Protein AF-0000000082581206 (afdb_homodimer)

Radius of gyration: 35.91 Å; Cα contacts (8 Å, |Δi|>4): 571; chains: 2; bounding box: 88×101×54 Å

pLDDT: mean 89.69, std 8.61, range [52.31, 98.38]

Structure (mmCIF, N/CA/C/O backbone):
data_AF-0000000082581206-model_v1
#
loop_
_entity.id
_entity.type
_entity.pdbx_description
1 polymer 'MerR family transcriptional regulator'
#
loop_
_atom_site.group_PDB
_atom_site.id
_atom_site.type_symbol
_atom_site.label_atom_id
_atom_site.label_alt_id
_atom_site.label_comp_id
_atom_site.label_asym_id
_atom_site.label_entity_id
_atom_site.label_seq_id
_atom_site.pdbx_PDB_ins_code
_atom_site.Cartn_x
_atom_site.Cartn_y
_atom_site.Cartn_z
_atom_site.occupancy
_atom_site.B_iso_or_equiv
_atom_site.auth_seq_id
_atom_site.auth_comp_id
_atom_site.auth_asym_id
_atom_site.auth_atom_id
_atom_site.pdbx_PDB_model_num
ATOM 1 N N . MET A 1 1 ? -32.844 23.703 18.578 1 89.12 1 MET A N 1
ATOM 2 C CA . MET A 1 1 ? -32.594 23.984 17.172 1 89.12 1 MET A CA 1
ATOM 3 C C . MET A 1 1 ? -33.469 23.109 16.281 1 89.12 1 MET A C 1
ATOM 5 O O . MET A 1 1 ? -33.781 21.969 16.609 1 89.12 1 MET A O 1
ATOM 9 N N . ASN A 1 2 ? -33.969 23.609 15.234 1 90.19 2 ASN A N 1
ATOM 10 C CA . ASN A 1 2 ? -34.75 22.828 14.297 1 90.19 2 ASN A CA 1
ATOM 11 C C . ASN A 1 2 ? -33.875 22.094 13.297 1 90.19 2 ASN A C 1
ATOM 13 O O . ASN A 1 2 ? -32.656 22.297 13.273 1 90.19 2 ASN A O 1
ATOM 17 N N . ILE A 1 3 ? -34.5 21.203 12.547 1 92.5 3 ILE A N 1
ATOM 18 C CA . ILE A 1 3 ? -33.75 20.266 11.719 1 92.5 3 ILE A CA 1
ATOM 19 C C . ILE A 1 3 ? -33.031 21.047 10.625 1 92.5 3 ILE A C 1
ATOM 21 O O . ILE A 1 3 ? -31.953 20.625 10.18 1 92.5 3 ILE A O 1
ATOM 25 N N . LYS A 1 4 ? -33.531 22.109 10.148 1 93 4 LYS A N 1
ATOM 26 C CA . LYS A 1 4 ? -32.875 22.906 9.125 1 93 4 LYS A CA 1
ATOM 27 C C . LYS A 1 4 ? -31.547 23.469 9.633 1 93 4 LYS A C 1
ATOM 29 O O . LYS A 1 4 ? -30.531 23.391 8.945 1 93 4 LYS A O 1
ATOM 34 N N . VAL A 1 5 ? -31.625 24.031 10.82 1 93.81 5 VAL A N 1
ATOM 35 C CA . VAL A 1 5 ? -30.438 24.594 11.445 1 93.81 5 VAL A CA 1
ATOM 36 C C . VAL A 1 5 ? -29.406 23.5 11.711 1 93.81 5 VAL A C 1
ATOM 38 O O . VAL A 1 5 ? -28.219 23.688 11.477 1 93.81 5 VAL A O 1
ATOM 41 N N . VAL A 1 6 ? -29.906 22.391 12.188 1 93.94 6 VAL A N 1
ATOM 42 C CA . VAL A 1 6 ? -29.031 21.266 12.5 1 93.94 6 VAL A CA 1
ATOM 43 C C . VAL A 1 6 ? -28.328 20.781 11.234 1 93.94 6 VAL A C 1
ATOM 45 O O . VAL A 1 6 ? -27.141 20.484 11.25 1 93.94 6 VAL A O 1
ATOM 48 N N . SER A 1 7 ? -29.062 20.672 10.125 1 95.19 7 SER A N 1
ATOM 49 C CA . SER A 1 7 ? -28.5 20.266 8.836 1 95.19 7 SER A CA 1
ATOM 50 C C . SER A 1 7 ? -27.391 21.203 8.391 1 95.19 7 SER A C 1
ATOM 52 O O . SER A 1 7 ? -26.344 20.766 7.91 1 95.19 7 SER A O 1
ATOM 54 N N . GLU A 1 8 ? -27.531 22.453 8.625 1 93.88 8 GLU A N 1
ATOM 55 C CA . GLU A 1 8 ? -26.562 23.453 8.219 1 93.88 8 GLU A CA 1
ATOM 56 C C . GLU A 1 8 ? -25.297 23.375 9.07 1 93.88 8 GLU A C 1
ATOM 58 O O . GLU A 1 8 ? -24.172 23.484 8.547 1 93.88 8 GLU A O 1
ATOM 63 N N . ILE A 1 9 ? -25.516 23.188 10.328 1 90.81 9 ILE A N 1
ATOM 64 C CA . ILE A 1 9 ? -24.406 23.156 11.266 1 90.81 9 ILE A CA 1
ATOM 65 C C . ILE A 1 9 ? -23.594 21.891 11.07 1 90.81 9 ILE A C 1
ATOM 67 O O . ILE A 1 9 ? -22.359 21.922 11.094 1 90.81 9 ILE A O 1
ATOM 71 N N . THR A 1 10 ? -24.25 20.766 10.852 1 91.12 10 THR A N 1
ATOM 72 C CA . THR A 1 10 ? -23.578 19.469 10.805 1 91.12 10 THR A CA 1
ATOM 73 C C . THR A 1 10 ? -23.156 19.125 9.375 1 91.12 10 THR A C 1
ATOM 75 O O . THR A 1 10 ? -22.297 18.266 9.164 1 91.12 10 THR A O 1
ATOM 78 N N . GLY A 1 11 ? -23.828 19.719 8.391 1 91.38 11 GLY A N 1
ATOM 79 C CA . GLY A 1 11 ? -23.594 19.375 6.992 1 91.38 11 GLY A CA 1
ATOM 80 C C . GLY A 1 11 ? -24.312 18.125 6.555 1 91.38 11 GLY A C 1
ATOM 81 O O . GLY A 1 11 ? -24.156 17.672 5.422 1 91.38 11 GLY A O 1
ATOM 82 N N . LEU A 1 12 ? -25.141 17.547 7.375 1 95 12 LEU A N 1
ATOM 83 C CA . LEU A 1 12 ? -25.891 16.344 7.047 1 95 12 LEU A CA 1
ATOM 84 C C . LEU A 1 12 ? -27.219 16.703 6.383 1 95 12 LEU A C 1
ATOM 86 O O . LEU A 1 12 ? -27.797 17.766 6.668 1 95 12 LEU A O 1
ATOM 90 N N . THR A 1 13 ? -27.656 15.852 5.586 1 95.69 13 THR A N 1
ATOM 91 C CA . THR A 1 13 ? -28.969 16.062 5.008 1 95.69 13 THR A CA 1
ATOM 92 C C . THR A 1 13 ? -30.062 15.797 6.039 1 95.69 13 THR A C 1
ATOM 94 O O . THR A 1 13 ? -29.844 15.078 7.016 1 95.69 13 THR A O 1
ATOM 97 N N . LYS A 1 14 ? -31.188 16.422 5.789 1 95.06 14 LYS A N 1
ATOM 98 C CA . LYS A 1 14 ? -32.344 16.156 6.652 1 95.06 14 LYS A CA 1
ATOM 99 C C . LYS A 1 14 ? -32.656 14.656 6.695 1 95.06 14 LYS A C 1
ATOM 101 O O . LYS A 1 14 ? -33 14.117 7.754 1 95.06 14 LYS A O 1
ATOM 106 N N . LYS A 1 15 ? -32.5 14.039 5.566 1 96 15 LYS A N 1
ATOM 107 C CA . LYS A 1 15 ? -32.781 12.609 5.457 1 96 15 LYS A CA 1
ATOM 108 C C . LYS A 1 15 ? -31.844 11.805 6.363 1 96 15 LYS A C 1
ATOM 110 O O . LYS A 1 15 ? -32.281 10.883 7.055 1 96 15 LYS A O 1
ATOM 115 N N . ALA A 1 16 ? -30.594 12.094 6.371 1 95.75 16 ALA A N 1
ATOM 116 C CA . ALA A 1 16 ? -29.625 11.398 7.199 1 95.75 16 ALA A CA 1
ATOM 117 C C . ALA A 1 16 ? -29.922 11.586 8.688 1 95.75 16 ALA A C 1
ATOM 119 O O . ALA A 1 16 ? -29.859 10.633 9.461 1 95.75 16 ALA A O 1
ATOM 120 N N . ILE A 1 17 ? -30.281 12.82 9.062 1 95.94 17 ILE A N 1
ATOM 121 C CA . ILE A 1 17 ? -30.594 13.141 10.453 1 95.94 17 ILE A CA 1
ATOM 122 C C . ILE A 1 17 ? -31.781 12.312 10.922 1 95.94 17 ILE A C 1
ATOM 124 O O . ILE A 1 17 ? -31.75 11.719 12.008 1 95.94 17 ILE A O 1
ATOM 128 N N . LYS A 1 18 ? -32.781 12.266 10.117 1 94.25 18 LYS A N 1
ATOM 129 C CA . LYS A 1 18 ? -33.969 11.477 10.445 1 94.25 18 LYS A CA 1
ATOM 130 C C . LYS A 1 18 ? -33.625 9.992 10.531 1 94.25 18 LYS A C 1
ATOM 132 O O . LYS A 1 18 ? -34.156 9.281 11.391 1 94.25 18 LYS A O 1
ATOM 137 N N . TYR A 1 19 ? -32.844 9.594 9.664 1 95.5 19 TYR A N 1
ATOM 138 C CA . TYR A 1 19 ? -32.406 8.203 9.68 1 95.5 19 TYR A CA 1
ATOM 139 C C . TYR A 1 19 ? -31.734 7.863 10.992 1 95.5 19 TYR A C 1
ATOM 141 O O . TYR A 1 19 ? -32.031 6.828 11.602 1 95.5 19 TYR A O 1
ATOM 149 N N . TYR A 1 20 ? -30.812 8.727 11.383 1 95.19 20 TYR A N 1
ATOM 150 C CA . TYR A 1 20 ? -30.078 8.469 12.617 1 95.19 20 TYR A CA 1
ATOM 151 C C . TYR A 1 20 ? -31 8.508 13.828 1 95.19 20 TYR A C 1
ATOM 153 O O . TYR A 1 20 ? -30.797 7.777 14.797 1 95.19 20 TYR A O 1
ATOM 161 N N . GLU A 1 21 ? -32 9.391 13.734 1 93.75 21 GLU A N 1
ATOM 162 C CA . GLU A 1 21 ? -33.031 9.406 14.766 1 93.75 21 GLU A CA 1
ATOM 163 C C . GLU A 1 21 ? -33.812 8.086 14.805 1 93.75 21 GLU A C 1
ATOM 165 O O . GLU A 1 21 ? -34 7.52 15.875 1 93.75 21 GLU A O 1
ATOM 170 N N . ASN A 1 22 ? -34.125 7.625 13.625 1 93.75 22 ASN A N 1
ATOM 171 C CA . ASN A 1 22 ? -34.875 6.371 13.516 1 93.75 22 ASN A CA 1
ATOM 172 C C . ASN A 1 22 ? -34.062 5.188 14.016 1 93.75 22 ASN A C 1
ATOM 174 O O . ASN A 1 22 ? -34.594 4.227 14.555 1 93.75 22 ASN A O 1
ATOM 178 N N . GLU A 1 23 ? -32.781 5.27 13.883 1 93.31 23 GLU A N 1
ATOM 179 C CA . GLU A 1 23 ? -31.891 4.207 14.328 1 93.31 23 GLU A CA 1
ATOM 180 C C . GLU A 1 23 ? -31.625 4.297 15.828 1 93.31 23 GLU A C 1
ATOM 182 O O . GLU A 1 23 ? -30.922 3.455 16.391 1 93.31 23 GLU A O 1
ATOM 187 N N . GLY A 1 24 ? -32.094 5.395 16.438 1 91.06 24 GLY A N 1
ATOM 188 C CA . GLY A 1 24 ? -31.969 5.543 17.891 1 91.06 24 GLY A CA 1
ATOM 189 C C . GLY A 1 24 ? -30.656 6.164 18.328 1 91.06 24 GLY A C 1
ATOM 190 O O . GLY A 1 24 ? -30.297 6.078 19.5 1 91.06 24 GLY A O 1
ATOM 191 N N . LEU A 1 25 ? -29.938 6.723 17.406 1 93.75 25 LEU A N 1
ATOM 192 C CA . LEU A 1 25 ? -28.641 7.297 17.734 1 93.75 25 LEU A CA 1
ATOM 193 C C . LEU A 1 25 ? -28.797 8.672 18.375 1 93.75 25 LEU A C 1
ATOM 195 O O . LEU A 1 25 ? -27.953 9.102 19.156 1 93.75 25 LEU A O 1
ATOM 199 N N . ILE A 1 26 ? -29.875 9.398 17.984 1 92.94 26 ILE A N 1
ATOM 200 C CA . ILE A 1 26 ? -30.266 10.648 18.625 1 92.94 26 ILE A CA 1
ATOM 201 C C . ILE A 1 26 ? -31.75 10.609 18.984 1 92.94 26 ILE A C 1
ATOM 203 O O . ILE A 1 26 ? -32.5 9.836 18.391 1 92.94 26 ILE A O 1
ATOM 207 N N . SER A 1 27 ? -32.031 11.406 20 1 90.31 27 SER A N 1
ATOM 208 C CA . SER A 1 27 ? -33.438 11.43 20.453 1 90.31 27 SER A CA 1
ATOM 209 C C . SER A 1 27 ? -33.875 12.852 20.734 1 90.31 27 SER A C 1
ATOM 211 O O . SER A 1 27 ? -34.125 13.211 21.891 1 90.31 27 SER A O 1
ATOM 213 N N . PRO A 1 28 ? -34.031 13.555 19.625 1 89.62 28 PRO A N 1
ATOM 214 C CA . PRO A 1 28 ? -34.5 14.914 19.859 1 89.62 28 PRO A CA 1
ATOM 215 C C . PRO A 1 28 ? -35.906 14.945 20.469 1 89.62 28 PRO A C 1
ATOM 217 O O . PRO A 1 28 ? -36.688 14.016 20.266 1 89.62 28 PRO A O 1
ATOM 220 N N . LEU A 1 29 ? -36.156 15.977 21.312 1 86.12 29 LEU A N 1
ATOM 221 C CA . LEU A 1 29 ? -37.438 16.125 21.953 1 86.12 29 LEU A CA 1
ATOM 222 C C . LEU A 1 29 ? -38.406 16.859 21.016 1 86.12 29 LEU A C 1
ATOM 224 O O . LEU A 1 29 ? -38 17.625 20.156 1 86.12 29 LEU A O 1
ATOM 228 N N . LYS A 1 30 ? -39.625 16.438 21.047 1 84.06 30 LYS A N 1
ATOM 229 C CA . LYS A 1 30 ? -40.656 17.172 20.281 1 84.06 30 LYS A CA 1
ATOM 230 C C . LYS A 1 30 ? -41.188 18.344 21.078 1 84.06 30 LYS A C 1
ATOM 232 O O . LYS A 1 30 ? -41.469 18.219 22.281 1 84.06 30 LYS A O 1
ATOM 237 N N . ASN A 1 31 ? -41.062 19.5 20.344 1 78.5 31 ASN A N 1
ATOM 238 C CA . ASN A 1 31 ? -41.625 20.688 20.984 1 78.5 31 ASN A CA 1
ATOM 239 C C . ASN A 1 31 ? -43.125 20.531 21.25 1 78.5 31 ASN A C 1
ATOM 241 O O . ASN A 1 31 ? -43.875 20.141 20.344 1 78.5 31 ASN A O 1
ATOM 245 N N . ILE A 1 32 ? -43.5 20.766 22.438 1 77.5 32 ILE A N 1
ATOM 246 C CA . ILE A 1 32 ? -44.875 20.594 22.859 1 77.5 32 ILE A CA 1
ATOM 247 C C . ILE A 1 32 ? -45.781 21.562 22.078 1 77.5 32 ILE A C 1
ATOM 249 O O . ILE A 1 32 ? -46.906 21.203 21.703 1 77.5 32 ILE A O 1
ATOM 253 N N . GLU A 1 33 ? -45.344 22.703 21.75 1 78.38 33 GLU A N 1
ATOM 254 C CA . GLU A 1 33 ? -46.188 23.75 21.156 1 78.38 33 GLU A CA 1
ATOM 255 C C . GLU A 1 33 ? -46.375 23.5 19.656 1 78.38 33 GLU A C 1
ATOM 257 O O . GLU A 1 33 ? -47.5 23.625 19.156 1 78.38 33 GLU A O 1
ATOM 262 N N . ASN A 1 34 ? -45.438 23.141 18.922 1 75.81 34 ASN A N 1
ATOM 263 C CA . ASN A 1 34 ? -45.531 23.062 17.469 1 75.81 34 ASN A CA 1
ATOM 264 C C . ASN A 1 34 ? -45.25 21.656 16.953 1 75.81 34 ASN A C 1
ATOM 266 O O . ASN A 1 34 ? -45.375 21.391 15.758 1 75.81 34 ASN A O 1
ATOM 270 N N . ASN A 1 35 ? -44.938 20.766 17.859 1 79.38 35 ASN A N 1
ATOM 271 C CA . ASN A 1 35 ? -44.719 19.344 17.562 1 79.38 35 ASN A CA 1
ATOM 272 C C . ASN A 1 35 ? -43.5 19.109 16.703 1 79.38 35 ASN A C 1
ATOM 274 O O . ASN A 1 35 ? -43.344 18.047 16.094 1 79.38 35 ASN A O 1
ATOM 278 N N . TYR A 1 36 ? -42.719 20.281 16.656 1 83.44 36 TYR A N 1
ATOM 279 C CA . TYR A 1 36 ? -41.5 20.125 15.867 1 83.44 36 TYR A CA 1
ATOM 280 C C . TYR A 1 36 ? -40.375 19.547 16.734 1 83.44 36 TYR A C 1
ATOM 282 O O . TYR A 1 36 ? -40.344 19.781 17.938 1 83.44 36 TYR A O 1
ATOM 290 N N . ARG A 1 37 ? -39.5 18.734 16.094 1 85.56 37 ARG A N 1
ATOM 291 C CA . ARG A 1 37 ? -38.312 18.234 16.781 1 85.56 37 ARG A CA 1
ATOM 292 C C . ARG A 1 37 ? -37.406 19.391 17.203 1 85.56 37 ARG A C 1
ATOM 294 O O . ARG A 1 37 ? -37.25 20.359 16.469 1 85.56 37 ARG A O 1
ATOM 301 N N . GLU A 1 38 ? -37.031 19.328 18.438 1 91.06 38 GLU A N 1
ATOM 302 C CA . GLU A 1 38 ? -36.031 20.25 18.969 1 91.06 38 GLU A CA 1
ATOM 303 C C . GLU A 1 38 ? -34.75 19.516 19.312 1 91.06 38 GLU A C 1
ATOM 305 O O . GLU A 1 38 ? -34.719 18.625 20.156 1 91.06 38 GLU A O 1
ATOM 310 N N . TYR A 1 39 ? -33.625 19.922 18.641 1 94 39 TYR A N 1
ATOM 311 C CA . TYR A 1 39 ? -32.344 19.25 18.797 1 94 39 TYR A CA 1
ATOM 312 C C . TYR A 1 39 ? -31.453 20.016 19.781 1 94 39 TYR A C 1
ATOM 314 O O . TYR A 1 39 ? -31.344 21.234 19.719 1 94 39 TYR A O 1
ATOM 322 N N . THR A 1 40 ? -30.859 19.344 20.688 1 92 40 THR A N 1
ATOM 323 C CA . THR A 1 40 ? -29.984 19.938 21.703 1 92 40 THR A CA 1
ATOM 324 C C . THR A 1 40 ? -28.547 20 21.188 1 92 40 THR A C 1
ATOM 326 O O . THR A 1 40 ? -28.219 19.484 20.125 1 92 40 THR A O 1
ATOM 329 N N . LYS A 1 41 ? -27.656 20.703 21.953 1 90.38 41 LYS A N 1
ATOM 330 C CA . LYS A 1 41 ? -26.219 20.734 21.656 1 90.38 41 LYS A CA 1
ATOM 331 C C . LYS A 1 41 ? -25.609 19.344 21.703 1 90.38 41 LYS A C 1
ATOM 333 O O . LYS A 1 41 ? -24.688 19.031 20.938 1 90.38 41 LYS A O 1
ATOM 338 N N . GLU A 1 42 ? -26.172 18.609 22.547 1 89.56 42 GLU A N 1
ATOM 339 C CA . GLU A 1 42 ? -25.703 17.234 22.656 1 89.56 42 GLU A CA 1
ATOM 340 C C . GLU A 1 42 ? -26.016 16.438 21.391 1 89.56 42 GLU A C 1
ATOM 342 O O . GLU A 1 42 ? -25.219 15.609 20.953 1 89.56 42 GLU A O 1
ATOM 347 N N . ASP A 1 43 ? -27.188 16.688 20.859 1 92.06 43 ASP A N 1
ATOM 348 C CA . ASP A 1 43 ? -27.562 16.031 19.609 1 92.06 43 ASP A CA 1
ATOM 349 C C . ASP A 1 43 ? -26.578 16.406 18.5 1 92.06 43 ASP A C 1
ATOM 351 O O . ASP A 1 43 ? -26.219 15.547 17.688 1 92.06 43 ASP A O 1
ATOM 355 N N . ILE A 1 44 ? -26.203 17.625 18.469 1 91.44 44 ILE A N 1
ATOM 356 C CA . ILE A 1 44 ? -25.281 18.109 17.453 1 91.44 44 ILE A CA 1
ATOM 357 C C . ILE A 1 44 ? -23.938 17.406 17.594 1 91.44 44 ILE A C 1
ATOM 359 O O . ILE A 1 44 ? -23.344 16.984 16.594 1 91.44 44 ILE A O 1
ATOM 363 N N . VAL A 1 45 ? -23.516 17.281 18.828 1 89.62 45 VAL A N 1
ATOM 364 C CA . VAL A 1 45 ? -22.25 16.594 19.094 1 89.62 45 VAL A CA 1
ATOM 365 C C . VAL A 1 45 ? -22.328 15.156 18.609 1 89.62 45 VAL A C 1
ATOM 367 O O . VAL A 1 45 ? -21.406 14.672 17.938 1 89.62 45 VAL A O 1
ATOM 370 N N . LYS A 1 46 ? -23.391 14.523 18.891 1 91 46 LYS A N 1
ATOM 371 C CA . LYS A 1 46 ? -23.562 13.133 18.469 1 91 46 LYS A CA 1
ATOM 372 C C . LYS A 1 46 ? -23.609 13.008 16.953 1 91 46 LYS A C 1
ATOM 374 O O . LYS A 1 46 ? -23 12.109 16.375 1 91 46 LYS A O 1
ATOM 379 N N . LEU A 1 47 ? -24.359 13.883 16.359 1 93.94 47 LEU A N 1
ATOM 380 C CA . LEU A 1 47 ? -24.484 13.859 14.906 1 93.94 47 LEU A CA 1
ATOM 381 C C . LEU A 1 47 ? -23.141 14.078 14.242 1 93.94 47 LEU A C 1
ATOM 383 O O . LEU A 1 47 ? -22.828 13.422 13.242 1 93.94 47 LEU A O 1
ATOM 387 N N . ASN A 1 48 ? -22.391 14.969 14.773 1 91.69 48 ASN A N 1
ATOM 388 C CA . ASN A 1 48 ? -21.047 15.203 14.234 1 91.69 48 ASN A CA 1
ATOM 389 C C . ASN A 1 48 ? -20.172 13.961 14.383 1 91.69 48 ASN A C 1
ATOM 391 O O . ASN A 1 48 ? -19.406 13.625 13.469 1 91.69 48 ASN A O 1
ATOM 395 N N . LEU A 1 49 ? -20.312 13.398 15.469 1 92.06 49 LEU A N 1
ATOM 396 C CA . LEU A 1 49 ? -19.562 12.172 15.695 1 92.06 49 LEU A CA 1
ATOM 397 C C . LEU A 1 49 ? -19.969 11.086 14.703 1 92.06 49 LEU A C 1
ATOM 399 O O . LEU A 1 49 ? -19.109 10.43 14.109 1 92.06 49 LEU A O 1
ATOM 403 N N . ILE A 1 50 ? -21.234 10.898 14.547 1 94.56 50 ILE A N 1
ATOM 404 C CA . ILE A 1 50 ? -21.766 9.898 13.633 1 94.56 50 ILE A CA 1
ATOM 405 C C . ILE A 1 50 ? -21.234 10.164 12.219 1 94.56 50 ILE A C 1
ATOM 407 O O . ILE A 1 50 ? -20.734 9.25 11.555 1 94.56 50 ILE A O 1
ATOM 411 N N . ALA A 1 51 ? -21.391 11.383 11.797 1 94.12 51 ALA A N 1
ATOM 412 C CA . ALA A 1 51 ? -20.922 11.766 10.469 1 94.12 51 ALA A CA 1
ATOM 413 C C . ALA A 1 51 ? -19.438 11.453 10.297 1 94.12 51 ALA A C 1
ATOM 415 O O . ALA A 1 51 ? -19.016 10.93 9.266 1 94.12 51 ALA A O 1
ATOM 416 N N . ALA A 1 52 ? -18.672 11.766 11.289 1 93.19 52 ALA A N 1
ATOM 417 C CA . ALA A 1 52 ? -17.219 11.555 11.258 1 93.19 52 ALA A CA 1
ATOM 418 C C . ALA A 1 52 ? -16.891 10.07 11.172 1 93.19 52 ALA A C 1
ATOM 420 O O . ALA A 1 52 ? -16.047 9.656 10.375 1 93.19 52 ALA A O 1
ATOM 421 N N . LEU A 1 53 ? -17.516 9.273 11.992 1 94.31 53 LEU A N 1
ATOM 422 C CA . LEU A 1 53 ? -17.234 7.84 12.023 1 94.31 53 LEU A CA 1
ATOM 423 C C . LEU A 1 53 ? -17.672 7.176 10.719 1 94.31 53 LEU A C 1
ATOM 425 O O . LEU A 1 53 ? -17.031 6.238 10.25 1 94.31 53 LEU A O 1
ATOM 429 N N . ARG A 1 54 ? -18.719 7.711 10.148 1 94.75 54 ARG A N 1
ATOM 430 C CA . ARG A 1 54 ? -19.188 7.207 8.859 1 94.75 54 ARG A CA 1
ATOM 431 C C . ARG A 1 54 ? -18.172 7.504 7.762 1 94.75 54 ARG A C 1
ATOM 433 O O . ARG A 1 54 ? -18.031 6.738 6.805 1 94.75 54 ARG A O 1
ATOM 440 N N . MET A 1 55 ? -17.484 8.602 7.887 1 93.5 55 MET A N 1
ATOM 441 C CA . MET A 1 55 ? -16.438 8.938 6.93 1 93.5 55 MET A CA 1
ATOM 442 C C . MET A 1 55 ? -15.336 7.887 6.938 1 93.5 55 MET A C 1
ATOM 444 O O . MET A 1 55 ? -14.602 7.742 5.961 1 93.5 55 MET A O 1
ATOM 448 N N . LEU A 1 56 ? -15.234 7.18 8.047 1 94.62 56 LEU A N 1
ATOM 449 C CA . LEU A 1 56 ? -14.219 6.141 8.195 1 94.62 56 LEU A CA 1
ATOM 450 C C . LEU A 1 56 ? -14.805 4.762 7.902 1 94.62 56 LEU A C 1
ATOM 452 O O . LEU A 1 56 ? -14.195 3.742 8.234 1 94.62 56 LEU A O 1
ATOM 456 N N . ASP A 1 57 ? -16.016 4.773 7.41 1 91.5 57 ASP A N 1
ATOM 457 C CA . ASP A 1 57 ? -16.719 3.574 6.977 1 91.5 57 ASP A CA 1
ATOM 458 C C . ASP A 1 57 ? -17.047 2.67 8.164 1 91.5 57 ASP A C 1
ATOM 460 O O . ASP A 1 57 ? -17.047 1.444 8.039 1 91.5 57 ASP A O 1
ATOM 464 N N . ILE A 1 58 ? -17.203 3.246 9.25 1 94.62 58 ILE A N 1
ATOM 465 C CA . ILE A 1 58 ? -17.672 2.496 10.406 1 94.62 58 ILE A CA 1
ATOM 466 C C . ILE A 1 58 ? -19.188 2.318 10.32 1 94.62 58 ILE A C 1
ATOM 468 O O . ILE A 1 58 ? -19.922 3.295 10.172 1 94.62 58 ILE A O 1
ATOM 472 N N . PRO A 1 59 ? -19.609 1.148 10.398 1 95.19 59 PRO A N 1
ATOM 473 C CA . PRO A 1 59 ? -21.047 0.895 10.219 1 95.19 59 PRO A CA 1
ATOM 474 C C . PRO A 1 59 ? -21.891 1.426 11.375 1 95.19 59 PRO A C 1
ATOM 476 O O . PRO A 1 59 ? -21.391 1.56 12.492 1 95.19 59 PRO A O 1
ATOM 479 N N . ILE A 1 60 ? -23.078 1.642 11.078 1 95.06 60 ILE A N 1
ATOM 480 C CA . ILE A 1 60 ? -24.031 2.236 12.008 1 95.06 60 ILE A CA 1
ATOM 481 C C . ILE A 1 60 ? -24.141 1.371 13.266 1 95.06 60 ILE A C 1
ATOM 483 O O . ILE A 1 60 ? -24.234 1.89 14.375 1 95.06 60 ILE A O 1
ATOM 487 N N . ILE A 1 61 ? -24.047 0.084 13.086 1 94.88 61 ILE A N 1
ATOM 488 C CA . ILE A 1 61 ? -24.203 -0.826 14.219 1 94.88 61 ILE A CA 1
ATOM 489 C C . ILE A 1 61 ? -23.062 -0.605 15.211 1 94.88 61 ILE A C 1
ATOM 491 O O . ILE A 1 61 ? -23.281 -0.62 16.422 1 94.88 61 ILE A O 1
ATOM 495 N N . GLU A 1 62 ? -21.875 -0.379 14.75 1 95.12 62 GLU A N 1
ATOM 496 C CA . GLU A 1 62 ? -20.734 -0.127 15.617 1 95.12 62 GLU A CA 1
ATOM 497 C C . GLU A 1 62 ? -20.844 1.236 16.297 1 95.12 62 GLU A C 1
ATOM 499 O O . GLU A 1 62 ? -20.453 1.394 17.453 1 95.12 62 GLU A O 1
ATOM 504 N N . ILE A 1 63 ? -21.359 2.205 15.539 1 94.31 63 ILE A N 1
ATOM 505 C CA . ILE A 1 63 ? -21.547 3.543 16.094 1 94.31 63 ILE A CA 1
ATOM 506 C C . ILE A 1 63 ? -22.562 3.492 17.234 1 94.31 63 ILE A C 1
ATOM 508 O O . ILE A 1 63 ? -22.375 4.133 18.266 1 94.31 63 ILE A O 1
ATOM 512 N N . LYS A 1 64 ? -23.562 2.705 17.062 1 93.19 64 LYS A N 1
ATOM 513 C CA . LYS A 1 64 ? -24.562 2.514 18.109 1 93.19 64 LYS A CA 1
ATOM 514 C C . LYS A 1 64 ? -23.938 1.908 19.359 1 93.19 64 LYS A C 1
ATOM 516 O O . LYS A 1 64 ? -24.234 2.338 20.484 1 93.19 64 LYS A O 1
ATOM 521 N N . ASN A 1 65 ? -23.094 0.948 19.172 1 93.75 65 ASN A N 1
ATOM 522 C CA . ASN A 1 65 ? -22.406 0.327 20.297 1 93.75 65 ASN A CA 1
ATOM 523 C C . ASN A 1 65 ? -21.578 1.346 21.078 1 93.75 65 ASN A C 1
ATOM 525 O O . ASN A 1 65 ? -21.484 1.273 22.297 1 93.75 65 ASN A O 1
ATOM 529 N N . VAL A 1 66 ? -21 2.279 20.422 1 90 66 VAL A N 1
ATOM 530 C CA . VAL A 1 66 ? -20.172 3.307 21.047 1 90 66 VAL A CA 1
ATOM 531 C C . VAL A 1 66 ? -21.062 4.25 21.859 1 90 66 VAL A C 1
ATOM 533 O O . VAL A 1 66 ? -20.781 4.527 23.031 1 90 66 VAL A O 1
ATOM 536 N N . ILE A 1 67 ? -22.125 4.711 21.25 1 85.81 67 ILE A N 1
ATOM 537 C CA . ILE A 1 67 ? -23.031 5.68 21.859 1 85.81 67 ILE A CA 1
ATOM 538 C C . ILE A 1 67 ? -23.703 5.055 23.078 1 85.81 67 ILE A C 1
ATOM 540 O O . ILE A 1 67 ? -23.938 5.734 24.094 1 85.81 67 ILE A O 1
ATOM 544 N N . GLU A 1 68 ? -23.938 3.771 23 1 88.81 68 GLU A N 1
ATOM 545 C CA . GLU A 1 68 ? -24.609 3.068 24.078 1 88.81 68 GLU A CA 1
ATOM 546 C C . GLU A 1 68 ? -23.609 2.633 25.156 1 88.81 68 GLU A C 1
ATOM 548 O O . GLU A 1 68 ? -24 2.105 26.203 1 88.81 68 GLU A O 1
ATOM 553 N N . GLY A 1 69 ? -22.438 2.781 24.922 1 88.44 69 GLY A N 1
ATOM 554 C CA . GLY A 1 69 ? -21.422 2.467 25.906 1 88.44 69 GLY A CA 1
ATOM 555 C C . GLY A 1 69 ? -21.031 1 25.906 1 88.44 69 GLY A C 1
ATOM 556 O O . GLY A 1 69 ? -20.375 0.53 26.859 1 88.44 69 GLY A O 1
ATOM 557 N N . LYS A 1 70 ? -21.391 0.227 24.906 1 93.81 70 LYS A N 1
ATOM 558 C CA . LYS A 1 70 ? -21.047 -1.189 24.812 1 93.81 70 LYS A CA 1
ATOM 559 C C . LYS A 1 70 ? -19.609 -1.376 24.359 1 93.81 70 LYS A C 1
ATOM 561 O O . LYS A 1 70 ? -18.969 -2.377 24.703 1 93.81 70 LYS A O 1
ATOM 566 N N . LYS A 1 71 ? -19.062 -0.486 23.547 1 93.06 71 LYS A N 1
ATOM 567 C CA . LYS A 1 71 ? -17.688 -0.455 23.078 1 93.06 71 LYS A CA 1
ATOM 568 C C . LYS A 1 71 ? -17.094 0.947 23.203 1 93.06 71 LYS A C 1
ATOM 570 O O . LYS A 1 71 ? -17.828 1.941 23.109 1 93.06 71 LYS A O 1
ATOM 575 N N . SER A 1 72 ? -15.82 0.944 23.469 1 91.56 72 SER A N 1
ATOM 576 C CA . SER A 1 72 ? -15.156 2.24 23.422 1 91.56 72 SER A CA 1
ATOM 577 C C . SER A 1 72 ? -14.844 2.648 21.984 1 91.56 72 SER A C 1
ATOM 579 O O . SER A 1 72 ? -14.789 1.803 21.078 1 91.56 72 SER A O 1
ATOM 581 N N . ILE A 1 73 ? -14.688 3.893 21.766 1 90.19 73 ILE A N 1
ATOM 582 C CA . ILE A 1 73 ? -14.336 4.402 20.438 1 90.19 73 ILE A CA 1
ATOM 583 C C . ILE A 1 73 ? -13 3.803 20 1 90.19 73 ILE A C 1
ATOM 585 O O . ILE A 1 73 ? -12.828 3.455 18.828 1 90.19 73 ILE A O 1
ATOM 589 N N . LEU A 1 74 ? -12.062 3.666 20.922 1 91.69 74 LEU A N 1
ATOM 590 C CA . LEU A 1 74 ? -10.742 3.121 20.609 1 91.69 74 LEU A CA 1
ATOM 591 C C . LEU A 1 74 ? -10.852 1.668 20.156 1 91.69 74 LEU A C 1
ATOM 593 O O . LEU A 1 74 ? -10.156 1.249 19.234 1 91.69 74 LEU A O 1
ATOM 597 N N . GLU A 1 75 ? -11.727 0.975 20.844 1 93.94 75 GLU A N 1
ATOM 598 C CA . GLU A 1 75 ? -11.953 -0.413 20.453 1 93.94 75 GLU A CA 1
ATOM 599 C C . GLU A 1 75 ? -12.484 -0.504 19.016 1 93.94 75 GLU A C 1
ATOM 601 O O . GLU A 1 75 ? -12.016 -1.323 18.219 1 93.94 75 GLU A O 1
ATOM 606 N N . VAL A 1 76 ? -13.453 0.313 18.734 1 94 76 VAL A N 1
ATOM 607 C CA . VAL A 1 76 ? -14.07 0.32 17.422 1 94 76 VAL A CA 1
ATOM 608 C C . VAL A 1 76 ? -13.039 0.757 16.375 1 94 76 VAL A C 1
ATOM 610 O O . VAL A 1 76 ? -12.992 0.207 15.273 1 94 76 VAL A O 1
ATOM 613 N N . MET A 1 77 ? -12.203 1.688 16.703 1 93.88 77 MET A N 1
ATOM 614 C CA . MET A 1 77 ? -11.172 2.178 15.797 1 93.88 77 MET A CA 1
ATOM 615 C C . MET A 1 77 ? -10.156 1.086 15.492 1 93.88 77 MET A C 1
ATOM 617 O O . MET A 1 77 ? -9.773 0.895 14.336 1 93.88 77 MET A O 1
ATOM 621 N N . GLU A 1 78 ? -9.766 0.393 16.516 1 95.94 78 GLU A N 1
ATOM 622 C CA . GLU A 1 78 ? -8.812 -0.695 16.328 1 95.94 78 GLU A CA 1
ATOM 623 C C . GLU A 1 78 ? -9.391 -1.792 15.445 1 95.94 78 GLU A C 1
ATOM 625 O O . GLU A 1 78 ? -8.719 -2.295 14.539 1 95.94 78 GLU A O 1
ATOM 630 N N . GLU A 1 79 ? -10.609 -2.119 15.719 1 96.94 79 GLU A N 1
ATOM 631 C CA . GLU A 1 79 ? -11.281 -3.129 14.914 1 96.94 79 GLU A CA 1
ATOM 632 C C . GLU A 1 79 ? -11.422 -2.672 13.461 1 96.94 79 GLU A C 1
ATOM 634 O O . GLU A 1 79 ? -11.242 -3.467 12.539 1 96.94 79 GLU A O 1
ATOM 639 N N . THR A 1 80 ? -11.773 -1.418 13.32 1 97 80 THR A N 1
ATOM 640 C CA . THR A 1 80 ? -11.93 -0.856 11.984 1 97 80 THR A CA 1
ATOM 641 C C . THR A 1 80 ? -10.602 -0.848 11.242 1 97 80 THR A C 1
ATOM 643 O O . THR A 1 80 ? -10.539 -1.174 10.055 1 97 80 THR A O 1
ATOM 646 N N . LYS A 1 81 ? -9.562 -0.472 11.938 1 97.38 81 LYS A N 1
ATOM 647 C CA . LYS A 1 81 ? -8.234 -0.475 11.336 1 97.38 81 LYS A CA 1
ATOM 648 C C . LYS A 1 81 ? -7.867 -1.863 10.82 1 97.38 81 LYS A C 1
ATOM 650 O O . LYS A 1 81 ? -7.352 -2.002 9.711 1 97.38 81 LYS A O 1
ATOM 655 N N . ASN A 1 82 ? -8.141 -2.879 11.625 1 97.31 82 ASN A N 1
ATOM 656 C CA . ASN A 1 82 ? -7.867 -4.254 11.219 1 97.31 82 ASN A CA 1
ATOM 657 C C . ASN A 1 82 ? -8.688 -4.652 10 1 97.31 82 ASN A C 1
ATOM 659 O O . ASN A 1 82 ? -8.188 -5.32 9.094 1 97.31 82 ASN A O 1
ATOM 663 N N . LYS A 1 83 ? -9.922 -4.277 9.984 1 97 83 LYS A N 1
ATOM 664 C CA . LYS A 1 83 ? -10.789 -4.551 8.844 1 97 83 LYS A CA 1
ATOM 665 C C . LYS A 1 83 ? -10.273 -3.863 7.582 1 97 83 LYS A C 1
ATOM 667 O O . LYS A 1 83 ? -10.273 -4.457 6.504 1 97 83 LYS A O 1
ATOM 672 N N . ILE A 1 84 ? -9.852 -2.627 7.75 1 97.44 84 ILE A N 1
ATOM 673 C CA . ILE A 1 84 ? -9.312 -1.864 6.625 1 97.44 84 ILE A CA 1
ATOM 674 C C . ILE A 1 84 ? -8.078 -2.564 6.07 1 97.44 84 ILE A C 1
ATOM 676 O O . ILE A 1 84 ? -7.922 -2.697 4.855 1 97.44 84 ILE A O 1
ATOM 680 N N . ASN A 1 85 ? -7.203 -3.035 6.984 1 96.88 85 ASN A N 1
ATOM 681 C CA . ASN A 1 85 ? -6.008 -3.75 6.547 1 96.88 85 ASN A CA 1
ATOM 682 C C . ASN A 1 85 ? -6.363 -4.984 5.727 1 96.88 85 ASN A C 1
ATOM 684 O O . ASN A 1 85 ? -5.75 -5.246 4.691 1 96.88 85 ASN A O 1
ATOM 688 N N . ARG A 1 86 ? -7.332 -5.711 6.137 1 95.94 86 ARG A N 1
ATOM 689 C CA . ARG A 1 86 ? -7.781 -6.895 5.41 1 95.94 86 ARG A CA 1
ATOM 690 C C . ARG A 1 86 ? -8.367 -6.512 4.055 1 95.94 86 ARG A C 1
ATOM 692 O O . ARG A 1 86 ? -8.125 -7.191 3.055 1 95.94 86 ARG A O 1
ATOM 699 N N . ASN A 1 87 ? -9.133 -5.453 4.074 1 96.19 87 ASN A N 1
ATOM 700 C CA . ASN A 1 87 ? -9.734 -4.984 2.83 1 96.19 87 ASN A CA 1
ATOM 701 C C . ASN A 1 87 ? -8.68 -4.559 1.817 1 96.19 87 ASN A C 1
ATOM 703 O O . ASN A 1 87 ? -8.789 -4.875 0.631 1 96.19 87 ASN A O 1
ATOM 707 N N . ILE A 1 88 ? -7.723 -3.844 2.27 1 96.81 88 ILE A N 1
ATOM 708 C CA . ILE A 1 88 ? -6.641 -3.396 1.398 1 96.81 88 ILE A CA 1
ATOM 709 C C . ILE A 1 88 ? -5.914 -4.609 0.818 1 96.81 88 ILE A C 1
ATOM 711 O O . ILE A 1 88 ? -5.625 -4.652 -0.38 1 96.81 88 ILE A O 1
ATOM 715 N N . ASP A 1 89 ? -5.656 -5.582 1.649 1 96.25 89 ASP A N 1
ATOM 716 C CA . ASP A 1 89 ? -4.988 -6.801 1.202 1 96.25 89 ASP A CA 1
ATOM 717 C C . ASP A 1 89 ? -5.785 -7.492 0.098 1 96.25 89 ASP A C 1
ATOM 719 O O . ASP A 1 89 ? -5.219 -7.906 -0.916 1 96.25 89 ASP A O 1
ATOM 723 N N . ASN A 1 90 ? -7.016 -7.586 0.306 1 96 90 ASN A N 1
ATOM 724 C CA . ASN A 1 90 ? -7.883 -8.227 -0.68 1 96 90 ASN A CA 1
ATOM 725 C C . ASN A 1 90 ? -7.898 -7.453 -1.996 1 96 90 ASN A C 1
ATOM 727 O O . ASN A 1 90 ? -7.859 -8.055 -3.072 1 96 90 ASN A O 1
ATOM 731 N N . LEU A 1 91 ? -7.992 -6.18 -1.904 1 96.88 91 LEU A N 1
ATOM 732 C CA . LEU A 1 91 ? -8 -5.336 -3.096 1 96.88 91 LEU A CA 1
ATOM 733 C C . LEU A 1 91 ? -6.688 -5.453 -3.854 1 96.88 91 LEU A C 1
ATOM 735 O O . LEU A 1 91 ? -6.676 -5.496 -5.086 1 96.88 91 LEU A O 1
ATOM 739 N N . GLU A 1 92 ? -5.641 -5.543 -3.109 1 97.25 92 GLU A N 1
ATOM 740 C CA . GLU A 1 92 ? -4.332 -5.691 -3.74 1 97.25 92 GLU A CA 1
ATOM 741 C C . GLU A 1 92 ? -4.23 -7.016 -4.492 1 97.25 92 GLU A C 1
ATOM 743 O O . GLU A 1 92 ? -3.678 -7.07 -5.594 1 97.25 92 GLU A O 1
ATOM 748 N N . LYS A 1 93 ? -4.699 -8.047 -3.861 1 97.25 93 LYS A N 1
ATOM 749 C CA . LYS A 1 93 ? -4.723 -9.336 -4.543 1 97.25 93 LYS A CA 1
ATOM 750 C C . LYS A 1 93 ? -5.52 -9.258 -5.84 1 97.25 93 LYS A C 1
ATOM 752 O O . LYS A 1 93 ? -5.078 -9.75 -6.879 1 97.25 93 LYS A O 1
ATOM 757 N N . SER A 1 94 ? -6.68 -8.664 -5.805 1 97.44 94 SER A N 1
ATOM 758 C CA . SER A 1 94 ? -7.504 -8.492 -6.996 1 97.44 94 SER A CA 1
ATOM 759 C C . SER A 1 94 ? -6.777 -7.688 -8.062 1 97.44 94 SER A C 1
ATOM 761 O O . SER A 1 94 ? -6.82 -8.031 -9.25 1 97.44 94 SER A O 1
ATOM 763 N N . LYS A 1 95 ? -6.164 -6.648 -7.629 1 97.56 95 LYS A N 1
ATOM 764 C CA . LYS A 1 95 ? -5.406 -5.793 -8.539 1 97.56 95 LYS A CA 1
ATOM 765 C C . LYS A 1 95 ? -4.328 -6.59 -9.266 1 97.56 95 LYS A C 1
ATOM 767 O O . LYS A 1 95 ? -4.148 -6.434 -10.477 1 97.56 95 LYS A O 1
ATOM 772 N N . MET A 1 96 ? -3.641 -7.461 -8.547 1 97.56 96 MET A N 1
ATOM 773 C CA . MET A 1 96 ? -2.572 -8.266 -9.133 1 97.56 96 MET A CA 1
ATOM 774 C C . MET A 1 96 ? -3.131 -9.258 -10.148 1 97.56 96 MET A C 1
ATOM 776 O O . MET A 1 96 ? -2.545 -9.445 -11.219 1 97.56 96 MET A O 1
ATOM 780 N N . VAL A 1 97 ? -4.203 -9.852 -9.797 1 97.19 97 VAL A N 1
ATOM 781 C CA . VAL A 1 97 ? -4.844 -10.797 -10.711 1 97.19 97 VAL A CA 1
ATOM 782 C C . VAL A 1 97 ? -5.281 -10.07 -11.984 1 97.19 97 VAL A C 1
ATOM 784 O O . VAL A 1 97 ? -5.051 -10.547 -13.094 1 97.19 97 VAL A O 1
ATOM 787 N N . ILE A 1 98 ? -5.895 -8.914 -11.797 1 96.5 98 ILE A N 1
ATOM 788 C CA . ILE A 1 98 ? -6.34 -8.109 -12.93 1 96.5 98 ILE A CA 1
ATOM 789 C C . ILE A 1 98 ? -5.148 -7.777 -13.828 1 96.5 98 ILE A C 1
ATOM 791 O O . ILE A 1 98 ? -5.234 -7.906 -15.055 1 96.5 98 ILE A O 1
ATOM 795 N N . GLN A 1 99 ? -4.094 -7.41 -13.234 1 96.12 99 GLN A N 1
ATOM 796 C CA . GLN A 1 99 ? -2.898 -7.062 -14 1 96.12 99 GLN A CA 1
ATOM 797 C C . GLN A 1 99 ? -2.389 -8.266 -14.789 1 96.12 99 GLN A C 1
ATOM 799 O O . GLN A 1 99 ? -1.951 -8.117 -15.93 1 96.12 99 GLN A O 1
ATOM 804 N N . CYS A 1 100 ? -2.426 -9.438 -14.156 1 94.31 100 CYS A N 1
ATOM 805 C CA . CYS A 1 100 ? -2.02 -10.648 -14.852 1 94.31 100 CYS A CA 1
ATOM 806 C C . CYS A 1 100 ? -2.855 -10.867 -16.109 1 94.31 100 CYS A C 1
ATOM 808 O O . CYS A 1 100 ? -2.32 -11.219 -17.156 1 94.31 100 CYS A O 1
ATOM 810 N N . ILE A 1 101 ? -4.141 -10.656 -16.016 1 93.19 101 ILE A N 1
ATOM 811 C CA . ILE A 1 101 ? -5.047 -10.867 -17.141 1 93.19 101 ILE A CA 1
ATOM 812 C C . ILE A 1 101 ? -4.781 -9.828 -18.219 1 93.19 101 ILE A C 1
ATOM 814 O O . ILE A 1 101 ? -4.746 -10.156 -19.406 1 93.19 101 ILE A O 1
ATOM 818 N N . ILE A 1 102 ? -4.59 -8.594 -17.812 1 93.5 102 ILE A N 1
ATOM 819 C CA . ILE A 1 102 ? -4.309 -7.512 -18.75 1 93.5 102 ILE A CA 1
ATOM 820 C C . ILE A 1 102 ? -3.023 -7.816 -19.516 1 93.5 102 ILE A C 1
ATOM 822 O O . ILE A 1 102 ? -2.963 -7.637 -20.734 1 93.5 102 ILE A O 1
ATOM 826 N N . ASP A 1 103 ? -2.039 -8.305 -18.844 1 92.94 103 ASP A N 1
ATOM 827 C CA . ASP A 1 103 ? -0.737 -8.578 -19.453 1 92.94 103 ASP A CA 1
ATOM 828 C C . ASP A 1 103 ? -0.836 -9.688 -20.5 1 92.94 103 ASP A C 1
ATOM 830 O O . ASP A 1 103 ? -0.11 -9.672 -21.484 1 92.94 103 ASP A O 1
ATOM 834 N N . LYS A 1 104 ? -1.666 -10.664 -20.266 1 88.5 104 LYS A N 1
ATOM 835 C CA . LYS A 1 104 ? -1.836 -11.766 -21.203 1 88.5 104 LYS A CA 1
ATOM 836 C C . LYS A 1 104 ? -2.602 -11.312 -22.453 1 88.5 104 LYS A C 1
ATOM 838 O O . LYS A 1 104 ? -2.512 -11.945 -23.5 1 88.5 104 LYS A O 1
ATOM 843 N N . ASN A 1 105 ? -3.334 -10.242 -22.359 1 82.25 105 ASN A N 1
ATOM 844 C CA . ASN A 1 105 ? -4.051 -9.609 -23.469 1 82.25 105 ASN A CA 1
ATOM 845 C C . ASN A 1 105 ? -4.887 -10.625 -24.234 1 82.25 105 ASN A C 1
ATOM 847 O O . ASN A 1 105 ? -4.895 -10.609 -25.469 1 82.25 105 ASN A O 1
ATOM 851 N N . SER A 1 106 ? -5.379 -11.578 -23.516 1 74.5 106 SER A N 1
ATOM 852 C CA . SER A 1 106 ? -6.246 -12.523 -24.203 1 74.5 106 SER A CA 1
ATOM 853 C C . SER A 1 106 ? -7.699 -12.055 -24.188 1 74.5 106 SER A C 1
ATOM 855 O O . SER A 1 106 ? -8.141 -11.398 -23.25 1 74.5 106 SER A O 1
ATOM 857 N N . GLU A 1 107 ? -8.336 -12.234 -25.312 1 70.56 107 GLU A N 1
ATOM 858 C CA . GLU A 1 107 ? -9.734 -11.836 -25.391 1 70.56 107 GLU A CA 1
ATOM 859 C C . GLU A 1 107 ? -10.664 -13.047 -25.312 1 70.56 107 GLU A C 1
ATOM 861 O O . GLU A 1 107 ? -11.875 -12.922 -25.469 1 70.56 107 GLU A O 1
ATOM 866 N N . ASP A 1 108 ? -10.008 -14.18 -25.062 1 76.88 108 ASP A N 1
ATOM 867 C CA . ASP A 1 108 ? -10.852 -15.367 -24.984 1 76.88 108 ASP A CA 1
ATOM 868 C C . ASP A 1 108 ? -11.555 -15.453 -23.625 1 76.88 108 ASP A C 1
ATOM 870 O O . ASP A 1 108 ? -10.945 -15.844 -22.625 1 76.88 108 ASP A O 1
ATOM 874 N N . TYR A 1 109 ? -12.828 -15.195 -23.656 1 73.19 109 TYR A N 1
ATOM 875 C CA . TYR A 1 109 ? -13.625 -15.109 -22.438 1 73.19 109 TYR A CA 1
ATOM 876 C C . TYR A 1 109 ? -13.719 -16.469 -21.75 1 73.19 109 TYR A C 1
ATOM 878 O O . TYR A 1 109 ? -13.867 -16.531 -20.531 1 73.19 109 TYR A O 1
ATOM 886 N N . THR A 1 110 ? -13.586 -17.516 -22.609 1 76.62 110 THR A N 1
ATOM 887 C CA . THR A 1 110 ? -13.742 -18.859 -22.047 1 76.62 110 THR A CA 1
ATOM 888 C C . THR A 1 110 ? -12.602 -19.188 -21.094 1 76.62 110 THR A C 1
ATOM 890 O O . THR A 1 110 ? -12.797 -19.875 -20.078 1 76.62 110 THR A O 1
ATOM 893 N N . GLN A 1 111 ? -11.492 -18.562 -21.344 1 85 111 GLN A N 1
ATOM 894 C CA . GLN A 1 111 ? -10.297 -18.906 -20.578 1 85 111 GLN A CA 1
ATOM 895 C C . GLN A 1 111 ? -10.07 -17.906 -19.438 1 85 111 GLN A C 1
ATOM 897 O O . GLN A 1 111 ? -9.508 -18.266 -18.406 1 85 111 GLN A O 1
ATOM 902 N N . ILE A 1 112 ? -10.633 -16.781 -19.594 1 89.44 112 ILE A N 1
ATOM 903 C CA . ILE A 1 112 ? -10.367 -15.719 -18.641 1 89.44 112 ILE A CA 1
ATOM 904 C C . ILE A 1 112 ? -11 -16.047 -17.297 1 89.44 112 ILE A C 1
ATOM 906 O O . ILE A 1 112 ? -10.367 -15.898 -16.25 1 89.44 112 ILE A O 1
ATOM 910 N N . GLY A 1 113 ? -12.234 -16.5 -17.266 1 89.75 113 GLY A N 1
ATOM 911 C CA . GLY A 1 113 ? -12.906 -16.859 -16.016 1 89.75 113 GLY A CA 1
ATOM 912 C C . GLY A 1 113 ? -12.148 -17.891 -15.211 1 89.75 113 GLY A C 1
ATOM 913 O O . GLY A 1 113 ? -11.969 -17.734 -14 1 89.75 113 GLY A O 1
ATOM 914 N N . GLU A 1 114 ? -11.695 -18.875 -15.938 1 89.56 114 GLU A N 1
ATOM 915 C CA . GLU A 1 114 ? -10.961 -19.953 -15.266 1 89.56 114 GLU A CA 1
ATOM 916 C C . GLU A 1 114 ? -9.625 -19.438 -14.727 1 89.56 114 GLU A C 1
ATOM 918 O O . GLU A 1 114 ? -9.211 -19.828 -13.625 1 89.56 114 GLU A O 1
ATOM 923 N N . GLU A 1 115 ? -9.016 -18.641 -15.508 1 92.56 115 GLU A N 1
ATOM 924 C CA . GLU A 1 115 ? -7.723 -18.109 -15.102 1 92.56 115 GLU A CA 1
ATOM 925 C C . GLU A 1 115 ? -7.859 -17.219 -13.875 1 92.56 115 GLU A C 1
ATOM 927 O O . GLU A 1 115 ? -7.086 -17.344 -12.922 1 92.56 115 GLU A O 1
ATOM 932 N N . VAL A 1 116 ? -8.867 -16.359 -13.891 1 94.19 116 VAL A N 1
ATOM 933 C CA . VAL A 1 116 ? -9.109 -15.461 -12.766 1 94.19 116 VAL A CA 1
ATOM 934 C C . VAL A 1 116 ? -9.375 -16.266 -11.5 1 94.19 116 VAL A C 1
ATOM 936 O O . VAL A 1 116 ? -8.789 -16 -10.453 1 94.19 116 VAL A O 1
ATOM 939 N N . LYS A 1 117 ? -10.195 -17.234 -11.625 1 92.88 117 LYS A N 1
ATOM 940 C CA . LYS A 1 117 ? -10.539 -18.062 -10.484 1 92.88 117 LYS A CA 1
ATOM 941 C C . LYS A 1 117 ? -9.305 -18.766 -9.922 1 92.88 117 LYS A C 1
ATOM 943 O O . LYS A 1 117 ? -9.078 -18.75 -8.711 1 92.88 117 LYS A O 1
ATOM 948 N N . LYS A 1 118 ? -8.578 -19.297 -10.82 1 94.44 118 LYS A N 1
ATOM 949 C CA . LYS A 1 118 ? -7.375 -20.031 -10.414 1 94.44 118 LYS A CA 1
ATOM 950 C C . LYS A 1 118 ? -6.402 -19.109 -9.672 1 94.44 118 LYS A C 1
ATOM 952 O O . LYS A 1 118 ? -5.969 -19.438 -8.562 1 94.44 118 LYS A O 1
ATOM 957 N N . LEU A 1 119 ? -6.105 -17.984 -10.289 1 96.81 119 LEU A N 1
ATOM 958 C CA . LEU A 1 119 ? -5.133 -17.062 -9.703 1 96.81 119 LEU A CA 1
ATOM 959 C C . LEU A 1 119 ? -5.617 -16.562 -8.352 1 96.81 119 LEU A C 1
ATOM 961 O O . LEU A 1 119 ? -4.859 -16.547 -7.379 1 96.81 119 LEU A O 1
ATOM 965 N N . LYS A 1 120 ? -6.855 -16.188 -8.258 1 95.94 120 LYS A N 1
ATOM 966 C CA . LYS A 1 120 ? -7.402 -15.641 -7.023 1 95.94 120 LYS A CA 1
ATOM 967 C C . LYS A 1 120 ? -7.461 -16.703 -5.926 1 95.94 120 LYS A C 1
ATOM 969 O O . LYS A 1 120 ? -7.07 -16.438 -4.785 1 95.94 120 LYS A O 1
ATOM 974 N N . GLU A 1 121 ? -7.844 -17.891 -6.262 1 94.94 121 GLU A N 1
ATOM 975 C CA . GLU A 1 121 ? -8 -18.953 -5.277 1 94.94 121 GLU A CA 1
ATOM 976 C C . GLU A 1 121 ? -6.648 -19.438 -4.762 1 94.94 121 GLU A C 1
ATOM 978 O O . GLU A 1 121 ? -6.496 -19.734 -3.574 1 94.94 121 GLU A O 1
ATOM 983 N N . THR A 1 122 ? -5.68 -19.516 -5.652 1 97.19 122 THR A N 1
ATOM 984 C CA . THR A 1 122 ? -4.387 -20.047 -5.23 1 97.19 122 THR A CA 1
ATOM 985 C C . THR A 1 122 ? -3.697 -19.094 -4.266 1 97.19 122 THR A C 1
ATOM 987 O O . THR A 1 122 ? -2.895 -19.516 -3.432 1 97.19 122 THR A O 1
ATOM 990 N N . LEU A 1 123 ? -4.02 -17.797 -4.398 1 96.88 123 LEU A N 1
ATOM 991 C CA . LEU A 1 123 ? -3.451 -16.812 -3.479 1 96.88 123 LEU A CA 1
ATOM 992 C C . LEU A 1 123 ? -3.92 -17.062 -2.051 1 96.88 123 LEU A C 1
ATOM 994 O O . LEU A 1 123 ? -3.207 -16.766 -1.093 1 96.88 123 LEU A O 1
ATOM 998 N N . GLU A 1 124 ? -5.074 -17.703 -1.874 1 95.62 124 GLU A N 1
ATOM 999 C CA . GLU A 1 124 ? -5.695 -17.875 -0.563 1 95.62 124 GLU A CA 1
ATOM 1000 C C . GLU A 1 124 ? -5.297 -19.203 0.068 1 95.62 124 GLU A C 1
ATOM 1002 O O . GLU A 1 124 ? -5.652 -19.484 1.216 1 95.62 124 GLU A O 1
ATOM 1007 N N . LEU A 1 125 ? -4.523 -20.016 -0.62 1 96.94 125 LEU A N 1
ATOM 1008 C CA . LEU A 1 125 ? -4.129 -21.328 -0.122 1 96.94 125 LEU A CA 1
ATOM 1009 C C . LEU A 1 125 ? -3.172 -21.188 1.058 1 96.94 125 LEU A C 1
ATOM 1011 O O . LEU A 1 125 ? -2.373 -20.25 1.113 1 96.94 125 LEU A O 1
ATOM 1015 N N . SER A 1 126 ? -3.254 -22.156 1.96 1 96.75 126 SER A N 1
ATOM 1016 C CA . SER A 1 126 ? -2.293 -22.266 3.053 1 96.75 126 SER A CA 1
ATOM 1017 C C . SER A 1 126 ? -0.93 -22.719 2.545 1 96.75 126 SER A C 1
ATOM 1019 O O . SER A 1 126 ? -0.787 -23.094 1.376 1 96.75 126 SER A O 1
ATOM 1021 N N . ILE A 1 127 ? 0.032 -22.719 3.428 1 97.38 127 ILE A N 1
ATOM 1022 C CA . ILE A 1 127 ? 1.383 -23.156 3.08 1 97.38 127 ILE A CA 1
ATOM 1023 C C . ILE A 1 127 ? 1.356 -24.594 2.592 1 97.38 127 ILE A C 1
ATOM 1025 O O . ILE A 1 127 ? 1.935 -24.922 1.55 1 97.38 127 ILE A O 1
ATOM 1029 N N . GLU A 1 128 ? 0.621 -25.422 3.254 1 97.06 128 GLU A N 1
ATOM 1030 C CA . GLU A 1 128 ? 0.542 -26.828 2.893 1 97.06 128 GLU A CA 1
ATOM 1031 C C . GLU A 1 128 ? -0.216 -27.031 1.582 1 97.06 128 GLU A C 1
ATOM 1033 O O . GLU A 1 128 ? 0.161 -27.859 0.759 1 97.06 128 GLU A O 1
ATOM 1038 N N . GLU A 1 129 ? -1.193 -26.234 1.424 1 97.69 129 GLU A N 1
ATOM 1039 C CA . GLU A 1 129 ? -1.974 -26.328 0.194 1 97.69 129 GLU A CA 1
ATOM 1040 C C . GLU A 1 129 ? -1.17 -25.844 -1.01 1 97.69 129 GLU A C 1
ATOM 1042 O O . GLU A 1 129 ? -1.309 -26.391 -2.111 1 97.69 129 GLU A O 1
ATOM 1047 N N . LYS A 1 130 ? -0.411 -24.859 -0.849 1 98 130 LYS A N 1
ATOM 1048 C CA . LYS A 1 130 ? 0.451 -24.375 -1.927 1 98 130 LYS A CA 1
ATOM 1049 C C . LYS A 1 130 ? 1.495 -25.422 -2.301 1 98 130 LYS A C 1
ATOM 1051 O O . LYS A 1 130 ? 1.788 -25.625 -3.48 1 98 130 LYS A O 1
ATOM 1056 N N . LYS A 1 131 ? 2.051 -26.094 -1.27 1 97.69 131 LYS A N 1
ATOM 1057 C CA . LYS A 1 131 ? 2.965 -27.203 -1.524 1 97.69 131 LYS A CA 1
ATOM 1058 C C . LYS A 1 131 ? 2.301 -28.281 -2.379 1 97.69 131 LYS A C 1
ATOM 1060 O O . LYS A 1 131 ? 2.877 -28.734 -3.367 1 97.69 131 LYS A O 1
ATOM 1065 N N . GLU A 1 132 ? 1.143 -28.609 -2.025 1 97.25 132 GLU A N 1
ATOM 1066 C CA . GLU A 1 132 ? 0.401 -29.625 -2.766 1 97.25 132 GLU A CA 1
ATOM 1067 C C . GLU A 1 132 ? 0.084 -29.156 -4.184 1 97.25 132 GLU A C 1
ATOM 1069 O O . GLU A 1 132 ? 0.152 -29.938 -5.133 1 97.25 132 GLU A O 1
ATOM 1074 N N . TYR A 1 133 ? -0.292 -27.953 -4.238 1 97.62 133 TYR A N 1
ATOM 1075 C CA . TYR A 1 133 ? -0.61 -27.406 -5.547 1 97.62 133 TYR A CA 1
ATOM 1076 C C . TYR A 1 133 ? 0.578 -27.531 -6.496 1 97.62 133 TYR A C 1
ATOM 1078 O O . TYR A 1 133 ? 0.432 -28 -7.625 1 97.62 133 TYR A O 1
ATOM 1086 N N . ILE A 1 134 ? 1.764 -27.109 -6.082 1 97.44 134 ILE A N 1
ATOM 1087 C CA . ILE A 1 134 ? 2.965 -27.141 -6.906 1 97.44 134 ILE A CA 1
ATOM 1088 C C . ILE A 1 134 ? 3.285 -28.594 -7.273 1 97.44 134 ILE A C 1
ATOM 1090 O O . ILE A 1 134 ? 3.529 -28.906 -8.445 1 97.44 134 ILE A O 1
ATOM 1094 N N . SER A 1 135 ? 3.246 -29.453 -6.301 1 96.25 135 SER A N 1
ATOM 1095 C CA . SER A 1 135 ? 3.547 -30.859 -6.52 1 96.25 135 SER A CA 1
ATOM 1096 C C . SER A 1 135 ? 2.609 -31.469 -7.555 1 96.25 135 SER A C 1
ATOM 1098 O O . SER A 1 135 ? 3.053 -32.156 -8.469 1 96.25 135 SER A O 1
ATOM 1100 N N . THR A 1 136 ? 1.374 -31.172 -7.402 1 96.19 136 THR A N 1
ATOM 1101 C CA . THR A 1 136 ? 0.368 -31.719 -8.312 1 96.19 136 THR A CA 1
ATOM 1102 C C . THR A 1 136 ? 0.558 -31.156 -9.719 1 96.19 136 THR A C 1
ATOM 1104 O O . THR A 1 136 ? 0.401 -31.875 -10.703 1 96.19 136 THR A O 1
ATOM 1107 N N . ALA A 1 137 ? 0.837 -29.891 -9.789 1 95.12 137 ALA A N 1
ATOM 1108 C CA . ALA A 1 137 ? 1.063 -29.281 -11.094 1 95.12 137 ALA A CA 1
ATOM 1109 C C . ALA A 1 137 ? 2.246 -29.922 -11.812 1 95.12 137 ALA A C 1
ATOM 1111 O O . ALA A 1 137 ? 2.174 -30.203 -13.008 1 95.12 137 ALA A O 1
ATOM 1112 N N . ILE A 1 138 ? 3.311 -30.203 -11.094 1 92.94 138 ILE A N 1
ATOM 1113 C CA . ILE A 1 138 ? 4.488 -30.859 -11.656 1 92.94 138 ILE A CA 1
ATOM 1114 C C . ILE A 1 138 ? 4.125 -32.25 -12.141 1 92.94 138 ILE A C 1
ATOM 1116 O O . ILE A 1 138 ? 4.434 -32.625 -13.273 1 92.94 138 ILE A O 1
ATOM 1120 N N . MET A 1 139 ? 3.426 -32.906 -11.344 1 92.38 139 MET A N 1
ATOM 1121 C CA . MET A 1 139 ? 3.086 -34.281 -11.68 1 92.38 139 MET A CA 1
ATOM 1122 C C . MET A 1 139 ? 2.123 -34.344 -12.859 1 92.38 139 MET A C 1
ATOM 1124 O O . MET A 1 139 ? 2.18 -35.281 -13.672 1 92.38 139 MET A O 1
ATOM 1128 N N . ARG A 1 140 ? 1.295 -33.438 -12.883 1 92.12 140 ARG A N 1
ATOM 1129 C CA . ARG A 1 140 ? 0.363 -33.375 -14 1 92.12 140 ARG A CA 1
ATOM 1130 C C . ARG A 1 140 ? 1.103 -33.125 -15.312 1 92.12 140 ARG A C 1
ATOM 1132 O O . ARG A 1 140 ? 0.772 -33.75 -16.328 1 92.12 140 ARG A O 1
ATOM 1139 N N . LYS A 1 141 ? 2.066 -32.312 -15.32 1 89.75 141 LYS A N 1
ATOM 1140 C CA . LYS A 1 141 ? 2.826 -31.984 -16.516 1 89.75 141 LYS A CA 1
ATOM 1141 C C . LYS A 1 141 ? 3.824 -33.094 -16.859 1 89.75 141 LYS A C 1
ATOM 1143 O O . LYS A 1 141 ? 4.082 -33.375 -18.031 1 89.75 141 LYS A O 1
ATOM 1148 N N . PHE A 1 142 ? 4.375 -33.625 -15.805 1 89 142 PHE A N 1
ATOM 1149 C CA . PHE A 1 142 ? 5.375 -34.688 -15.961 1 89 142 PHE A CA 1
ATOM 1150 C C . PHE A 1 142 ? 4.961 -35.938 -15.211 1 89 142 PHE A C 1
ATOM 1152 O O . PHE A 1 142 ? 5.523 -36.25 -14.164 1 89 142 PHE A O 1
ATOM 1159 N N . PRO A 1 143 ? 4.141 -36.625 -16.078 1 85.75 143 PRO A N 1
ATOM 1160 C CA . PRO A 1 143 ? 3.768 -37.906 -15.422 1 85.75 143 PRO A CA 1
ATOM 1161 C C . PRO A 1 143 ? 4.867 -38.938 -15.5 1 85.75 143 PRO A C 1
ATOM 1163 O O . PRO A 1 143 ? 5.707 -38.906 -16.406 1 85.75 143 PRO A O 1
ATOM 1166 N N . GLY A 1 144 ? 5.176 -39.719 -14.43 1 83.12 144 GLY A N 1
ATOM 1167 C CA . GLY A 1 144 ? 6.164 -40.781 -14.469 1 83.12 144 GLY A CA 1
ATOM 1168 C C . GLY A 1 144 ? 7.371 -40.5 -13.594 1 83.12 144 GLY A C 1
ATOM 1169 O O . GLY A 1 144 ? 7.262 -39.844 -12.57 1 83.12 144 GLY A O 1
ATOM 1170 N N . GLY A 1 145 ? 8.492 -41.094 -14.102 1 83.19 145 GLY A N 1
ATOM 1171 C CA . GLY A 1 145 ? 9.695 -41.031 -13.289 1 83.19 145 GLY A CA 1
ATOM 1172 C C . GLY A 1 145 ? 10.32 -39.656 -13.219 1 83.19 145 GLY A C 1
ATOM 1173 O O . GLY A 1 145 ? 10.828 -39.25 -12.172 1 83.19 145 GLY A O 1
ATOM 1174 N N . PHE A 1 146 ? 10.297 -38.969 -14.289 1 85.94 146 PHE A N 1
ATOM 1175 C CA . PHE A 1 146 ? 10.883 -37.625 -14.32 1 85.94 146 PHE A CA 1
ATOM 1176 C C . PHE A 1 146 ? 10.164 -36.688 -13.344 1 85.94 146 PHE A C 1
ATOM 1178 O O . PHE A 1 146 ? 10.805 -35.969 -12.586 1 85.94 146 PHE A O 1
ATOM 1185 N N . GLY A 1 147 ? 8.859 -36.688 -13.359 1 87.56 147 GLY A N 1
ATOM 1186 C CA . GLY A 1 147 ? 8.094 -35.906 -12.406 1 87.56 147 GLY A CA 1
ATOM 1187 C C . GLY A 1 147 ? 8.359 -36.281 -10.961 1 87.56 147 GLY A C 1
ATOM 1188 O O . GLY A 1 147 ? 8.461 -35.438 -10.086 1 87.56 147 GLY A O 1
ATOM 1189 N N . LYS A 1 148 ? 8.531 -37.531 -10.766 1 87.62 148 LYS A N 1
ATOM 1190 C CA . LYS A 1 148 ? 8.805 -38.031 -9.422 1 87.62 148 LYS A CA 1
ATOM 1191 C C . LYS A 1 148 ? 10.148 -37.5 -8.906 1 87.62 148 LYS A C 1
ATOM 1193 O O . LYS A 1 148 ? 10.266 -37.125 -7.738 1 87.62 148 LYS A O 1
ATOM 1198 N N . ILE A 1 149 ? 11.102 -37.5 -9.758 1 86.88 149 ILE A N 1
ATOM 1199 C CA . ILE A 1 149 ? 12.422 -37.031 -9.367 1 86.88 149 ILE A CA 1
ATOM 1200 C C . ILE A 1 149 ? 12.375 -35.531 -9.086 1 86.88 149 ILE A C 1
ATOM 1202 O O . ILE A 1 149 ? 13.016 -35.031 -8.156 1 86.88 149 ILE A O 1
ATOM 1206 N N . LEU A 1 150 ? 11.625 -34.844 -9.883 1 88.88 150 LEU A N 1
ATOM 1207 C CA . LEU A 1 150 ? 11.484 -33.406 -9.648 1 88.88 150 LEU A CA 1
ATOM 1208 C C . LEU A 1 150 ? 10.852 -33.156 -8.289 1 88.88 150 LEU A C 1
ATOM 1210 O O . LEU A 1 150 ? 11.32 -32.281 -7.539 1 88.88 150 LEU A O 1
ATOM 1214 N N . ILE A 1 151 ? 9.844 -33.812 -7.969 1 90.69 151 ILE A N 1
ATOM 1215 C CA . ILE A 1 151 ? 9.172 -33.656 -6.684 1 90.69 151 ILE A CA 1
ATOM 1216 C C . ILE A 1 151 ? 10.133 -34.031 -5.551 1 90.69 151 ILE A C 1
ATOM 1218 O O . ILE A 1 151 ? 10.188 -33.312 -4.535 1 90.69 151 ILE A O 1
ATOM 1222 N N . TYR A 1 152 ? 10.852 -35.062 -5.832 1 88.5 152 TYR A N 1
ATOM 1223 C CA . TYR A 1 152 ? 11.844 -35.469 -4.848 1 88.5 152 TYR A CA 1
ATOM 1224 C C . TYR A 1 152 ? 12.859 -34.375 -4.594 1 88.5 152 TYR A C 1
ATOM 1226 O O . TYR A 1 152 ? 13.188 -34.062 -3.441 1 88.5 152 TYR A O 1
ATOM 1234 N N . MET A 1 153 ? 13.266 -33.781 -5.559 1 90.19 153 MET A N 1
ATOM 1235 C CA . MET A 1 153 ? 14.305 -32.75 -5.492 1 90.19 153 MET A CA 1
ATOM 1236 C C . MET A 1 153 ? 13.781 -31.5 -4.816 1 90.19 153 MET A C 1
ATOM 1238 O O . MET A 1 153 ? 14.484 -30.875 -4.02 1 90.19 153 MET A O 1
ATOM 1242 N N . TYR A 1 154 ? 12.508 -31.172 -5.098 1 94.5 154 TYR A N 1
ATOM 1243 C CA . TYR A 1 154 ? 12.023 -29.859 -4.691 1 94.5 154 TYR A CA 1
ATOM 1244 C C . TYR A 1 154 ? 11.164 -29.953 -3.438 1 94.5 154 TYR A C 1
ATOM 1246 O O . TYR A 1 154 ? 10.914 -28.953 -2.77 1 94.5 154 TYR A O 1
ATOM 1254 N N . GLU A 1 155 ? 10.734 -31.062 -3.062 1 92.62 155 GLU A N 1
ATOM 1255 C CA . GLU A 1 155 ? 9.742 -31.281 -2.016 1 92.62 155 GLU A CA 1
ATOM 1256 C C . GLU A 1 155 ? 10.156 -30.609 -0.712 1 92.62 155 GLU A C 1
ATOM 1258 O O . GLU A 1 155 ? 9.336 -29.938 -0.068 1 92.62 155 GLU A O 1
ATOM 1263 N N . PRO A 1 156 ? 11.398 -30.656 -0.305 1 93.56 156 PRO A N 1
ATOM 1264 C CA . PRO A 1 156 ? 11.781 -30.047 0.964 1 93.56 156 PRO A CA 1
ATOM 1265 C C . PRO A 1 156 ? 11.617 -28.516 0.95 1 93.56 156 PRO A C 1
ATOM 1267 O O . PRO A 1 156 ? 11.656 -27.891 2.006 1 93.56 156 PRO A O 1
ATOM 1270 N N . PHE A 1 157 ? 11.438 -28 -0.203 1 96.81 157 PHE A N 1
ATOM 1271 C CA . PHE A 1 157 ? 11.5 -26.547 -0.318 1 96.81 157 PHE A CA 1
ATOM 1272 C C . PHE A 1 157 ? 10.172 -25.984 -0.791 1 96.81 157 PHE A C 1
ATOM 1274 O O . PHE A 1 157 ? 10.062 -24.797 -1.077 1 96.81 157 PHE A O 1
ATOM 1281 N N . LEU A 1 158 ? 9.141 -26.781 -0.85 1 97.19 158 LEU A N 1
ATOM 1282 C CA . LEU A 1 158 ? 7.891 -26.359 -1.477 1 97.19 158 LEU A CA 1
ATOM 1283 C C . LEU A 1 158 ? 6.957 -25.719 -0.455 1 97.19 158 LEU A C 1
ATOM 1285 O O . LEU A 1 158 ? 5.871 -25.25 -0.807 1 97.19 158 LEU A O 1
ATOM 1289 N N . ARG A 1 159 ? 7.363 -25.703 0.831 1 96.12 159 ARG A N 1
ATOM 1290 C CA . ARG A 1 159 ? 6.617 -24.938 1.817 1 96.12 159 ARG A CA 1
ATOM 1291 C C . ARG A 1 159 ? 6.918 -23.438 1.688 1 96.12 159 ARG A C 1
ATOM 1293 O O . ARG A 1 159 ? 7.59 -22.859 2.545 1 96.12 159 ARG A O 1
ATOM 1300 N N . VAL A 1 160 ? 6.293 -22.828 0.698 1 97.69 160 VAL A N 1
ATOM 1301 C CA . VAL A 1 160 ? 6.594 -21.453 0.331 1 97.69 160 VAL A CA 1
ATOM 1302 C C . VAL A 1 160 ? 5.781 -20.5 1.206 1 97.69 160 VAL A C 1
ATOM 1304 O O . VAL A 1 160 ? 4.676 -20.828 1.638 1 97.69 160 VAL A O 1
ATOM 1307 N N . VAL A 1 161 ? 6.371 -19.375 1.468 1 96.38 161 VAL A N 1
ATOM 1308 C CA . VAL A 1 161 ? 5.73 -18.328 2.256 1 96.38 161 VAL A CA 1
ATOM 1309 C C . VAL A 1 161 ? 5.406 -17.125 1.361 1 96.38 161 VAL A C 1
ATOM 1311 O O . VAL A 1 161 ? 6.309 -16.516 0.781 1 96.38 161 VAL A O 1
ATOM 1314 N N . VAL A 1 162 ? 4.145 -16.797 1.253 1 96.88 162 VAL A N 1
ATOM 1315 C CA . VAL A 1 162 ? 3.662 -15.688 0.434 1 96.88 162 VAL A CA 1
ATOM 1316 C C . VAL A 1 162 ? 3.025 -14.625 1.325 1 96.88 162 VAL A C 1
ATOM 1318 O O . VAL A 1 162 ? 1.803 -14.578 1.476 1 96.88 162 VAL A O 1
ATOM 1321 N N . ASP A 1 163 ? 3.914 -13.734 1.91 1 94.06 163 ASP A N 1
ATOM 1322 C CA . ASP A 1 163 ? 3.434 -12.844 2.957 1 94.06 163 ASP A CA 1
ATOM 1323 C C . ASP A 1 163 ? 3.664 -11.383 2.58 1 94.06 163 ASP A C 1
ATOM 1325 O O . ASP A 1 163 ? 3.529 -10.484 3.42 1 94.06 163 ASP A O 1
ATOM 1329 N N . SER A 1 164 ? 4.098 -11.094 1.354 1 95.62 164 SER A N 1
ATOM 1330 C CA . SER A 1 164 ? 4.289 -9.734 0.854 1 95.62 164 SER A CA 1
ATOM 1331 C C . SER A 1 164 ? 3.73 -9.586 -0.557 1 95.62 164 SER A C 1
ATOM 1333 O O . SER A 1 164 ? 3.512 -10.578 -1.255 1 95.62 164 SER A O 1
ATOM 1335 N N . ASP A 1 165 ? 3.455 -8.359 -0.938 1 94.19 165 ASP A N 1
ATOM 1336 C CA . ASP A 1 165 ? 2.939 -8.109 -2.279 1 94.19 165 ASP A CA 1
ATOM 1337 C C . ASP A 1 165 ? 3.914 -8.609 -3.346 1 94.19 165 ASP A C 1
ATOM 1339 O O . ASP A 1 165 ? 3.498 -9.133 -4.379 1 94.19 165 ASP A O 1
ATOM 1343 N N . GLU A 1 166 ? 5.152 -8.406 -3.055 1 96.12 166 GLU A N 1
ATOM 1344 C CA . GLU A 1 166 ? 6.164 -8.898 -3.986 1 96.12 166 GLU A CA 1
ATOM 1345 C C . GLU A 1 166 ? 6.078 -10.414 -4.145 1 96.12 166 GLU A C 1
ATOM 1347 O O . GLU A 1 166 ? 6.098 -10.93 -5.266 1 96.12 166 GLU A O 1
ATOM 1352 N N . LYS A 1 167 ? 5.973 -11.102 -3.076 1 97.69 167 LYS A N 1
ATOM 1353 C CA . LYS A 1 167 ? 5.914 -12.562 -3.111 1 97.69 167 LYS A CA 1
ATOM 1354 C C . LYS A 1 167 ? 4.602 -13.047 -3.729 1 97.69 167 LYS A C 1
ATOM 1356 O O . LYS A 1 167 ? 4.566 -14.078 -4.398 1 97.69 167 LYS A O 1
ATOM 1361 N N . LYS A 1 168 ? 3.498 -12.336 -3.502 1 97.88 168 LYS A N 1
ATOM 1362 C CA . LYS A 1 168 ? 2.236 -12.664 -4.164 1 97.88 168 LYS A CA 1
ATOM 1363 C C . LYS A 1 168 ? 2.385 -12.617 -5.68 1 97.88 168 LYS A C 1
ATOM 1365 O O . LYS A 1 168 ? 1.896 -13.508 -6.383 1 97.88 168 LYS A O 1
ATOM 1370 N N . ARG A 1 169 ? 3.074 -11.633 -6.156 1 97.12 169 ARG A N 1
ATOM 1371 C CA . ARG A 1 169 ? 3.312 -11.508 -7.59 1 97.12 169 ARG A CA 1
ATOM 1372 C C . ARG A 1 169 ? 4.148 -12.672 -8.109 1 97.12 169 ARG A C 1
ATOM 1374 O O . ARG A 1 169 ? 3.838 -13.258 -9.148 1 97.12 169 ARG A O 1
ATOM 1381 N N . VAL A 1 170 ? 5.148 -12.961 -7.359 1 97.75 170 VAL A N 1
ATOM 1382 C CA . VAL A 1 170 ? 6.012 -14.07 -7.75 1 97.75 170 VAL A CA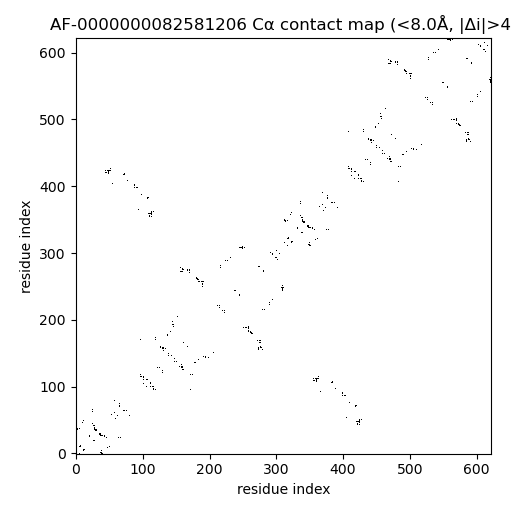 1
ATOM 1383 C C . VAL A 1 170 ? 5.203 -15.367 -7.777 1 97.75 170 VAL A C 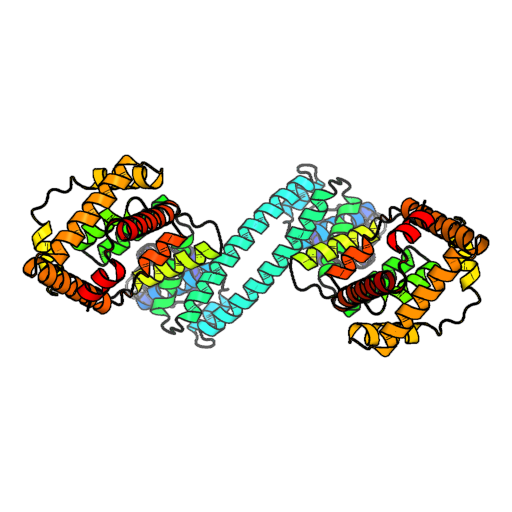1
ATOM 1385 O O . VAL A 1 170 ? 5.355 -16.188 -8.688 1 97.75 170 VAL A O 1
ATOM 1388 N N . TRP A 1 171 ? 4.402 -15.57 -6.785 1 98.38 171 TRP A N 1
ATOM 1389 C CA . TRP A 1 171 ? 3.553 -16.75 -6.73 1 98.38 171 TRP A CA 1
ATOM 1390 C C . TRP A 1 171 ? 2.65 -16.828 -7.957 1 98.38 171 TRP A C 1
ATOM 1392 O O . TRP A 1 171 ? 2.555 -17.875 -8.602 1 98.38 171 TRP A O 1
ATOM 1402 N N . LEU A 1 172 ? 2.006 -15.719 -8.273 1 98.06 172 LEU A N 1
ATOM 1403 C CA . LEU A 1 172 ? 1.126 -15.688 -9.438 1 98.06 172 LEU A CA 1
ATOM 1404 C C . LEU A 1 172 ? 1.902 -15.992 -10.711 1 98.06 172 LEU A C 1
ATOM 1406 O O . LEU A 1 172 ? 1.423 -16.734 -11.578 1 98.06 172 LEU A O 1
ATOM 1410 N N . ASP A 1 173 ? 3.08 -15.445 -10.812 1 96.44 173 ASP A N 1
ATOM 1411 C CA . ASP A 1 173 ? 3.936 -15.734 -11.953 1 96.44 173 ASP A CA 1
ATOM 1412 C C . ASP A 1 173 ? 4.262 -17.219 -12.039 1 96.44 173 ASP A C 1
ATOM 1414 O O . ASP A 1 173 ? 4.27 -17.797 -13.125 1 96.44 173 ASP A O 1
ATOM 1418 N N . MET A 1 174 ? 4.551 -17.781 -10.898 1 97 174 MET A N 1
ATOM 1419 C CA . MET A 1 174 ? 4.859 -19.219 -10.859 1 97 174 MET A CA 1
ATOM 1420 C C . MET A 1 174 ? 3.658 -20.047 -11.305 1 97 174 MET A C 1
ATOM 1422 O O . MET A 1 174 ? 3.799 -20.969 -12.094 1 97 174 MET A O 1
ATOM 1426 N N . VAL A 1 175 ? 2.467 -19.703 -10.797 1 97 175 VAL A N 1
ATOM 1427 C CA . VAL A 1 175 ? 1.242 -20.406 -11.156 1 97 175 VAL A CA 1
ATOM 1428 C C . VAL A 1 175 ? 1.021 -20.344 -12.664 1 97 175 VAL A C 1
ATOM 1430 O O . VAL A 1 175 ? 0.759 -21.359 -13.312 1 97 175 VAL A O 1
ATOM 1433 N N . GLU A 1 176 ? 1.135 -19.141 -13.203 1 93.88 176 GLU A N 1
ATOM 1434 C CA . GLU A 1 176 ? 0.958 -18.969 -14.641 1 93.88 176 GLU A CA 1
ATOM 1435 C C . GLU A 1 176 ? 2.004 -19.75 -15.43 1 93.88 176 GLU A C 1
ATOM 1437 O O . GLU A 1 176 ? 1.686 -20.359 -16.453 1 93.88 176 GLU A O 1
ATOM 1442 N N . TYR A 1 177 ? 3.191 -19.688 -14.961 1 93.69 177 TYR A N 1
ATOM 1443 C CA . TYR A 1 177 ? 4.285 -20.391 -15.617 1 93.69 177 TYR A CA 1
ATOM 1444 C C . TYR A 1 177 ? 3.998 -21.891 -15.695 1 93.69 177 TYR A C 1
ATOM 1446 O O . TYR A 1 177 ? 4.105 -22.484 -16.766 1 93.69 177 TYR A O 1
ATOM 1454 N N . LEU A 1 178 ? 3.643 -22.484 -14.586 1 93.19 178 LEU A N 1
ATOM 1455 C CA . LEU A 1 178 ? 3.348 -23.906 -14.516 1 93.19 178 LEU A CA 1
ATOM 1456 C C . LEU A 1 178 ? 2.164 -24.266 -15.414 1 93.19 178 LEU A C 1
ATOM 1458 O O . LEU A 1 178 ? 2.146 -25.328 -16.031 1 93.19 178 LEU A O 1
ATOM 1462 N N . ASP A 1 179 ? 1.254 -23.391 -15.469 1 90.06 179 ASP A N 1
ATOM 1463 C CA . ASP A 1 179 ? 0.055 -23.625 -16.266 1 90.06 179 ASP A CA 1
ATOM 1464 C C . ASP A 1 179 ? 0.355 -23.5 -17.766 1 90.06 179 ASP A C 1
ATOM 1466 O O . ASP A 1 179 ? -0.276 -24.172 -18.578 1 90.06 179 ASP A O 1
ATOM 1470 N N . GLU A 1 180 ? 1.255 -22.703 -18.156 1 89.19 180 GLU A N 1
ATOM 1471 C CA . GLU A 1 180 ? 1.521 -22.391 -19.562 1 89.19 180 GLU A CA 1
ATOM 1472 C C . GLU A 1 180 ? 2.506 -23.391 -20.172 1 89.19 180 GLU A C 1
ATOM 1474 O O . GLU A 1 180 ? 2.666 -23.438 -21.391 1 89.19 180 GLU A O 1
ATOM 1479 N N . LEU A 1 181 ? 3.193 -24.141 -19.312 1 91.44 181 LEU A N 1
ATOM 1480 C CA . LEU A 1 181 ? 4.086 -25.156 -19.844 1 91.44 181 LEU A CA 1
ATOM 1481 C C . LEU A 1 181 ? 3.342 -26.094 -20.797 1 91.44 181 LEU A C 1
ATOM 1483 O O . LEU A 1 181 ? 2.199 -26.469 -20.516 1 91.44 181 LEU A O 1
ATOM 1487 N N . GLY A 1 182 ? 4.012 -26.344 -21.859 1 90.31 182 GLY A N 1
ATOM 1488 C CA . GLY A 1 182 ? 3.43 -27.266 -22.828 1 90.31 182 GLY A CA 1
ATOM 1489 C C . GLY A 1 182 ? 3.42 -28.703 -22.359 1 90.31 182 GLY A C 1
ATOM 1490 O O . GLY A 1 182 ? 3.99 -29.016 -21.312 1 90.31 182 GLY A O 1
ATOM 1491 N N . ASP A 1 183 ? 2.723 -29.547 -23.094 1 88.88 183 ASP A N 1
ATOM 1492 C CA . ASP A 1 183 ? 2.701 -30.969 -22.797 1 88.88 183 ASP A CA 1
ATOM 1493 C C . ASP A 1 183 ? 3.965 -31.656 -23.297 1 88.88 183 ASP A C 1
ATOM 1495 O O . ASP A 1 183 ? 4.316 -31.516 -24.484 1 88.88 183 ASP A O 1
ATOM 1499 N N . PRO A 1 184 ? 4.598 -32.281 -22.391 1 88.69 184 PRO A N 1
ATOM 1500 C CA . PRO A 1 184 ? 5.832 -32.969 -22.812 1 88.69 184 PRO A CA 1
ATOM 1501 C C . PRO A 1 184 ? 5.582 -34.094 -23.797 1 88.69 184 PRO A C 1
ATOM 1503 O O . PRO A 1 184 ? 4.562 -34.781 -23.719 1 88.69 184 PRO A O 1
ATOM 1506 N N . ASP A 1 185 ? 6.516 -34.188 -24.781 1 88.69 185 ASP A N 1
ATOM 1507 C CA . ASP A 1 185 ? 6.531 -35.344 -25.656 1 88.69 185 ASP A CA 1
ATOM 1508 C C . ASP A 1 185 ? 7.09 -36.594 -24.938 1 88.69 185 ASP A C 1
ATOM 1510 O O . ASP A 1 185 ? 8.297 -36.688 -24.734 1 88.69 185 ASP A O 1
ATOM 1514 N N . GLU A 1 186 ? 6.246 -37.5 -24.656 1 84.38 186 GLU A N 1
ATOM 1515 C CA . GLU A 1 186 ? 6.637 -38.656 -23.891 1 84.38 186 GLU A CA 1
ATOM 1516 C C . GLU A 1 186 ? 7.605 -39.531 -24.688 1 84.38 186 GLU A C 1
ATOM 1518 O O . GLU A 1 186 ? 8.297 -40.375 -24.125 1 84.38 186 GLU A O 1
ATOM 1523 N N . ASN A 1 187 ? 7.645 -39.25 -25.953 1 86.94 187 ASN A N 1
ATOM 1524 C CA . ASN A 1 187 ? 8.508 -40.062 -26.797 1 86.94 187 ASN A CA 1
ATOM 1525 C C . ASN A 1 187 ? 9.867 -39.406 -27 1 86.94 187 ASN A C 1
ATOM 1527 O O . ASN A 1 187 ? 10.75 -39.969 -27.641 1 86.94 187 ASN A O 1
ATOM 1531 N N . HIS A 1 188 ? 10.016 -38.281 -26.438 1 89.69 188 HIS A N 1
ATOM 1532 C CA . HIS A 1 188 ? 11.336 -37.688 -26.516 1 89.69 188 HIS A CA 1
ATOM 1533 C C . HIS A 1 188 ? 12.398 -38.562 -25.875 1 89.69 188 HIS A C 1
ATOM 1535 O O . HIS A 1 188 ? 12.172 -39.156 -24.812 1 89.69 188 HIS A O 1
ATOM 1541 N N . PRO A 1 189 ? 13.555 -38.656 -26.469 1 86.25 189 PRO A N 1
ATOM 1542 C CA . PRO A 1 189 ? 14.578 -39.625 -26 1 86.25 189 PRO A CA 1
ATOM 1543 C C . PRO A 1 189 ? 14.984 -39.375 -24.547 1 86.25 189 PRO A C 1
ATOM 1545 O O . PRO A 1 189 ? 15.195 -40.344 -23.812 1 86.25 189 PRO A O 1
ATOM 1548 N N . PHE A 1 190 ? 15.047 -38.25 -24.188 1 87.81 190 PHE A N 1
ATOM 1549 C CA . PHE A 1 190 ? 15.461 -37.938 -22.828 1 87.81 190 PHE A CA 1
ATOM 1550 C C . PHE A 1 190 ? 14.5 -38.531 -21.812 1 87.81 190 PHE A C 1
ATOM 1552 O O . PHE A 1 190 ? 14.906 -39.25 -20.906 1 87.81 190 PHE A O 1
ATOM 1559 N N . ILE A 1 191 ? 13.258 -38.219 -21.969 1 86.94 191 ILE A N 1
ATOM 1560 C CA . ILE A 1 191 ? 12.234 -38.625 -21 1 86.94 191 ILE A CA 1
ATOM 1561 C C . ILE A 1 191 ? 12.07 -40.156 -21.047 1 86.94 191 ILE A C 1
ATOM 1563 O O . ILE A 1 191 ? 11.875 -40.781 -20 1 86.94 191 ILE A O 1
ATOM 1567 N N . LYS A 1 192 ? 12.148 -40.656 -22.203 1 84.5 192 LYS A N 1
ATOM 1568 C CA . LYS A 1 192 ? 12.008 -42.094 -22.359 1 84.5 192 LYS A CA 1
ATOM 1569 C C . LYS A 1 192 ? 13.117 -42.844 -21.641 1 84.5 192 LYS A C 1
ATOM 1571 O O . LYS A 1 192 ? 12.852 -43.781 -20.891 1 84.5 192 LYS A O 1
ATOM 1576 N N . ASN A 1 193 ? 14.32 -42.375 -21.875 1 82.5 193 ASN A N 1
ATOM 1577 C CA . ASN A 1 193 ? 15.461 -43 -21.234 1 82.5 193 ASN A CA 1
ATOM 1578 C C . ASN A 1 193 ? 15.445 -42.844 -19.734 1 82.5 193 ASN A C 1
ATOM 1580 O O . ASN A 1 193 ? 15.766 -43.75 -18.984 1 82.5 193 ASN A O 1
ATOM 1584 N N . PHE A 1 194 ? 15.078 -41.688 -19.359 1 82.88 194 PHE A N 1
ATOM 1585 C CA . PHE A 1 194 ? 15.031 -41.406 -17.938 1 82.88 194 PHE A CA 1
ATOM 1586 C C . PHE A 1 194 ? 13.992 -42.25 -17.234 1 82.88 194 PHE A C 1
ATOM 1588 O O . PHE A 1 194 ? 14.289 -42.875 -16.203 1 82.88 194 PHE A O 1
ATOM 1595 N N . ASN A 1 195 ? 12.781 -42.344 -17.734 1 82.12 195 ASN A N 1
ATOM 1596 C CA . ASN A 1 195 ? 11.703 -43.125 -17.141 1 82.12 195 ASN A CA 1
ATOM 1597 C C . ASN A 1 195 ? 12.023 -44.625 -17.094 1 82.12 195 ASN A C 1
ATOM 1599 O O . ASN A 1 195 ? 11.695 -45.312 -16.125 1 82.12 195 ASN A O 1
ATOM 1603 N N . LYS A 1 196 ? 12.719 -45 -18.094 1 79.81 196 LYS A N 1
ATOM 1604 C CA . LYS A 1 196 ? 13.148 -46.406 -18.125 1 79.81 196 LYS A CA 1
ATOM 1605 C C . LYS A 1 196 ? 14.156 -46.688 -17.016 1 79.81 196 LYS A C 1
ATOM 1607 O O . LYS A 1 196 ? 14.086 -47.75 -16.359 1 79.81 196 LYS A O 1
ATOM 1612 N N . ALA A 1 197 ? 15.047 -45.75 -16.859 1 77.62 197 ALA A N 1
ATOM 1613 C CA . ALA A 1 197 ? 16.078 -45.906 -15.844 1 77.62 197 ALA A CA 1
ATOM 1614 C C . ALA A 1 197 ? 15.477 -45.875 -14.438 1 77.62 197 ALA A C 1
ATOM 1616 O O . ALA A 1 197 ? 16 -46.531 -13.531 1 77.62 197 ALA A O 1
ATOM 1617 N N . GLN A 1 198 ? 14.367 -45.219 -14.234 1 75.75 198 GLN A N 1
ATOM 1618 C CA . GLN A 1 198 ? 13.766 -45.062 -12.914 1 75.75 198 GLN A CA 1
ATOM 1619 C C . GLN A 1 198 ? 12.82 -46.219 -12.594 1 75.75 198 GLN A C 1
ATOM 1621 O O . GLN A 1 198 ? 12.492 -46.438 -11.43 1 75.75 198 GLN A O 1
ATOM 1626 N N . GLU A 1 199 ? 12.133 -46.812 -13.555 1 69.25 199 GLU A N 1
ATOM 1627 C CA . GLU A 1 199 ? 11.188 -47.906 -13.359 1 69.25 199 GLU A CA 1
ATOM 1628 C C . GLU A 1 199 ? 11.742 -48.969 -12.398 1 69.25 199 GLU A C 1
ATOM 1630 O O . GLU A 1 199 ? 11 -49.562 -11.633 1 69.25 199 GLU A O 1
ATOM 1635 N N . ASN A 1 200 ? 13.047 -49.188 -12.312 1 62.94 200 ASN A N 1
ATOM 1636 C CA . ASN A 1 200 ? 13.594 -50.25 -11.508 1 62.94 200 ASN A CA 1
ATOM 1637 C C . ASN A 1 200 ? 14.195 -49.75 -10.203 1 62.94 200 ASN A C 1
ATOM 1639 O O . ASN A 1 200 ? 14.781 -50.5 -9.438 1 62.94 200 ASN A O 1
ATOM 1643 N N . LYS A 1 201 ? 14.109 -48.438 -9.891 1 66.19 201 LYS A N 1
ATOM 1644 C CA . LYS A 1 201 ? 14.727 -47.906 -8.664 1 66.19 201 LYS A CA 1
ATOM 1645 C C . LYS A 1 201 ? 13.695 -47.781 -7.551 1 66.19 201 LYS A C 1
ATOM 1647 O O . LYS A 1 201 ? 12.539 -47.406 -7.809 1 66.19 201 LYS A O 1
ATOM 1652 N N . GLU A 1 202 ? 14.016 -48.344 -6.359 1 58.12 202 GLU A N 1
ATOM 1653 C CA . GLU A 1 202 ? 13.195 -48.25 -5.156 1 58.12 202 GLU A CA 1
ATOM 1654 C C . GLU A 1 202 ? 13.016 -46.812 -4.688 1 58.12 202 GLU A C 1
ATOM 1656 O O . GLU A 1 202 ? 13.922 -46 -4.852 1 58.12 202 GLU A O 1
ATOM 1661 N N . ASP A 1 203 ? 11.781 -46.281 -4.227 1 58.78 203 ASP A N 1
ATOM 1662 C CA . ASP A 1 203 ? 11.258 -44.969 -3.775 1 58.78 203 ASP A CA 1
ATOM 1663 C C . ASP A 1 203 ? 12.008 -44.5 -2.537 1 58.78 203 ASP A C 1
ATOM 1665 O O . ASP A 1 203 ? 11.703 -43.406 -2.008 1 58.78 203 ASP A O 1
ATOM 1669 N N . ASN A 1 204 ? 12.969 -45.219 -1.89 1 55.16 204 ASN A N 1
ATOM 1670 C CA . ASN A 1 204 ? 13.477 -44.969 -0.54 1 55.16 204 ASN A CA 1
ATOM 1671 C C . ASN A 1 204 ? 14.359 -43.75 -0.477 1 55.16 204 ASN A C 1
ATOM 1673 O O . ASN A 1 204 ? 14.773 -43.312 0.605 1 55.16 204 ASN A O 1
ATOM 1677 N N . LYS A 1 205 ? 14.75 -43.062 -1.374 1 60.19 205 LYS A N 1
ATOM 1678 C CA . LYS A 1 205 ? 15.812 -42.062 -1.422 1 60.19 205 LYS A CA 1
ATOM 1679 C C . LYS A 1 205 ? 15.289 -40.688 -1.055 1 60.19 205 LYS A C 1
ATOM 1681 O O . LYS A 1 205 ? 16.078 -39.75 -0.826 1 60.19 205 LYS A O 1
ATOM 1686 N N . ASN A 1 206 ? 13.961 -40.469 -0.672 1 67.81 206 ASN A N 1
ATOM 1687 C CA . ASN A 1 206 ? 13.406 -39.156 -0.393 1 67.81 206 ASN A CA 1
ATOM 1688 C C . ASN A 1 206 ? 13.859 -38.625 0.968 1 67.81 206 ASN A C 1
ATOM 1690 O O . ASN A 1 206 ? 14.242 -37.469 1.098 1 67.81 206 ASN A O 1
ATOM 1694 N N . GLU A 1 207 ? 14.125 -39.438 1.827 1 78.5 207 GLU A N 1
ATOM 1695 C CA . GLU A 1 207 ? 14.406 -38.969 3.189 1 78.5 207 GLU A CA 1
ATOM 1696 C C . GLU A 1 207 ? 15.859 -38.531 3.338 1 78.5 207 GLU A C 1
ATOM 1698 O O . GLU A 1 207 ? 16.141 -37.562 4.035 1 78.5 207 GLU A O 1
ATOM 1703 N N . GLU A 1 208 ? 16.719 -39.188 2.611 1 85.56 208 GLU A N 1
ATOM 1704 C CA . GLU A 1 208 ? 18.125 -38.844 2.725 1 85.56 208 GLU A CA 1
ATOM 1705 C C . GLU A 1 208 ? 18.422 -37.469 2.145 1 85.56 208 GLU A C 1
ATOM 1707 O O . GLU A 1 208 ? 19.188 -36.688 2.729 1 85.56 208 GLU A O 1
ATOM 1712 N N . TRP A 1 209 ? 17.828 -37.219 1.06 1 89.88 209 TRP A N 1
ATOM 1713 C CA . TRP A 1 209 ? 18 -35.938 0.409 1 89.88 209 TRP A CA 1
ATOM 1714 C C . TRP A 1 209 ? 17.516 -34.781 1.304 1 89.88 209 TRP A C 1
ATOM 1716 O O . TRP A 1 209 ? 18.234 -33.812 1.512 1 89.88 209 TRP A O 1
ATOM 1726 N N . SER A 1 210 ? 16.406 -34.969 1.856 1 90.31 210 SER A N 1
ATOM 1727 C CA . SER A 1 210 ? 15.82 -33.969 2.717 1 90.31 210 SER A CA 1
ATOM 1728 C C . SER A 1 210 ? 16.719 -33.688 3.926 1 90.31 210 SER A C 1
ATOM 1730 O O . SER A 1 210 ? 16.922 -32.531 4.305 1 90.31 210 SER A O 1
ATOM 1732 N N . ILE A 1 211 ? 17.219 -34.75 4.441 1 91.88 211 ILE A N 1
ATOM 1733 C CA . ILE A 1 211 ? 18.078 -34.656 5.613 1 91.88 211 ILE A CA 1
ATOM 1734 C C . ILE A 1 211 ? 19.375 -33.938 5.242 1 91.88 211 ILE A C 1
ATOM 1736 O O . ILE A 1 211 ? 19.812 -33.031 5.953 1 91.88 211 ILE A O 1
ATOM 1740 N N . GLN A 1 212 ? 19.922 -34.281 4.117 1 92.62 212 GLN A N 1
ATOM 1741 C CA . GLN A 1 212 ? 21.156 -33.656 3.65 1 92.62 212 GLN A CA 1
ATOM 1742 C C . GLN A 1 212 ? 20.953 -32.156 3.426 1 92.62 212 GLN A C 1
ATOM 1744 O O . GLN A 1 212 ? 21.781 -31.328 3.844 1 92.62 212 GLN A O 1
ATOM 1749 N N . CYS A 1 213 ? 19.875 -31.859 2.824 1 94.5 213 CYS A N 1
ATOM 1750 C CA . CYS A 1 213 ? 19.594 -30.453 2.547 1 94.5 213 CYS A CA 1
ATOM 1751 C C . CYS A 1 213 ? 19.438 -29.672 3.842 1 94.5 213 CYS A C 1
ATOM 1753 O O . CYS A 1 213 ? 19.984 -28.578 3.979 1 94.5 213 CYS A O 1
ATOM 1755 N N . ARG A 1 214 ? 18.734 -30.188 4.773 1 93.94 214 ARG A N 1
ATOM 1756 C CA . ARG A 1 214 ? 18.5 -29.516 6.051 1 93.94 214 ARG A CA 1
ATOM 1757 C C . ARG A 1 214 ? 19.812 -29.266 6.781 1 93.94 214 ARG A C 1
ATOM 1759 O O . ARG A 1 214 ? 20.047 -28.188 7.328 1 93.94 214 ARG A O 1
ATOM 1766 N N . LYS A 1 215 ? 20.609 -30.297 6.707 1 95.69 215 LYS A N 1
ATOM 1767 C CA . LYS A 1 215 ? 21.906 -30.172 7.367 1 95.69 215 LYS A CA 1
ATOM 1768 C C . LYS A 1 215 ? 22.781 -29.125 6.68 1 95.69 215 LYS A C 1
ATOM 1770 O O . LYS A 1 215 ? 23.453 -28.328 7.344 1 95.69 215 LYS A O 1
ATOM 1775 N N . LEU A 1 216 ? 22.766 -29.125 5.41 1 96.5 216 LEU A N 1
ATOM 1776 C CA . LEU A 1 216 ? 23.578 -28.188 4.652 1 96.5 216 LEU A CA 1
ATOM 1777 C C . LEU A 1 216 ? 23.141 -26.75 4.926 1 96.5 216 LEU A C 1
ATOM 1779 O O . LEU A 1 216 ? 23.984 -25.875 5.168 1 96.5 216 LEU A O 1
ATOM 1783 N N . ILE A 1 217 ? 21.859 -26.531 4.969 1 96.19 217 ILE A N 1
ATOM 1784 C CA . ILE A 1 217 ? 21.312 -25.188 5.152 1 96.19 217 ILE A CA 1
ATOM 1785 C C . ILE A 1 217 ? 21.594 -24.719 6.574 1 96.19 217 ILE A C 1
ATOM 1787 O O . ILE A 1 217 ? 21.766 -23.516 6.812 1 96.19 217 ILE A O 1
ATOM 1791 N N . LYS A 1 218 ? 21.75 -25.625 7.477 1 95.81 218 LYS A N 1
ATOM 1792 C CA . LYS A 1 218 ? 22.031 -25.281 8.867 1 95.81 218 LYS A CA 1
ATOM 1793 C C . LYS A 1 218 ? 23.531 -25.047 9.078 1 95.81 218 LYS A C 1
ATOM 1795 O O . LYS A 1 218 ? 23.953 -24.734 10.195 1 95.81 218 LYS A O 1
ATOM 1800 N N . GLY A 1 219 ? 24.297 -25.312 8.039 1 94.38 219 GLY A N 1
ATOM 1801 C CA . GLY A 1 219 ? 25.719 -25 8.117 1 94.38 219 GLY A CA 1
ATOM 1802 C C . GLY A 1 219 ? 26.547 -26.156 8.594 1 94.38 219 GLY A C 1
ATOM 1803 O O . GLY A 1 219 ? 27.625 -25.969 9.188 1 94.38 219 GLY A O 1
ATOM 1804 N N . ASP A 1 220 ? 26.078 -27.328 8.359 1 96.19 220 ASP A N 1
ATOM 1805 C CA . ASP A 1 220 ? 26.844 -28.516 8.719 1 96.19 220 ASP A CA 1
ATOM 1806 C C . ASP A 1 220 ? 28.109 -28.641 7.879 1 96.19 220 ASP A C 1
ATOM 1808 O O . ASP A 1 220 ? 28.031 -28.922 6.68 1 96.19 220 ASP A O 1
ATOM 1812 N N . GLU A 1 221 ? 29.219 -28.656 8.484 1 95.06 221 GLU A N 1
ATOM 1813 C CA . GLU A 1 221 ? 30.5 -28.625 7.773 1 95.06 221 GLU A CA 1
ATOM 1814 C C . GLU A 1 221 ? 30.844 -29.984 7.188 1 95.06 221 GLU A C 1
ATOM 1816 O O . GLU A 1 221 ? 31.484 -30.078 6.141 1 95.06 221 GLU A O 1
ATOM 1821 N N . GLU A 1 222 ? 30.453 -30.984 7.84 1 95.81 222 GLU A N 1
ATOM 1822 C CA . GLU A 1 222 ? 30.734 -32.344 7.348 1 95.81 222 GLU A CA 1
ATOM 1823 C C . GLU A 1 222 ? 29.984 -32.594 6.051 1 95.81 222 GLU A C 1
ATOM 1825 O O . GLU A 1 222 ? 30.547 -33.156 5.098 1 95.81 222 GLU A O 1
ATOM 1830 N N . ILE A 1 223 ? 28.797 -32.219 6.105 1 95.88 223 ILE A N 1
ATOM 1831 C CA . ILE A 1 223 ? 27.969 -32.406 4.918 1 95.88 223 ILE A CA 1
ATOM 1832 C C . ILE A 1 223 ? 28.5 -31.547 3.777 1 95.88 223 ILE A C 1
ATOM 1834 O O . ILE A 1 223 ? 28.547 -31.984 2.625 1 95.88 223 ILE A O 1
ATOM 1838 N N . LYS A 1 224 ? 28.781 -30.391 4.066 1 96.38 224 LYS A N 1
ATOM 1839 C CA . LYS A 1 224 ? 29.359 -29.484 3.072 1 96.38 224 LYS A CA 1
ATOM 1840 C C . LYS A 1 224 ? 30.594 -30.094 2.424 1 96.38 224 LYS A C 1
ATOM 1842 O O . LYS A 1 224 ? 30.734 -30.078 1.198 1 96.38 224 LYS A O 1
ATOM 1847 N N . LYS A 1 225 ? 31.453 -30.625 3.234 1 94.88 225 LYS A N 1
ATOM 1848 C CA . LYS A 1 225 ? 32.688 -31.25 2.74 1 94.88 225 LYS A CA 1
ATOM 1849 C C . LYS A 1 225 ? 32.375 -32.438 1.859 1 94.88 225 LYS A C 1
ATOM 1851 O O . LYS A 1 225 ? 33 -32.656 0.826 1 94.88 225 LYS A O 1
ATOM 1856 N N . GLU A 1 226 ? 31.484 -33.125 2.348 1 94.88 226 GLU A N 1
ATOM 1857 C CA . GLU A 1 226 ? 31.078 -34.312 1.587 1 94.88 226 GLU A CA 1
ATOM 1858 C C . GLU A 1 226 ? 30.562 -33.938 0.202 1 94.88 226 GLU A C 1
ATOM 1860 O O . GLU A 1 226 ? 30.953 -34.531 -0.799 1 94.88 226 GLU A O 1
ATOM 1865 N N . ILE A 1 227 ? 29.719 -32.969 0.192 1 93.88 227 ILE A N 1
ATOM 1866 C CA . ILE A 1 227 ? 29.156 -32.531 -1.07 1 93.88 227 ILE A CA 1
ATOM 1867 C C . ILE A 1 227 ? 30.266 -31.969 -1.964 1 93.88 227 ILE A C 1
ATOM 1869 O O . ILE A 1 227 ? 30.312 -32.25 -3.16 1 93.88 227 ILE A O 1
ATOM 1873 N N . LYS A 1 228 ? 31.078 -31.203 -1.43 1 93.69 228 LYS A N 1
ATOM 1874 C CA . LYS A 1 228 ? 32.188 -30.641 -2.176 1 93.69 228 LYS A CA 1
ATOM 1875 C C . LYS A 1 228 ? 33.062 -31.719 -2.783 1 93.69 228 LYS A C 1
ATOM 1877 O O . LYS A 1 228 ? 33.438 -31.656 -3.955 1 93.69 228 LYS A O 1
ATOM 1882 N N . ASN A 1 229 ? 33.344 -32.719 -2 1 92.81 229 ASN A N 1
ATOM 1883 C CA . ASN A 1 229 ? 34.188 -33.844 -2.461 1 92.81 229 ASN A CA 1
ATOM 1884 C C . ASN A 1 229 ? 33.5 -34.594 -3.598 1 92.81 229 ASN A C 1
ATOM 1886 O O . ASN A 1 229 ? 34.156 -34.969 -4.586 1 92.81 229 ASN A O 1
ATOM 1890 N N . ASN A 1 230 ? 32.312 -34.812 -3.367 1 91.69 230 ASN A N 1
ATOM 1891 C CA . ASN A 1 230 ? 31.562 -35.531 -4.398 1 91.69 230 ASN A CA 1
ATOM 1892 C C . ASN A 1 230 ? 31.531 -34.75 -5.707 1 91.69 230 ASN A C 1
ATOM 1894 O O . ASN A 1 230 ? 31.703 -35.312 -6.785 1 91.69 230 ASN A O 1
ATOM 1898 N N . LEU A 1 231 ? 31.281 -33.469 -5.598 1 90 231 LEU A N 1
ATOM 1899 C CA . LEU A 1 231 ? 31.266 -32.625 -6.777 1 90 231 LEU A CA 1
ATOM 1900 C C . LEU A 1 231 ? 32.656 -32.594 -7.441 1 90 231 LEU A C 1
ATOM 1902 O O . LEU A 1 231 ? 32.75 -32.688 -8.664 1 90 231 LEU A O 1
ATOM 1906 N N . GLY A 1 232 ? 33.594 -32.531 -6.613 1 87.62 232 GLY A N 1
ATOM 1907 C CA . GLY A 1 232 ? 34.938 -32.562 -7.125 1 87.62 232 GLY A CA 1
ATOM 1908 C C . GLY A 1 232 ? 35.281 -33.812 -7.883 1 87.62 232 GLY A C 1
ATOM 1909 O O . GLY A 1 232 ? 35.875 -33.781 -8.953 1 87.62 232 GLY A O 1
ATOM 1910 N N . LEU A 1 233 ? 34.875 -34.875 -7.312 1 88.5 233 LEU A N 1
ATOM 1911 C CA . LEU A 1 233 ? 35.125 -36.156 -7.961 1 88.5 233 LEU A CA 1
ATOM 1912 C C . LEU A 1 233 ? 34.375 -36.25 -9.297 1 88.5 233 LEU A C 1
ATOM 1914 O O . LEU A 1 233 ? 34.938 -36.75 -10.281 1 88.5 233 LEU A O 1
ATOM 1918 N N . MET A 1 234 ? 33.219 -35.781 -9.258 1 87 234 MET A N 1
ATOM 1919 C CA . MET A 1 234 ? 32.438 -35.781 -10.484 1 87 234 MET A CA 1
ATOM 1920 C C . MET A 1 234 ? 33.125 -34.969 -11.578 1 87 234 MET A C 1
ATOM 1922 O O . MET A 1 234 ? 33.25 -35.438 -12.711 1 87 234 MET A O 1
ATOM 1926 N N . PHE A 1 235 ? 33.625 -33.844 -11.312 1 85.62 235 PHE A N 1
ATOM 1927 C CA . PHE A 1 235 ? 34.25 -32.969 -12.305 1 85.62 235 PHE A CA 1
ATOM 1928 C C . PHE A 1 235 ? 35.562 -33.562 -12.758 1 85.62 235 PHE A C 1
ATOM 1930 O O . PHE A 1 235 ? 35.938 -33.438 -13.93 1 85.62 235 PHE A O 1
ATOM 1937 N N . LYS A 1 236 ? 36.219 -34.219 -11.836 1 84.44 236 LYS A N 1
ATOM 1938 C CA . LYS A 1 236 ? 37.469 -34.875 -12.188 1 84.44 236 LYS A CA 1
ATOM 1939 C C . LYS A 1 236 ? 37.219 -36 -13.188 1 84.44 236 LYS A C 1
ATOM 1941 O O . LYS A 1 236 ? 37.969 -36.156 -14.164 1 84.44 236 LYS A O 1
ATOM 1946 N N . VAL A 1 237 ? 36.25 -36.719 -12.906 1 86.5 237 VAL A N 1
ATOM 1947 C CA . VAL A 1 237 ? 35.906 -37.844 -13.805 1 86.5 237 VAL A CA 1
ATOM 1948 C C . VAL A 1 237 ? 35.531 -37.281 -15.172 1 86.5 237 VAL A C 1
ATOM 1950 O O . VAL A 1 237 ? 35.938 -37.812 -16.203 1 86.5 237 VAL A O 1
ATOM 1953 N N . MET A 1 238 ? 34.812 -36.25 -15.211 1 84.06 238 MET A N 1
ATOM 1954 C CA . MET A 1 238 ? 34.375 -35.625 -16.469 1 84.06 238 MET A CA 1
ATOM 1955 C C . MET A 1 238 ? 35.562 -35.094 -17.25 1 84.06 238 MET A C 1
ATOM 1957 O O . MET A 1 238 ? 35.562 -35.094 -18.469 1 84.06 238 MET A O 1
ATOM 1961 N N . GLN A 1 239 ? 36.5 -34.688 -16.547 1 81.69 239 GLN A N 1
ATOM 1962 C CA . GLN A 1 239 ? 37.688 -34.156 -17.172 1 81.69 239 GLN A CA 1
ATOM 1963 C C . GLN A 1 239 ? 38.562 -35.281 -17.734 1 81.69 239 GLN A C 1
ATOM 1965 O O . GLN A 1 239 ? 39.156 -35.125 -18.812 1 81.69 239 GLN A O 1
ATOM 1970 N N . GLU A 1 240 ? 38.656 -36.344 -17.031 1 85.94 240 GLU A N 1
ATOM 1971 C CA . GLU A 1 240 ? 39.625 -37.375 -17.359 1 85.94 240 GLU A CA 1
ATOM 1972 C C . GLU A 1 240 ? 39.031 -38.438 -18.281 1 85.94 240 GLU A C 1
ATOM 1974 O O . GLU A 1 240 ? 39.75 -39.125 -19.016 1 85.94 240 GLU A O 1
ATOM 1979 N N . ASN A 1 241 ? 37.781 -38.625 -18.25 1 89 241 ASN A N 1
ATOM 1980 C CA . ASN A 1 241 ? 37.125 -39.656 -19.031 1 89 241 ASN A CA 1
ATOM 1981 C C . ASN A 1 241 ? 36.281 -39.062 -20.156 1 89 241 ASN A C 1
ATOM 1983 O O . ASN A 1 241 ? 35.188 -38.562 -19.922 1 89 241 ASN A O 1
ATOM 1987 N N . GLU A 1 242 ? 36.656 -39.312 -21.297 1 86.94 242 GLU A N 1
ATOM 1988 C CA . GLU A 1 242 ? 36.031 -38.688 -22.469 1 86.94 242 GLU A CA 1
ATOM 1989 C C . GLU A 1 242 ? 34.656 -39.281 -22.703 1 86.94 242 GLU A C 1
ATOM 1991 O O . GLU A 1 242 ? 33.719 -38.562 -23.094 1 86.94 242 GLU A O 1
ATOM 1996 N N . LEU A 1 243 ? 34.562 -40.5 -22.484 1 89.62 243 LEU A N 1
ATOM 1997 C CA . LEU A 1 243 ? 33.281 -41.188 -22.688 1 89.62 243 LEU A CA 1
ATOM 1998 C C . LEU A 1 243 ? 32.219 -40.625 -21.719 1 89.62 243 LEU A C 1
ATOM 2000 O O . LEU A 1 243 ? 31.094 -40.312 -22.125 1 89.62 243 LEU A O 1
ATOM 2004 N N . VAL A 1 244 ? 32.656 -40.5 -20.531 1 87.44 244 VAL A N 1
ATOM 2005 C CA . VAL A 1 244 ? 31.75 -39.969 -19.516 1 87.44 244 VAL A CA 1
ATOM 2006 C C . VAL A 1 244 ? 31.422 -38.5 -19.828 1 87.44 244 VAL A C 1
ATOM 2008 O O . VAL A 1 244 ? 30.266 -38.094 -19.734 1 87.44 244 VAL A O 1
ATOM 2011 N N . ARG A 1 245 ? 32.344 -37.812 -20.203 1 86.88 245 ARG A N 1
ATOM 2012 C CA . ARG A 1 245 ? 32.156 -36.406 -20.547 1 86.88 245 ARG A CA 1
ATOM 2013 C C . ARG A 1 245 ? 31.188 -36.25 -21.688 1 86.88 245 ARG A C 1
ATOM 2015 O O . ARG A 1 245 ? 30.281 -35.406 -21.625 1 86.88 245 ARG A O 1
ATOM 2022 N N . ASN A 1 246 ? 31.359 -37.031 -22.656 1 86.94 246 ASN A N 1
ATOM 2023 C CA . ASN A 1 246 ? 30.5 -36.938 -23.828 1 86.94 246 ASN A CA 1
ATOM 2024 C C . ASN A 1 246 ? 29.062 -37.375 -23.531 1 86.94 246 ASN A C 1
ATOM 2026 O O . ASN A 1 246 ? 28.109 -36.781 -24.031 1 86.94 246 ASN A O 1
ATOM 2030 N N . ASN A 1 247 ? 28.984 -38.375 -22.703 1 84.94 247 ASN A N 1
ATOM 2031 C CA . ASN A 1 247 ? 27.656 -38.812 -22.297 1 84.94 247 ASN A CA 1
ATOM 2032 C C . ASN A 1 247 ? 26.922 -37.75 -21.5 1 84.94 247 ASN A C 1
ATOM 2034 O O . ASN A 1 247 ? 25.719 -37.531 -21.703 1 84.94 247 ASN A O 1
ATOM 2038 N N . CYS A 1 248 ? 27.625 -37.156 -20.625 1 83.88 248 CYS A N 1
ATOM 2039 C CA . CYS A 1 248 ? 27.047 -36.094 -19.828 1 83.88 248 CYS A CA 1
ATOM 2040 C C . CYS A 1 248 ? 26.609 -34.938 -20.703 1 83.88 248 CYS A C 1
ATOM 2042 O O . CYS A 1 248 ? 25.531 -34.375 -20.516 1 83.88 248 CYS A O 1
ATOM 2044 N N . LYS A 1 249 ? 27.406 -34.594 -21.609 1 85.31 249 LYS A N 1
ATOM 2045 C CA . LYS A 1 249 ? 27.109 -33.5 -22.531 1 85.31 249 LYS A CA 1
ATOM 2046 C C . LYS A 1 249 ? 25.844 -33.812 -23.344 1 85.31 249 LYS A C 1
ATOM 2048 O O . LYS A 1 249 ? 24.969 -32.938 -23.5 1 85.31 249 LYS A O 1
ATOM 2053 N N . GLU A 1 250 ? 25.875 -35 -23.766 1 86.25 250 GLU A N 1
ATOM 2054 C CA . GLU A 1 250 ? 24.75 -35.406 -24.594 1 86.25 250 GLU A CA 1
ATOM 2055 C C . GLU A 1 250 ? 23.453 -35.438 -23.797 1 86.25 250 GLU A C 1
ATOM 2057 O O . GLU A 1 250 ? 22.406 -34.969 -24.266 1 86.25 250 GLU A O 1
ATOM 2062 N N . THR A 1 251 ? 23.516 -35.938 -22.625 1 84.5 251 THR A N 1
ATOM 2063 C CA . THR A 1 251 ? 22.344 -35.969 -21.75 1 84.5 251 THR A CA 1
ATOM 2064 C C . THR A 1 251 ? 21.859 -34.594 -21.406 1 84.5 251 THR A C 1
ATOM 2066 O O . THR A 1 251 ? 20.656 -34.312 -21.406 1 84.5 251 THR A O 1
ATOM 2069 N N . SER A 1 252 ? 22.734 -33.75 -21.094 1 84.38 252 SER A N 1
ATOM 2070 C CA . SER A 1 252 ? 22.391 -32.375 -20.766 1 84.38 252 SER A CA 1
ATOM 2071 C C . SER A 1 252 ? 21.75 -31.672 -21.953 1 84.38 252 SER A C 1
ATOM 2073 O O . SER A 1 252 ? 20.797 -30.906 -21.781 1 84.38 252 SER A O 1
ATOM 2075 N N . ARG A 1 253 ? 22.328 -31.891 -23.078 1 86.88 253 ARG A N 1
ATOM 2076 C CA . ARG A 1 253 ? 21.781 -31.312 -24.297 1 86.88 253 ARG A CA 1
ATOM 2077 C C . ARG A 1 253 ? 20.359 -31.797 -24.531 1 86.88 253 ARG A C 1
ATOM 2079 O O . ARG A 1 253 ? 19.469 -31 -24.828 1 86.88 253 ARG A O 1
ATOM 2086 N N . GLN A 1 254 ? 20.141 -33.062 -24.375 1 87.19 254 GLN A N 1
ATOM 2087 C CA . GLN A 1 254 ? 18.812 -33.625 -24.578 1 87.19 254 GLN A CA 1
ATOM 2088 C C . GLN A 1 254 ? 17.828 -33.094 -23.562 1 87.19 254 GLN A C 1
ATOM 2090 O O . GLN A 1 254 ? 16.672 -32.812 -23.891 1 87.19 254 GLN A O 1
ATOM 2095 N N . CYS A 1 255 ? 18.266 -32.969 -22.375 1 86.88 255 CYS A N 1
ATOM 2096 C CA . CYS A 1 255 ? 17.406 -32.406 -21.328 1 86.88 255 CYS A CA 1
ATOM 2097 C C . CYS A 1 255 ? 17 -30.984 -21.656 1 86.88 255 CYS A C 1
ATOM 2099 O O . CYS A 1 255 ? 15.82 -30.641 -21.578 1 86.88 255 CYS A O 1
ATOM 2101 N N . ARG A 1 256 ? 17.938 -30.234 -22.016 1 86.75 256 ARG A N 1
ATOM 2102 C CA . ARG A 1 256 ? 17.656 -28.844 -22.359 1 86.75 256 ARG A CA 1
ATOM 2103 C C . ARG A 1 256 ? 16.688 -28.75 -23.531 1 86.75 256 ARG A C 1
ATOM 2105 O O . ARG A 1 256 ? 15.781 -27.906 -23.516 1 86.75 256 ARG A O 1
ATOM 2112 N N . GLU A 1 257 ? 16.922 -29.5 -24.469 1 87.38 257 GLU A N 1
ATOM 2113 C CA . GLU A 1 257 ? 16.047 -29.531 -25.625 1 87.38 257 GLU A CA 1
ATOM 2114 C C . GLU A 1 257 ? 14.625 -29.938 -25.219 1 87.38 257 GLU A C 1
ATOM 2116 O O . GLU A 1 257 ? 13.648 -29.344 -25.688 1 87.38 257 GLU A O 1
ATOM 2121 N N . PHE A 1 258 ? 14.555 -30.891 -24.469 1 90.5 258 PHE A N 1
ATOM 2122 C CA . PHE A 1 258 ? 13.266 -31.375 -23.984 1 90.5 258 PHE A CA 1
ATOM 2123 C C . PHE A 1 258 ? 12.516 -30.297 -23.234 1 90.5 258 PHE A C 1
ATOM 2125 O O . PHE A 1 258 ? 11.352 -30.016 -23.531 1 90.5 258 PHE A O 1
ATOM 2132 N N . LEU A 1 259 ? 13.203 -29.688 -22.344 1 88.19 259 LEU A N 1
ATOM 2133 C CA . LEU A 1 259 ? 12.594 -28.641 -21.516 1 88.19 259 LEU A CA 1
ATOM 2134 C C . LEU A 1 259 ? 12.211 -27.438 -22.375 1 88.19 259 LEU A C 1
ATOM 2136 O O . LEU A 1 259 ? 11.133 -26.859 -22.188 1 88.19 259 LEU A O 1
ATOM 2140 N N . ASN A 1 260 ? 13.062 -27.094 -23.25 1 87.44 260 ASN A N 1
ATOM 2141 C CA . ASN A 1 260 ? 12.773 -25.969 -24.141 1 87.44 260 ASN A CA 1
ATOM 2142 C C . ASN A 1 260 ? 11.531 -26.25 -25 1 87.44 260 ASN A C 1
ATOM 2144 O O . ASN A 1 260 ? 10.781 -25.328 -25.312 1 87.44 260 ASN A O 1
ATOM 2148 N N . SER A 1 261 ? 11.359 -27.469 -25.328 1 89 261 SER A N 1
ATOM 2149 C CA . SER A 1 261 ? 10.25 -27.844 -26.203 1 89 261 SER A CA 1
ATOM 2150 C C . SER A 1 261 ? 8.906 -27.594 -25.516 1 89 261 SER A C 1
ATOM 2152 O O . SER A 1 261 ? 7.891 -27.422 -26.203 1 89 261 SER A O 1
ATOM 2154 N N . ILE A 1 262 ? 8.914 -27.516 -24.25 1 89.44 262 ILE A N 1
ATOM 2155 C CA . ILE A 1 262 ? 7.648 -27.312 -23.562 1 89.44 262 ILE A CA 1
ATOM 2156 C C . ILE A 1 262 ? 7.574 -25.891 -23.031 1 89.44 262 ILE A C 1
ATOM 2158 O O . ILE A 1 262 ? 6.656 -25.547 -22.281 1 89.44 262 ILE A O 1
ATOM 2162 N N . GLY A 1 263 ? 8.586 -25.109 -23.281 1 87.25 263 GLY A N 1
ATOM 2163 C CA . GLY A 1 263 ? 8.578 -23.703 -22.906 1 87.25 263 GLY A CA 1
ATOM 2164 C C . GLY A 1 263 ? 9.297 -23.438 -21.609 1 87.25 263 GLY A C 1
ATOM 2165 O O . GLY A 1 263 ? 9.188 -22.344 -21.047 1 87.25 263 GLY A O 1
ATOM 2166 N N . TYR A 1 264 ? 9.883 -24.531 -21.109 1 84.25 264 TYR A N 1
ATOM 2167 C CA . TYR A 1 264 ? 10.68 -24.344 -19.906 1 84.25 264 TYR A CA 1
ATOM 2168 C C . TYR A 1 264 ? 12 -23.641 -20.219 1 84.25 264 TYR A C 1
ATOM 2170 O O . TYR A 1 264 ? 12.781 -24.125 -21.047 1 84.25 264 TYR A O 1
ATOM 2178 N N . LYS A 1 265 ? 12.047 -22.469 -19.781 1 76.62 265 LYS A N 1
ATOM 2179 C CA . LYS A 1 265 ? 13.25 -21.688 -20.062 1 76.62 265 LYS A CA 1
ATOM 2180 C C . LYS A 1 265 ? 14.117 -21.531 -18.828 1 76.62 265 LYS A C 1
ATOM 2182 O O . LYS A 1 265 ? 13.664 -21.016 -17.797 1 76.62 265 LYS A O 1
ATOM 2187 N N . ASP A 1 266 ? 15.32 -21.938 -19.016 1 75.81 266 ASP A N 1
ATOM 2188 C CA . ASP A 1 266 ? 16.359 -21.562 -18.062 1 75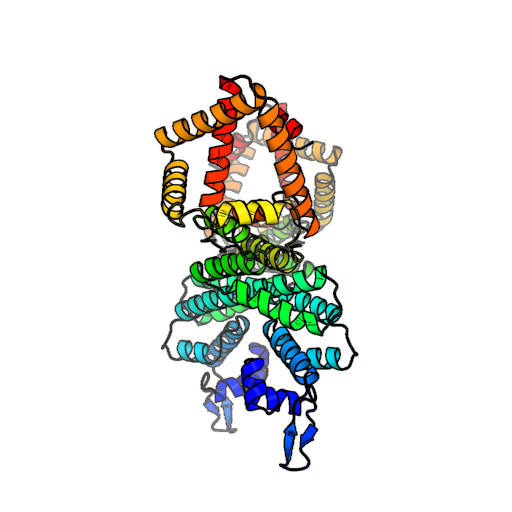.81 266 ASP A CA 1
ATOM 2189 C C . ASP A 1 266 ? 15.93 -21.844 -16.625 1 75.81 266 ASP A C 1
ATOM 2191 O O . ASP A 1 266 ? 15.328 -22.875 -16.344 1 75.81 266 ASP A O 1
ATOM 2195 N N . ASN A 1 267 ? 16.391 -21.234 -15.523 1 83.69 267 ASN A N 1
ATOM 2196 C CA . ASN A 1 267 ? 16.234 -21.391 -14.078 1 83.69 267 ASN A CA 1
ATOM 2197 C C . ASN A 1 267 ? 15.039 -20.609 -13.555 1 83.69 267 ASN A C 1
ATOM 2199 O O . ASN A 1 267 ? 15.039 -20.172 -12.398 1 83.69 267 ASN A O 1
ATOM 2203 N N . THR A 1 268 ? 13.945 -20.719 -14.492 1 91.19 268 THR A N 1
ATOM 2204 C CA . THR A 1 268 ? 12.812 -19.859 -14.141 1 91.19 268 THR A CA 1
ATOM 2205 C C . THR A 1 268 ? 12.125 -20.359 -12.867 1 91.19 268 THR A C 1
ATOM 2207 O O . THR A 1 268 ? 11.867 -19.578 -11.953 1 91.19 268 THR A O 1
ATOM 2210 N N . PHE A 1 269 ? 11.844 -21.719 -12.859 1 93.81 269 PHE A N 1
ATOM 2211 C CA . PHE A 1 269 ? 11.195 -22.281 -11.68 1 93.81 269 PHE A CA 1
ATOM 2212 C C . PHE A 1 269 ? 12.07 -22.094 -10.445 1 93.81 269 PHE A C 1
ATOM 2214 O O . PHE A 1 269 ? 11.578 -21.75 -9.367 1 93.81 269 PHE A O 1
ATOM 2221 N N . ASP A 1 270 ? 13.336 -22.234 -10.617 1 93.56 270 ASP A N 1
ATOM 2222 C CA . ASP A 1 270 ? 14.297 -22.031 -9.539 1 93.56 270 ASP A CA 1
ATOM 2223 C C . ASP A 1 270 ? 14.258 -20.594 -9.031 1 93.56 270 ASP A C 1
ATOM 2225 O O . ASP A 1 270 ? 14.328 -20.359 -7.824 1 93.56 270 ASP A O 1
ATOM 2229 N N . ASP A 1 271 ? 14.18 -19.734 -10 1 95.94 271 ASP A N 1
ATOM 2230 C CA . ASP A 1 271 ? 14.148 -18.312 -9.641 1 95.94 271 ASP A CA 1
ATOM 2231 C C . ASP A 1 271 ? 12.93 -17.984 -8.781 1 95.94 271 ASP A C 1
ATOM 2233 O O . ASP A 1 271 ? 13.023 -17.219 -7.82 1 95.94 271 ASP A O 1
ATOM 2237 N N . PHE A 1 272 ? 11.766 -18.625 -9.141 1 97.19 272 PHE A N 1
ATOM 2238 C CA . PHE A 1 272 ? 10.57 -18.438 -8.328 1 97.19 272 PHE A CA 1
ATOM 2239 C C . PHE A 1 272 ? 10.781 -18.969 -6.918 1 97.19 272 PHE A C 1
ATOM 2241 O O . PHE A 1 272 ? 10.453 -18.297 -5.934 1 97.19 272 PHE A O 1
ATOM 2248 N N . LEU A 1 273 ? 11.398 -20.141 -6.836 1 97.06 273 LEU A N 1
ATOM 2249 C CA . LEU A 1 273 ? 11.539 -20.828 -5.555 1 97.06 273 LEU A CA 1
ATOM 2250 C C . LEU A 1 273 ? 12.523 -20.094 -4.652 1 97.06 273 LEU A C 1
ATOM 2252 O O . LEU A 1 273 ? 12.344 -20.062 -3.432 1 97.06 273 LEU A O 1
ATOM 2256 N N . VAL A 1 274 ? 13.539 -19.5 -5.211 1 97.5 274 VAL A N 1
ATOM 2257 C CA . VAL A 1 274 ? 14.516 -18.734 -4.434 1 97.5 274 VAL A CA 1
ATOM 2258 C C . VAL A 1 274 ? 13.82 -17.578 -3.732 1 97.5 274 VAL A C 1
ATOM 2260 O O . VAL A 1 274 ? 14.156 -17.234 -2.598 1 97.5 274 VAL A O 1
ATOM 2263 N N . LEU A 1 275 ? 12.859 -17.047 -4.391 1 97.56 275 LEU A N 1
ATOM 2264 C CA . LEU A 1 275 ? 12.18 -15.867 -3.865 1 97.56 275 LEU A CA 1
ATOM 2265 C C . LEU A 1 275 ? 11.078 -16.266 -2.883 1 97.56 275 LEU A C 1
ATOM 2267 O O . LEU A 1 275 ? 10.766 -15.516 -1.958 1 97.56 275 LEU A O 1
ATOM 2271 N N . LEU A 1 276 ? 10.547 -17.5 -2.971 1 98.19 276 LEU A N 1
ATOM 2272 C CA . LEU A 1 276 ? 9.367 -17.875 -2.197 1 98.19 276 LEU A CA 1
ATOM 2273 C C . LEU A 1 276 ? 9.75 -18.781 -1.036 1 98.19 276 LEU A C 1
ATOM 2275 O O . LEU A 1 276 ? 8.977 -18.953 -0.092 1 98.19 276 LEU A O 1
ATOM 2279 N N . SER A 1 277 ? 10.93 -19.406 -1.138 1 97.88 277 SER A N 1
ATOM 2280 C CA . SER A 1 277 ? 11.375 -20.344 -0.127 1 97.88 277 SER A CA 1
ATOM 2281 C C . SER A 1 277 ? 12.727 -19.953 0.448 1 97.88 277 SER A C 1
ATOM 2283 O O . SER A 1 277 ? 13.75 -20.031 -0.237 1 97.88 277 SER A O 1
ATOM 2285 N N . GLU A 1 278 ? 12.68 -19.594 1.707 1 96.38 278 GLU A N 1
ATOM 2286 C CA . GLU A 1 278 ? 13.93 -19.219 2.369 1 96.38 278 GLU A CA 1
ATOM 2287 C C . GLU A 1 278 ? 14.914 -20.391 2.391 1 96.38 278 GLU A C 1
ATOM 2289 O O . GLU A 1 278 ? 16.125 -20.188 2.209 1 96.38 278 GLU A O 1
ATOM 2294 N N . ASP A 1 279 ? 14.406 -21.531 2.588 1 96.44 279 ASP A N 1
ATOM 2295 C CA . ASP A 1 279 ? 15.258 -22.719 2.629 1 96.44 279 ASP A CA 1
ATOM 2296 C C . ASP A 1 279 ? 15.922 -22.953 1.275 1 96.44 279 ASP A C 1
ATOM 2298 O O . ASP A 1 279 ? 17.094 -23.328 1.214 1 96.44 279 ASP A O 1
ATOM 2302 N N . TYR A 1 280 ? 15.227 -22.781 0.255 1 97.69 280 TYR A N 1
ATOM 2303 C CA . TYR A 1 280 ? 15.797 -22.969 -1.072 1 97.69 280 TYR A CA 1
ATOM 2304 C C . TYR A 1 280 ? 16.859 -21.922 -1.37 1 97.69 280 TYR A C 1
ATOM 2306 O O . TYR A 1 280 ? 17.875 -22.219 -1.989 1 97.69 280 TYR A O 1
ATOM 2314 N N . LYS A 1 281 ? 16.547 -20.719 -1.005 1 97.62 281 LYS A N 1
ATOM 2315 C CA . LYS A 1 281 ? 17.531 -19.656 -1.157 1 97.62 281 LYS A CA 1
ATOM 2316 C C . LYS A 1 281 ? 18.844 -20 -0.461 1 97.62 281 LYS A C 1
ATOM 2318 O O . LYS A 1 281 ? 19.906 -19.875 -1.052 1 97.62 281 LYS A O 1
ATOM 2323 N N . LYS A 1 282 ? 18.703 -20.469 0.735 1 97.25 282 LYS A N 1
ATOM 2324 C CA . LYS A 1 282 ? 19.875 -20.859 1.507 1 97.25 282 LYS A CA 1
ATOM 2325 C C . LYS A 1 282 ? 20.625 -22.016 0.828 1 97.25 282 LYS A C 1
ATOM 2327 O O . LYS A 1 282 ? 21.859 -22.047 0.831 1 97.25 282 LYS A O 1
ATOM 2332 N N . LEU A 1 283 ? 19.844 -22.953 0.342 1 96.75 283 LEU A N 1
ATOM 2333 C CA . LEU A 1 283 ? 20.453 -24.078 -0.347 1 96.75 283 LEU A CA 1
ATOM 2334 C C . LEU A 1 283 ? 21.297 -23.609 -1.535 1 96.75 283 LEU A C 1
ATOM 2336 O O . LEU A 1 283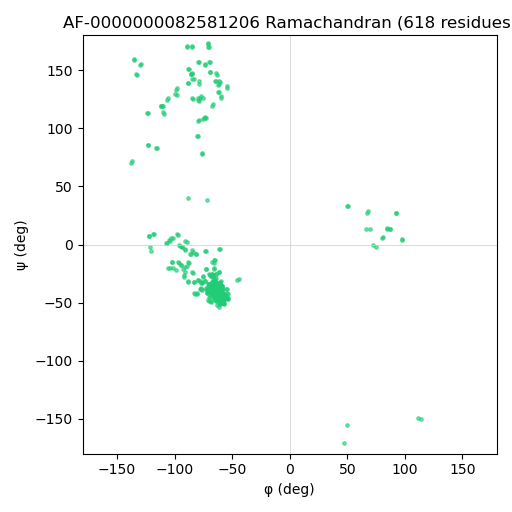 ? 22.438 -24.016 -1.694 1 96.75 283 LEU A O 1
ATOM 2340 N N . LYS A 1 284 ? 20.719 -22.75 -2.344 1 95.62 284 LYS A N 1
ATOM 2341 C CA . LYS A 1 284 ? 21.406 -22.234 -3.527 1 95.62 284 LYS A CA 1
ATOM 2342 C C . LYS A 1 284 ? 22.656 -21.469 -3.146 1 95.62 284 LYS A C 1
ATOM 2344 O O . LYS A 1 284 ? 23.688 -21.594 -3.811 1 95.62 284 LYS A O 1
ATOM 2349 N N . GLU A 1 285 ? 22.547 -20.766 -2.131 1 96.31 285 GLU A N 1
ATOM 2350 C CA . GLU A 1 285 ? 23.703 -20.016 -1.646 1 96.31 285 GLU A CA 1
ATOM 2351 C C . GLU A 1 285 ? 24.797 -20.969 -1.168 1 96.31 285 GLU A C 1
ATOM 2353 O O . GLU A 1 285 ? 25.984 -20.75 -1.44 1 96.31 285 GLU A O 1
ATOM 2358 N N . ALA A 1 286 ? 24.406 -21.953 -0.463 1 95.88 286 ALA A N 1
ATOM 2359 C CA . ALA A 1 286 ? 25.359 -22.938 0.026 1 95.88 286 ALA A CA 1
ATOM 2360 C C . ALA A 1 286 ? 26.094 -23.609 -1.132 1 95.88 286 ALA A C 1
ATOM 2362 O O . ALA A 1 286 ? 27.312 -23.781 -1.095 1 95.88 286 ALA A O 1
ATOM 2363 N N . TYR A 1 287 ? 25.375 -23.984 -2.115 1 93.94 287 TYR A N 1
ATOM 2364 C CA . TYR A 1 287 ? 25.984 -24.625 -3.27 1 93.94 287 TYR A CA 1
ATOM 2365 C C . TYR A 1 287 ? 26.906 -23.672 -4.008 1 93.94 287 TYR A C 1
ATOM 2367 O O . TYR A 1 287 ? 27.938 -24.094 -4.551 1 93.94 287 TYR A O 1
ATOM 2375 N N . LYS A 1 288 ? 26.547 -22.438 -4.055 1 93.88 288 LYS A N 1
ATOM 2376 C CA . LYS A 1 288 ? 27.422 -21.438 -4.664 1 93.88 288 LYS A CA 1
ATOM 2377 C C . LYS A 1 288 ? 28.766 -21.344 -3.936 1 93.88 288 LYS A C 1
ATOM 2379 O O . LYS A 1 288 ? 29.812 -21.328 -4.566 1 93.88 288 LYS A O 1
ATOM 2384 N N . ILE A 1 289 ? 28.641 -21.328 -2.684 1 94.25 289 ILE A N 1
ATOM 2385 C CA . ILE A 1 289 ? 29.844 -21.266 -1.862 1 94.25 289 ILE A CA 1
ATOM 2386 C C . ILE A 1 289 ? 30.703 -22.5 -2.09 1 94.25 289 ILE A C 1
ATOM 2388 O O . ILE A 1 289 ? 31.922 -22.406 -2.246 1 94.25 289 ILE A O 1
ATOM 2392 N N . ILE A 1 290 ? 30.062 -23.594 -2.098 1 93.75 290 ILE A N 1
ATOM 2393 C CA . ILE A 1 290 ? 30.766 -24.859 -2.287 1 93.75 290 ILE A CA 1
ATOM 2394 C C . ILE A 1 290 ? 31.484 -24.859 -3.637 1 93.75 290 ILE A C 1
ATOM 2396 O O . ILE A 1 290 ? 32.656 -25.266 -3.734 1 93.75 290 ILE A O 1
ATOM 2400 N N . ARG A 1 291 ? 30.859 -24.406 -4.641 1 90.75 291 ARG A N 1
ATOM 2401 C CA . ARG A 1 291 ? 31.453 -24.359 -5.977 1 90.75 291 ARG A CA 1
ATOM 2402 C C . ARG A 1 291 ? 32.656 -23.406 -6.008 1 90.75 291 ARG A C 1
ATOM 2404 O O . ARG A 1 291 ? 33.688 -23.719 -6.609 1 90.75 291 ARG A O 1
ATOM 2411 N N . GLU A 1 292 ? 32.469 -22.359 -5.371 1 91.25 292 GLU A N 1
ATOM 2412 C CA . GLU A 1 292 ? 33.562 -21.391 -5.32 1 91.25 292 GLU A CA 1
ATOM 2413 C C . GLU A 1 292 ? 34.781 -21.969 -4.59 1 91.25 292 GLU A C 1
ATOM 2415 O O . GLU A 1 292 ? 35.938 -21.797 -5.035 1 91.25 292 GLU A O 1
ATOM 2420 N N . GLU A 1 293 ? 34.469 -22.562 -3.561 1 92.06 293 GLU A N 1
ATOM 2421 C CA . GLU A 1 293 ? 35.531 -23.188 -2.807 1 92.06 293 GLU A CA 1
ATOM 2422 C C . GLU A 1 293 ? 36.25 -24.266 -3.627 1 92.06 293 GLU A C 1
ATOM 2424 O O . GLU A 1 293 ? 37.469 -24.391 -3.596 1 92.06 293 GLU A O 1
ATOM 2429 N N . LEU A 1 294 ? 35.469 -25.047 -4.23 1 90.75 294 LEU A N 1
ATOM 2430 C CA . LEU A 1 294 ? 36 -26.109 -5.066 1 90.75 294 LEU A CA 1
ATOM 2431 C C . LEU A 1 294 ? 36.875 -25.547 -6.184 1 90.75 294 LEU A C 1
ATOM 2433 O O . LEU A 1 294 ? 37.938 -26.109 -6.492 1 90.75 294 LEU A O 1
ATOM 2437 N N . GLU A 1 295 ? 36.406 -24.5 -6.781 1 88 295 GLU A N 1
ATOM 2438 C CA . GLU A 1 295 ? 37.188 -23.859 -7.844 1 88 295 GLU A CA 1
ATOM 2439 C C . GLU A 1 295 ? 38.5 -23.328 -7.316 1 88 295 GLU A C 1
ATOM 2441 O O . GLU A 1 295 ? 39.531 -23.469 -7.969 1 88 295 GLU A O 1
ATOM 2446 N N . ASN A 1 296 ? 38.406 -22.797 -6.207 1 89.06 296 ASN A N 1
ATOM 2447 C CA . ASN A 1 296 ? 39.625 -22.25 -5.605 1 89.06 296 ASN A CA 1
ATOM 2448 C C . ASN A 1 296 ? 40.625 -23.344 -5.227 1 89.06 296 ASN A C 1
ATOM 2450 O O . ASN A 1 296 ? 41.844 -23.172 -5.363 1 89.06 296 ASN A O 1
ATOM 2454 N N . GLU A 1 297 ? 40.094 -24.391 -4.836 1 87.5 297 GLU A N 1
ATOM 2455 C CA . GLU A 1 297 ? 40.938 -25.469 -4.344 1 87.5 297 GLU A CA 1
ATOM 2456 C C . GLU A 1 297 ? 41.5 -26.312 -5.492 1 87.5 297 GLU A C 1
ATOM 2458 O O . GLU A 1 297 ? 42.625 -26.781 -5.43 1 87.5 297 GLU A O 1
ATOM 2463 N N . SER A 1 298 ? 40.719 -26.641 -6.488 1 81.06 298 SER A N 1
ATOM 2464 C CA . SER A 1 298 ? 41.094 -27.578 -7.535 1 81.06 298 SER A CA 1
ATOM 2465 C C . SER A 1 298 ? 41.625 -26.844 -8.773 1 81.06 298 SER A C 1
ATOM 2467 O O . SER A 1 298 ? 42.25 -27.453 -9.648 1 81.06 298 SER A O 1
ATOM 2469 N N . GLY A 1 299 ? 41.375 -25.562 -8.867 1 74.69 299 GLY A N 1
ATOM 2470 C CA . GLY A 1 299 ? 41.75 -24.812 -10.062 1 74.69 299 GLY A CA 1
ATOM 2471 C C . GLY A 1 299 ? 40.844 -25.078 -11.242 1 74.69 299 GLY A C 1
ATOM 2472 O O . GLY A 1 299 ? 41.094 -24.609 -12.352 1 74.69 299 GLY A O 1
ATOM 2473 N N . ILE A 1 300 ? 39.906 -25.953 -11.031 1 75.06 300 ILE A N 1
ATOM 2474 C CA . ILE A 1 300 ? 38.969 -26.281 -12.102 1 75.06 300 ILE A CA 1
ATOM 2475 C C . ILE A 1 300 ? 37.938 -25.156 -12.289 1 75.06 300 ILE A C 1
ATOM 2477 O O . ILE A 1 300 ? 37.406 -24.656 -11.312 1 75.06 300 ILE A O 1
ATOM 2481 N N . ASN A 1 301 ? 37.844 -24.672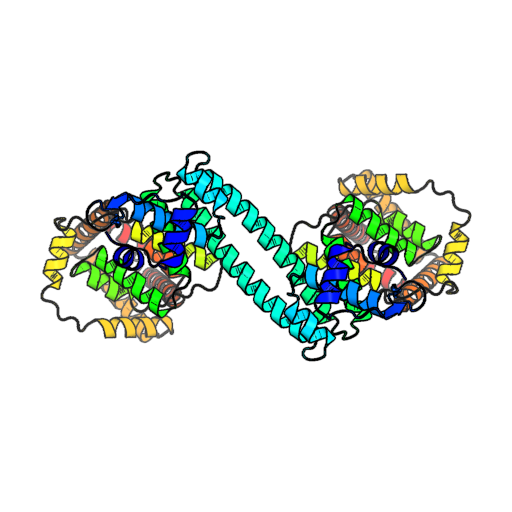 -13.523 1 74 301 ASN A N 1
ATOM 2482 C CA . ASN A 1 301 ? 36.812 -23.703 -13.852 1 74 301 ASN A CA 1
ATOM 2483 C C . ASN A 1 301 ? 35.469 -24.391 -14.086 1 74 301 ASN A C 1
ATOM 2485 O O . ASN A 1 301 ? 35.156 -24.844 -15.195 1 74 301 ASN A O 1
ATOM 2489 N N . ILE A 1 302 ? 34.719 -24.453 -13.055 1 75.19 302 ILE A N 1
ATOM 2490 C CA . ILE A 1 302 ? 33.469 -25.188 -13.078 1 75.19 302 ILE A CA 1
ATOM 2491 C C . ILE A 1 302 ? 32.531 -24.594 -14.133 1 75.19 302 ILE A C 1
ATOM 2493 O O . ILE A 1 302 ? 31.859 -25.328 -14.867 1 75.19 302 ILE A O 1
ATOM 2497 N N . LYS A 1 303 ? 32.531 -23.297 -14.234 1 70.75 303 LYS A N 1
ATOM 2498 C CA . LYS A 1 303 ? 31.672 -22.641 -15.234 1 70.75 303 LYS A CA 1
ATOM 2499 C C . LYS A 1 303 ? 32.062 -23.047 -16.641 1 70.75 303 LYS A C 1
ATOM 2501 O O . LYS A 1 303 ? 31.219 -23.297 -17.5 1 70.75 303 LYS A O 1
ATOM 2506 N N . GLN A 1 304 ? 33.25 -23.156 -16.766 1 69.12 304 GLN A N 1
ATOM 2507 C CA . GLN A 1 304 ? 33.75 -23.562 -18.078 1 69.12 304 GLN A CA 1
ATOM 2508 C C . GLN A 1 304 ? 33.438 -25.016 -18.359 1 69.12 304 GLN A C 1
ATOM 2510 O O . GLN A 1 304 ? 33.031 -25.359 -19.484 1 69.12 304 GLN A O 1
ATOM 2515 N N . VAL A 1 305 ? 33.562 -25.766 -17.359 1 67.75 305 VAL A N 1
ATOM 2516 C CA . VAL A 1 305 ? 33.281 -27.188 -17.531 1 67.75 305 VAL A CA 1
ATOM 2517 C C . VAL A 1 305 ? 31.797 -27.391 -17.859 1 67.75 305 VAL A C 1
ATOM 2519 O O . VAL A 1 305 ? 31.453 -28.188 -18.734 1 67.75 305 VAL A O 1
ATOM 2522 N N . MET A 1 306 ? 31.062 -26.688 -17.172 1 68.5 306 MET A N 1
ATOM 2523 C CA . MET A 1 306 ? 29.625 -26.797 -17.391 1 68.5 306 MET A CA 1
ATOM 2524 C C . MET A 1 306 ? 29.25 -26.266 -18.766 1 68.5 306 MET A C 1
ATOM 2526 O O . MET A 1 306 ? 28.422 -26.875 -19.453 1 68.5 306 MET A O 1
ATOM 2530 N N . ARG A 1 307 ? 29.844 -25.125 -19.141 1 65.69 307 ARG A N 1
ATOM 2531 C CA . ARG A 1 307 ? 29.594 -24.547 -20.453 1 65.69 307 ARG A CA 1
ATOM 2532 C C . ARG A 1 307 ? 30.016 -25.516 -21.562 1 65.69 307 ARG A C 1
ATOM 2534 O O . ARG A 1 307 ? 29.312 -25.656 -22.562 1 65.69 307 ARG A O 1
ATOM 2541 N N . ASP A 1 308 ? 31.094 -26.094 -21.344 1 62.53 308 ASP A N 1
ATOM 2542 C CA . ASP A 1 308 ? 31.641 -27.016 -22.328 1 62.53 308 ASP A CA 1
ATOM 2543 C C . ASP A 1 308 ? 30.797 -28.281 -22.422 1 62.53 308 ASP A C 1
ATOM 2545 O O . ASP A 1 308 ? 30.781 -28.953 -23.469 1 62.53 308 ASP A O 1
ATOM 2549 N N . SER A 1 309 ? 30.188 -28.484 -21.328 1 59.09 309 SER A N 1
ATOM 2550 C CA . SER A 1 309 ? 29.375 -29.703 -21.312 1 59.09 309 SER A CA 1
ATOM 2551 C C . SER A 1 309 ? 27.969 -29.453 -21.797 1 59.09 309 SER A C 1
ATOM 2553 O O . SER A 1 309 ? 27.203 -30.391 -22.062 1 59.09 309 SER A O 1
ATOM 2555 N N . MET A 1 310 ? 27.594 -28.234 -21.781 1 59.78 310 MET A N 1
ATOM 2556 C CA . MET A 1 310 ? 26.25 -27.891 -22.219 1 59.78 310 MET A CA 1
ATOM 2557 C C . MET A 1 310 ? 26.25 -27.484 -23.688 1 59.78 310 MET A C 1
ATOM 2559 O O . MET A 1 310 ? 25.188 -27.344 -24.297 1 59.78 310 MET A O 1
ATOM 2563 N N . LYS A 1 311 ? 27.453 -27.094 -24.422 1 52.31 311 LYS A N 1
ATOM 2564 C CA . LYS A 1 311 ? 27.562 -26.812 -25.859 1 52.31 311 LYS A CA 1
ATOM 2565 C C . LYS A 1 311 ? 27.703 -28.094 -26.656 1 52.31 311 LYS A C 1
ATOM 2567 O O . LYS A 1 311 ? 28.391 -29.031 -26.234 1 52.31 311 LYS A O 1
ATOM 2572 N N . MET B 1 1 ? -28.016 -29.703 -19.078 1 89.19 1 MET B N 1
ATOM 2573 C CA . MET B 1 1 ? -27.734 -29.922 -17.656 1 89.19 1 MET B CA 1
ATOM 2574 C C . MET B 1 1 ? -28.766 -29.219 -16.781 1 89.19 1 MET B C 1
ATOM 2576 O O . MET B 1 1 ? -29.25 -28.141 -17.125 1 89.19 1 MET B O 1
ATOM 2580 N N . ASN B 1 2 ? -29.172 -29.812 -15.742 1 90.38 2 ASN B N 1
ATOM 2581 C CA . ASN B 1 2 ? -30.094 -29.156 -14.82 1 90.38 2 ASN B CA 1
ATOM 2582 C C . ASN B 1 2 ? -29.359 -28.281 -13.812 1 90.38 2 ASN B C 1
ATOM 2584 O O . ASN B 1 2 ? -28.125 -28.281 -13.773 1 90.38 2 ASN B O 1
ATOM 2588 N N . ILE B 1 3 ? -30.172 -27.516 -13.078 1 92.56 3 ILE B N 1
ATOM 2589 C CA . ILE B 1 3 ? -29.594 -26.469 -12.242 1 92.56 3 ILE B CA 1
ATOM 2590 C C . ILE B 1 3 ? -28.734 -27.094 -11.141 1 92.56 3 ILE B C 1
ATOM 2592 O O . ILE B 1 3 ? -27.766 -26.484 -10.688 1 92.56 3 ILE B O 1
ATOM 2596 N N . LYS B 1 4 ? -29.062 -28.219 -10.672 1 93 4 LYS B N 1
ATOM 2597 C CA . LYS B 1 4 ? -28.281 -28.906 -9.633 1 93 4 LYS B CA 1
ATOM 2598 C C . LYS B 1 4 ? -26.875 -29.219 -10.125 1 93 4 LYS B C 1
ATOM 2600 O O . LYS B 1 4 ? -25.891 -28.969 -9.43 1 93 4 LYS B O 1
ATOM 2605 N N . VAL B 1 5 ? -26.828 -29.781 -11.312 1 93.94 5 VAL B N 1
ATOM 2606 C CA . VAL B 1 5 ? -25.562 -30.141 -11.922 1 93.94 5 VAL B CA 1
ATOM 2607 C C . VAL B 1 5 ? -24.734 -28.875 -12.18 1 93.94 5 VAL B C 1
ATOM 2609 O O . VAL B 1 5 ? -23.531 -28.859 -11.93 1 93.94 5 VAL B O 1
ATOM 2612 N N . VAL B 1 6 ? -25.406 -27.875 -12.664 1 93.88 6 VAL B N 1
ATOM 2613 C CA . VAL B 1 6 ? -24.734 -26.609 -12.977 1 93.88 6 VAL B CA 1
ATOM 2614 C C . VAL B 1 6 ? -24.156 -26.016 -11.703 1 93.88 6 VAL B C 1
ATOM 2616 O O . VAL B 1 6 ? -23.016 -25.516 -11.711 1 93.88 6 VAL B O 1
ATOM 2619 N N . SER B 1 7 ? -24.891 -26.031 -10.594 1 95.19 7 SER B N 1
ATOM 2620 C CA . SER B 1 7 ? -24.422 -25.531 -9.305 1 95.19 7 SER B CA 1
ATOM 2621 C C . SER B 1 7 ? -23.172 -26.266 -8.844 1 95.19 7 SER B C 1
ATOM 2623 O O . SER B 1 7 ? -22.219 -25.641 -8.359 1 95.19 7 SER B O 1
ATOM 2625 N N . GLU B 1 8 ? -23.094 -27.5 -9.078 1 93.88 8 GLU B N 1
ATOM 2626 C CA . GLU B 1 8 ? -21.969 -28.328 -8.656 1 93.88 8 GLU B CA 1
ATOM 2627 C C . GLU B 1 8 ? -20.719 -28.031 -9.492 1 93.88 8 GLU B C 1
ATOM 2629 O O . GLU B 1 8 ? -19.609 -27.938 -8.961 1 93.88 8 GLU B O 1
ATOM 2634 N N . ILE B 1 9 ? -20.969 -27.891 -10.75 1 90.75 9 ILE B N 1
ATOM 2635 C CA . ILE B 1 9 ? -19.859 -27.688 -11.68 1 90.75 9 ILE B CA 1
ATOM 2636 C C . ILE B 1 9 ? -19.281 -26.281 -11.484 1 90.75 9 ILE B C 1
ATOM 2638 O O . ILE B 1 9 ? -18.062 -26.109 -11.492 1 90.75 9 ILE B O 1
ATOM 2642 N N . THR B 1 10 ? -20.125 -25.297 -11.266 1 91.12 10 THR B N 1
ATOM 2643 C CA . THR B 1 10 ? -19.688 -23.906 -11.227 1 91.12 10 THR B CA 1
ATOM 2644 C C . THR B 1 10 ? -19.359 -23.484 -9.797 1 91.12 10 THR B C 1
ATOM 2646 O O . THR B 1 10 ? -18.656 -22.5 -9.578 1 91.12 10 THR B O 1
ATOM 2649 N N . GLY B 1 11 ? -19.906 -24.203 -8.805 1 91.31 11 GLY B N 1
ATOM 2650 C CA . GLY B 1 11 ? -19.75 -23.812 -7.406 1 91.31 11 GLY B CA 1
ATOM 2651 C C . GLY B 1 11 ? -20.688 -22.703 -6.98 1 91.31 11 GLY B C 1
ATOM 2652 O O . GLY B 1 11 ? -20.594 -22.203 -5.855 1 91.31 11 GLY B O 1
ATOM 2653 N N . LEU B 1 12 ? -21.594 -22.281 -7.824 1 95 12 LEU B N 1
ATOM 2654 C CA . LEU B 1 12 ? -22.562 -21.234 -7.508 1 95 12 LEU B CA 1
ATOM 2655 C C . LEU B 1 12 ? -23.812 -21.812 -6.852 1 95 12 LEU B C 1
ATOM 2657 O O . LEU B 1 12 ? -24.188 -22.953 -7.133 1 95 12 LEU B O 1
ATOM 2661 N N . THR B 1 13 ? -24.391 -21.047 -6.07 1 95.62 13 THR B N 1
ATOM 2662 C CA . THR B 1 13 ? -25.656 -21.469 -5.504 1 95.62 13 THR B CA 1
ATOM 2663 C C . THR B 1 13 ? -26.766 -21.391 -6.547 1 95.62 13 THR B C 1
ATOM 2665 O O . THR B 1 13 ? -26.656 -20.656 -7.531 1 95.62 13 THR B O 1
ATOM 2668 N N . LYS B 1 14 ? -27.781 -22.219 -6.309 1 95.06 14 LYS B N 1
ATOM 2669 C CA . LYS B 1 14 ? -28.953 -22.141 -7.184 1 95.06 14 LYS B CA 1
ATOM 2670 C C . LYS B 1 14 ? -29.516 -20.734 -7.238 1 95.06 14 LYS B C 1
ATOM 2672 O O . LYS B 1 14 ? -29.922 -20.266 -8.305 1 95.06 14 LYS B O 1
ATOM 2677 N N . LYS B 1 15 ? -29.484 -20.094 -6.109 1 96.06 15 LYS B N 1
ATOM 2678 C CA . LYS B 1 15 ? -29.984 -18.734 -6.008 1 96.06 15 LYS B CA 1
ATOM 2679 C C . LYS B 1 15 ? -29.203 -17.781 -6.906 1 96.06 15 LYS B C 1
ATOM 2681 O O . LYS B 1 15 ? -29.797 -16.953 -7.605 1 96.06 15 LYS B O 1
ATOM 2686 N N . ALA B 1 16 ? -27.938 -17.859 -6.895 1 95.69 16 ALA B N 1
ATOM 2687 C CA . ALA B 1 16 ? -27.078 -17 -7.719 1 95.69 16 ALA B CA 1
ATOM 2688 C C . ALA B 1 16 ? -27.328 -17.25 -9.203 1 95.69 16 ALA B C 1
ATOM 2690 O O . ALA B 1 16 ? -27.422 -16.297 -9.984 1 95.69 16 ALA B O 1
ATOM 2691 N N . ILE B 1 17 ? -27.469 -18.516 -9.594 1 96 17 ILE B N 1
ATOM 2692 C CA . ILE B 1 17 ? -27.703 -18.875 -10.984 1 96 17 ILE B CA 1
ATOM 2693 C C . ILE B 1 17 ? -29.016 -18.281 -11.469 1 96 17 ILE B C 1
ATOM 2695 O O . ILE B 1 17 ? -29.078 -17.688 -12.555 1 96 17 ILE B O 1
ATOM 2699 N N . LYS B 1 18 ? -30.031 -18.406 -10.664 1 94.25 18 LYS B N 1
ATOM 2700 C CA . LYS B 1 18 ? -31.328 -17.828 -11.008 1 94.25 18 LYS B CA 1
ATOM 2701 C C . LYS B 1 18 ? -31.25 -16.312 -11.102 1 94.25 18 LYS B C 1
ATOM 2703 O O . LYS B 1 18 ? -31.875 -15.695 -11.977 1 94.25 18 LYS B O 1
ATOM 2708 N N . TYR B 1 19 ? -30.547 -15.781 -10.227 1 95.5 19 TYR B N 1
ATOM 2709 C CA . TYR B 1 19 ? -30.359 -14.336 -10.242 1 95.5 19 TYR B CA 1
ATOM 2710 C C . TYR B 1 19 ? -29.734 -13.891 -11.555 1 95.5 19 TYR B C 1
ATOM 2712 O O . TYR B 1 19 ? -30.188 -12.922 -12.164 1 95.5 19 TYR B O 1
ATOM 2720 N N . TYR B 1 20 ? -28.688 -14.578 -11.93 1 95.19 20 TYR B N 1
ATOM 2721 C CA . TYR B 1 20 ? -27.984 -14.203 -13.148 1 95.19 20 TYR B CA 1
ATOM 2722 C C . TYR B 1 20 ? -28.875 -14.398 -14.367 1 95.19 20 TYR B C 1
ATOM 2724 O O . TYR B 1 20 ? -28.781 -13.648 -15.344 1 95.19 20 TYR B O 1
ATOM 2732 N N . GLU B 1 21 ? -29.703 -15.438 -14.289 1 93.75 21 GLU B N 1
ATOM 2733 C CA . GLU B 1 21 ? -30.719 -15.641 -15.336 1 93.75 21 GLU B CA 1
ATOM 2734 C C . GLU B 1 21 ? -31.688 -14.469 -15.383 1 93.75 21 GLU B C 1
ATOM 2736 O O . GLU B 1 21 ? -31.984 -13.945 -16.469 1 93.75 21 GLU B O 1
ATOM 2741 N N . ASN B 1 22 ? -32.125 -14.07 -14.211 1 93.75 22 ASN B N 1
ATOM 2742 C CA . ASN B 1 22 ? -33.062 -12.961 -14.117 1 93.75 22 ASN B CA 1
ATOM 2743 C C . ASN B 1 22 ? -32.438 -11.656 -14.602 1 93.75 22 ASN B C 1
ATOM 2745 O O . ASN B 1 22 ? -33.125 -10.805 -15.156 1 93.75 22 ASN B O 1
ATOM 2749 N N . GLU B 1 23 ? -31.172 -11.516 -14.461 1 93.25 23 GLU B N 1
ATOM 2750 C CA . GLU B 1 23 ? -30.469 -10.32 -14.898 1 93.25 23 GLU B CA 1
ATOM 2751 C C . GLU B 1 23 ? -30.172 -10.367 -16.391 1 93.25 23 GLU B C 1
ATOM 2753 O O . GLU B 1 23 ? -29.625 -9.414 -16.953 1 93.25 23 GLU B O 1
ATOM 2758 N N . GLY B 1 24 ? -30.438 -11.523 -17.016 1 91 24 GLY B N 1
ATOM 2759 C CA . GLY B 1 24 ? -30.297 -11.656 -18.453 1 91 24 GLY B CA 1
ATOM 2760 C C . GLY B 1 24 ? -28.891 -12.047 -18.891 1 91 24 GLY B C 1
ATOM 2761 O O . GLY B 1 24 ? -28.531 -11.898 -20.062 1 91 24 GLY B O 1
ATOM 2762 N N . LEU B 1 25 ? -28.094 -12.477 -17.953 1 93.69 25 LEU B N 1
ATOM 2763 C CA . LEU B 1 25 ? -26.719 -12.82 -18.266 1 93.69 25 LEU B CA 1
ATOM 2764 C C . LEU B 1 25 ? -26.625 -14.203 -18.906 1 93.69 25 LEU B C 1
ATOM 2766 O O . LEU B 1 25 ? -25.703 -14.477 -19.672 1 93.69 25 LEU B O 1
ATOM 2770 N N . ILE B 1 26 ? -27.562 -15.109 -18.531 1 93 26 ILE B N 1
ATOM 2771 C CA . ILE B 1 26 ? -27.734 -16.406 -19.172 1 93 26 ILE B CA 1
ATOM 2772 C C . ILE B 1 26 ? -29.203 -16.609 -19.547 1 93 26 ILE B C 1
ATOM 2774 O O . ILE B 1 26 ? -30.078 -15.984 -18.969 1 93 26 ILE B O 1
ATOM 2778 N N . SER B 1 27 ? -29.328 -17.469 -20.562 1 90.31 27 SER B N 1
ATOM 2779 C CA . SER B 1 27 ? -30.688 -17.734 -21.031 1 90.31 27 SER B CA 1
ATOM 2780 C C . SER B 1 27 ? -30.906 -19.219 -21.312 1 90.31 27 SER B C 1
ATOM 2782 O O . SER B 1 27 ? -31.078 -19.609 -22.469 1 90.31 27 SER B O 1
ATOM 2784 N N . PRO B 1 28 ? -30.922 -19.922 -20.203 1 89.69 28 PRO B N 1
ATOM 2785 C CA . PRO B 1 28 ? -31.156 -21.344 -20.422 1 89.69 28 PRO B CA 1
ATOM 2786 C C . PRO B 1 28 ? -32.531 -21.609 -21.047 1 89.69 28 PRO B C 1
ATOM 2788 O O . PRO B 1 28 ? -33.469 -20.844 -20.828 1 89.69 28 PRO B O 1
ATOM 2791 N N . LEU B 1 29 ? -32.562 -22.672 -21.906 1 86 29 LEU B N 1
ATOM 2792 C CA . LEU B 1 29 ? -33.812 -23.047 -22.547 1 86 29 LEU B CA 1
ATOM 2793 C C . LEU B 1 29 ? -34.656 -23.938 -21.625 1 86 29 LEU B C 1
ATOM 2795 O O . LEU B 1 29 ? -34.094 -24.609 -20.75 1 86 29 LEU B O 1
ATOM 2799 N N . LYS B 1 30 ? -35.906 -23.734 -21.672 1 84.06 30 LYS B N 1
ATOM 2800 C CA . LYS B 1 30 ? -36.781 -24.625 -20.922 1 84.06 30 LYS B CA 1
ATOM 2801 C C . LYS B 1 30 ? -37.125 -25.891 -21.719 1 84.06 30 LYS B C 1
ATOM 2803 O O . LYS B 1 30 ? -37.406 -25.828 -22.922 1 84.06 30 LYS B O 1
ATOM 2808 N N . ASN B 1 31 ? -36.812 -27 -20.984 1 78.5 31 ASN B N 1
ATOM 2809 C CA . ASN B 1 31 ? -37.156 -28.281 -21.609 1 78.5 31 ASN B CA 1
ATOM 2810 C C . ASN B 1 31 ? -38.656 -28.375 -21.891 1 78.5 31 ASN B C 1
ATOM 2812 O O . ASN B 1 31 ? -39.469 -28.109 -21 1 78.5 31 ASN B O 1
ATOM 2816 N N . ILE B 1 32 ? -38.969 -28.656 -23.094 1 77.94 32 ILE B N 1
ATOM 2817 C CA . ILE B 1 32 ? -40.344 -28.734 -23.531 1 77.94 32 ILE B CA 1
ATOM 2818 C C . ILE B 1 32 ? -41.094 -29.828 -22.766 1 77.94 32 ILE B C 1
ATOM 2820 O O . ILE B 1 32 ? -42.25 -29.656 -22.391 1 77.94 32 ILE B O 1
ATOM 2824 N N . GLU B 1 33 ? -40.469 -30.891 -22.422 1 78.62 33 GLU B N 1
ATOM 2825 C CA . GLU B 1 33 ? -41.125 -32.062 -21.828 1 78.62 33 GLU B CA 1
ATOM 2826 C C . GLU B 1 33 ? -41.375 -31.844 -20.328 1 78.62 33 GLU B C 1
ATOM 2828 O O . GLU B 1 33 ? -42.469 -32.156 -19.844 1 78.62 33 GLU B O 1
ATOM 2833 N N . ASN B 1 34 ? -40.531 -31.312 -19.578 1 76.12 34 ASN B N 1
ATOM 2834 C CA . ASN B 1 34 ? -40.656 -31.25 -18.141 1 76.12 34 ASN B CA 1
ATOM 2835 C C . ASN B 1 34 ? -40.656 -29.812 -17.641 1 76.12 34 ASN B C 1
ATOM 2837 O O . ASN B 1 34 ? -40.812 -29.562 -16.453 1 76.12 34 ASN B O 1
ATOM 2841 N N . ASN B 1 35 ? -40.438 -28.875 -18.531 1 79.44 35 ASN B N 1
ATOM 2842 C CA . ASN B 1 35 ? -40.5 -27.453 -18.266 1 79.44 35 ASN B CA 1
ATOM 2843 C C . ASN B 1 35 ? -39.344 -27 -17.375 1 79.44 35 ASN B C 1
ATOM 2845 O O . ASN B 1 35 ? -39.406 -25.922 -16.781 1 79.44 35 ASN B O 1
ATOM 2849 N N . TYR B 1 36 ? -38.375 -28.016 -17.297 1 83.5 36 TYR B N 1
ATOM 2850 C CA . TYR B 1 36 ? -37.219 -27.641 -16.5 1 83.5 36 TYR B CA 1
ATOM 2851 C C . TYR B 1 36 ? -36.188 -26.891 -17.359 1 83.5 36 TYR B C 1
ATOM 2853 O O . TYR B 1 36 ? -36.094 -27.125 -18.562 1 83.5 36 TYR B O 1
ATOM 2861 N N . ARG B 1 37 ? -35.5 -25.938 -16.703 1 85.62 37 ARG B N 1
ATOM 2862 C CA . ARG B 1 37 ? -34.406 -25.25 -17.391 1 85.62 37 ARG B CA 1
ATOM 2863 C C . ARG B 1 37 ? -33.281 -26.234 -17.781 1 85.62 37 ARG B C 1
ATOM 2865 O O . ARG B 1 37 ? -32.969 -27.141 -17.031 1 85.62 37 ARG B O 1
ATOM 2872 N N . GLU B 1 38 ? -32.906 -26.109 -19.016 1 91.19 38 GLU B N 1
ATOM 2873 C CA . GLU B 1 38 ? -31.75 -26.844 -19.531 1 91.19 38 GLU B CA 1
ATOM 2874 C C . GLU B 1 38 ? -30.578 -25.906 -19.859 1 91.19 38 GLU B C 1
ATOM 2876 O O . GLU B 1 38 ? -30.719 -25.031 -20.703 1 91.19 38 GLU B O 1
ATOM 2881 N N . TYR B 1 39 ? -29.438 -26.125 -19.172 1 94.06 39 TYR B N 1
ATOM 2882 C CA . TYR B 1 39 ? -28.281 -25.25 -19.328 1 94.06 39 TYR B CA 1
ATOM 2883 C C . TYR B 1 39 ? -27.266 -25.844 -20.297 1 94.06 39 TYR B C 1
ATOM 2885 O O . TYR B 1 39 ? -26.953 -27.031 -20.219 1 94.06 39 TYR B O 1
ATOM 2893 N N . THR B 1 40 ? -26.766 -25.078 -21.188 1 91.94 40 THR B N 1
ATOM 2894 C CA . THR B 1 40 ? -25.797 -25.5 -22.188 1 91.94 40 THR B CA 1
ATOM 2895 C C . THR B 1 40 ? -24.375 -25.328 -21.672 1 91.94 40 THR B C 1
ATOM 2897 O O . THR B 1 40 ? -24.172 -24.766 -20.594 1 91.94 40 THR B O 1
ATOM 2900 N N . LYS B 1 41 ? -23.375 -25.875 -22.422 1 90.38 41 LYS B N 1
ATOM 2901 C CA . LYS B 1 41 ? -21.953 -25.656 -22.109 1 90.38 41 LYS B CA 1
ATOM 2902 C C . LYS B 1 41 ? -21.594 -24.188 -22.156 1 90.38 41 LYS B C 1
ATOM 2904 O O . LYS B 1 41 ? -20.75 -23.719 -21.375 1 90.38 41 LYS B O 1
ATOM 2909 N N . GLU B 1 42 ? -22.281 -23.562 -23 1 89.56 42 GLU B N 1
ATOM 2910 C CA . GLU B 1 42 ? -22.047 -22.125 -23.109 1 89.56 42 GLU B CA 1
ATOM 2911 C C . GLU B 1 42 ? -22.516 -21.391 -21.859 1 89.56 42 GLU B C 1
ATOM 2913 O O . GLU B 1 42 ? -21.875 -20.438 -21.422 1 89.56 42 GLU B O 1
ATOM 2918 N N . ASP B 1 43 ? -23.625 -21.828 -21.344 1 92.12 43 ASP B N 1
ATOM 2919 C CA . ASP B 1 43 ? -24.109 -21.25 -20.094 1 92.12 43 ASP B CA 1
ATOM 2920 C C . ASP B 1 43 ? -23.094 -21.422 -18.969 1 92.12 43 ASP B C 1
ATOM 2922 O O . ASP B 1 43 ? -22.891 -20.516 -18.156 1 92.12 43 ASP B O 1
ATOM 2926 N N . ILE B 1 44 ? -22.516 -22.578 -18.938 1 91.44 44 ILE B N 1
ATOM 2927 C CA . ILE B 1 44 ? -21.531 -22.891 -17.906 1 91.44 44 ILE B CA 1
ATOM 2928 C C . ILE B 1 44 ? -20.328 -21.953 -18.047 1 91.44 44 ILE B C 1
ATOM 2930 O O . ILE B 1 44 ? -19.828 -21.438 -17.047 1 91.44 44 ILE B O 1
ATOM 2934 N N . VAL B 1 45 ? -19.922 -21.766 -19.266 1 89.69 45 VAL B N 1
ATOM 2935 C CA . VAL B 1 45 ? -18.781 -20.875 -19.531 1 89.69 45 VAL B CA 1
ATOM 2936 C C . VAL B 1 45 ? -19.109 -19.469 -19.047 1 89.69 45 VAL B C 1
ATOM 2938 O O . VAL B 1 45 ? -18.297 -18.828 -18.375 1 89.69 45 VAL B O 1
ATOM 2941 N N . LYS B 1 46 ? -20.266 -19.031 -19.328 1 91 46 LYS B N 1
ATOM 2942 C CA . LYS B 1 46 ? -20.688 -17.688 -18.938 1 91 46 LYS B CA 1
ATOM 2943 C C . LYS B 1 46 ? -20.781 -17.578 -17.422 1 91 46 LYS B C 1
ATOM 2945 O O . LYS B 1 46 ? -20.328 -16.578 -16.844 1 91 46 LYS B O 1
ATOM 2950 N N . LEU B 1 47 ? -21.359 -18.562 -16.828 1 94 47 LEU B N 1
ATOM 2951 C CA . LEU B 1 47 ? -21.516 -18.562 -15.375 1 94 47 LEU B CA 1
ATOM 2952 C C . LEU B 1 47 ? -20.156 -18.531 -14.688 1 94 47 LEU B C 1
ATOM 2954 O O . LEU B 1 47 ? -19.969 -17.844 -13.688 1 94 47 LEU B O 1
ATOM 2958 N N . ASN B 1 48 ? -19.25 -19.281 -15.211 1 91.81 48 ASN B N 1
ATOM 2959 C CA . ASN B 1 48 ? -17.906 -19.281 -14.664 1 91.81 48 ASN B CA 1
ATOM 2960 C C . ASN B 1 48 ? -17.234 -17.906 -14.805 1 91.81 48 ASN B C 1
ATOM 2962 O O . ASN B 1 48 ? -16.562 -17.438 -13.883 1 91.81 48 ASN B O 1
ATOM 2966 N N . LEU B 1 49 ? -17.484 -17.391 -15.898 1 92.19 49 LEU B N 1
ATOM 2967 C CA . LEU B 1 49 ? -16.938 -16.047 -16.125 1 92.19 49 LEU B CA 1
ATOM 2968 C C . LEU B 1 49 ? -17.531 -15.047 -15.141 1 92.19 49 LEU B C 1
ATOM 2970 O O . LEU B 1 49 ? -16.812 -14.25 -14.539 1 92.19 49 LEU B O 1
ATOM 2974 N N . ILE B 1 50 ? -18.812 -15.086 -14.984 1 94.56 50 ILE B N 1
ATOM 2975 C CA . ILE B 1 50 ? -19.516 -14.188 -14.078 1 94.56 50 ILE B CA 1
ATOM 2976 C C . ILE B 1 50 ? -18.969 -14.352 -12.664 1 94.56 50 ILE B C 1
ATOM 2978 O O . ILE B 1 50 ? -18.641 -13.367 -11.992 1 94.56 50 ILE B O 1
ATOM 2982 N N . ALA B 1 51 ? -18.906 -15.586 -12.234 1 94.19 51 ALA B N 1
ATOM 2983 C CA . ALA B 1 51 ? -18.391 -15.875 -10.898 1 94.19 51 ALA B CA 1
ATOM 2984 C C . ALA B 1 51 ? -16.984 -15.312 -10.727 1 94.19 51 ALA B C 1
ATOM 2986 O O . ALA B 1 51 ? -16.672 -14.719 -9.688 1 94.19 51 ALA B O 1
ATOM 2987 N N . ALA B 1 52 ? -16.172 -15.492 -11.711 1 93.25 52 ALA B N 1
ATOM 2988 C CA . ALA B 1 52 ? -14.781 -15.031 -11.664 1 93.25 52 ALA B CA 1
ATOM 2989 C C . ALA B 1 52 ? -14.703 -13.516 -11.586 1 93.25 52 ALA B C 1
ATOM 2991 O O . ALA B 1 52 ? -13.945 -12.961 -10.781 1 93.25 52 ALA B O 1
ATOM 2992 N N . LEU B 1 53 ? -15.461 -12.836 -12.406 1 94.31 53 LEU B N 1
ATOM 2993 C CA . LEU B 1 53 ? -15.43 -11.375 -12.438 1 94.31 53 LEU B CA 1
ATOM 2994 C C . LEU B 1 53 ? -15.992 -10.797 -11.141 1 94.31 53 LEU B C 1
ATOM 2996 O O . LEU B 1 53 ? -15.523 -9.766 -10.664 1 94.31 53 LEU B O 1
ATOM 3000 N N . ARG B 1 54 ? -16.938 -11.508 -10.578 1 94.75 54 ARG B N 1
ATOM 3001 C CA . ARG B 1 54 ? -17.484 -11.086 -9.297 1 94.75 54 ARG B CA 1
ATOM 3002 C C . ARG B 1 54 ? -16.453 -11.203 -8.188 1 94.75 54 ARG B C 1
ATOM 3004 O O . ARG B 1 54 ? -16.453 -10.422 -7.234 1 94.75 54 ARG B O 1
ATOM 3011 N N . MET B 1 55 ? -15.586 -12.164 -8.305 1 93.5 55 MET B N 1
ATOM 3012 C CA . MET B 1 55 ? -14.508 -12.32 -7.336 1 93.5 55 MET B CA 1
ATOM 3013 C C . MET B 1 55 ? -13.602 -11.094 -7.332 1 93.5 55 MET B C 1
ATOM 3015 O O . MET B 1 55 ? -12.914 -10.82 -6.344 1 93.5 55 MET B O 1
ATOM 3019 N N . LEU B 1 56 ? -13.609 -10.383 -8.445 1 94.62 56 LEU B N 1
ATOM 3020 C CA . LEU B 1 56 ? -12.789 -9.18 -8.594 1 94.62 56 LEU B CA 1
ATOM 3021 C C . LEU B 1 56 ? -13.609 -7.93 -8.297 1 94.62 56 LEU B C 1
ATOM 3023 O O . LEU B 1 56 ? -13.18 -6.816 -8.617 1 94.62 56 LEU B O 1
ATOM 3027 N N . ASP B 1 57 ? -14.805 -8.148 -7.816 1 91.5 57 ASP B N 1
ATOM 3028 C CA . ASP B 1 57 ? -15.719 -7.094 -7.391 1 91.5 57 ASP B CA 1
ATOM 3029 C C . ASP B 1 57 ? -16.188 -6.258 -8.578 1 91.5 57 ASP B C 1
ATOM 3031 O O . ASP B 1 57 ? -16.406 -5.055 -8.453 1 91.5 57 ASP B O 1
ATOM 3035 N N . ILE B 1 58 ? -16.203 -6.848 -9.672 1 94.69 58 ILE B N 1
ATOM 3036 C CA . ILE B 1 58 ? -16.797 -6.188 -10.836 1 94.69 58 ILE B CA 1
ATOM 3037 C C . ILE B 1 58 ? -18.312 -6.277 -10.766 1 94.69 58 ILE B C 1
ATOM 3039 O O . ILE B 1 58 ? -18.875 -7.367 -10.617 1 94.69 58 ILE B O 1
ATOM 3043 N N . PRO B 1 59 ? -18.938 -5.195 -10.852 1 95.25 59 PRO B N 1
ATOM 3044 C CA . PRO B 1 59 ? -20.391 -5.195 -10.68 1 95.25 59 PRO B CA 1
ATOM 3045 C C . PRO B 1 59 ? -21.125 -5.863 -11.844 1 95.25 59 PRO B C 1
ATOM 3047 O O . PRO B 1 59 ? -20.594 -5.914 -12.961 1 95.25 59 PRO B O 1
ATOM 3050 N N . ILE B 1 60 ? -22.266 -6.281 -11.562 1 95.06 60 ILE B N 1
ATOM 3051 C CA . ILE B 1 60 ? -23.094 -7.031 -12.5 1 95.06 60 ILE B CA 1
ATOM 3052 C C . ILE B 1 60 ? -23.328 -6.199 -13.758 1 95.06 60 ILE B C 1
ATOM 3054 O O . ILE B 1 60 ? -23.344 -6.73 -14.867 1 95.06 60 ILE B O 1
ATOM 3058 N N . ILE B 1 61 ? -23.453 -4.91 -13.578 1 94.88 61 ILE B N 1
ATOM 3059 C CA . ILE B 1 61 ? -23.75 -4.039 -14.711 1 94.88 61 ILE B CA 1
ATOM 3060 C C . ILE B 1 61 ? -22.578 -4.062 -15.688 1 94.88 61 ILE B C 1
ATOM 3062 O O . ILE B 1 61 ? -22.781 -4.09 -16.906 1 94.88 61 ILE B O 1
ATOM 3066 N N . GLU B 1 62 ? -21.391 -4.086 -15.211 1 95.12 62 GLU B N 1
ATOM 3067 C CA . GLU B 1 62 ? -20.203 -4.137 -16.062 1 95.12 62 GLU B CA 1
ATOM 3068 C C . GLU B 1 62 ? -20.062 -5.5 -16.734 1 95.12 62 GLU B C 1
ATOM 3070 O O . GLU B 1 62 ? -19.641 -5.586 -17.891 1 95.12 62 GLU B O 1
ATOM 3075 N N . ILE B 1 63 ? -20.422 -6.535 -16 1 94.31 63 ILE B N 1
ATOM 3076 C CA . ILE B 1 63 ? -20.359 -7.887 -16.547 1 94.31 63 ILE B CA 1
ATOM 3077 C C . ILE B 1 63 ? -21.359 -8.016 -17.703 1 94.31 63 ILE B C 1
ATOM 3079 O O . ILE B 1 63 ? -21.047 -8.609 -18.734 1 94.31 63 ILE B O 1
ATOM 3083 N N . LYS B 1 64 ? -22.484 -7.422 -17.531 1 93.19 64 LYS B N 1
ATOM 3084 C CA . LYS B 1 64 ? -23.5 -7.406 -18.594 1 93.19 64 LYS B CA 1
ATOM 3085 C C . LYS B 1 64 ? -22.969 -6.703 -19.844 1 93.19 64 LYS B C 1
ATOM 3087 O O . LYS B 1 64 ? -23.172 -7.188 -20.953 1 93.19 64 LYS B O 1
ATOM 3092 N N . ASN B 1 65 ? -22.312 -5.605 -19.656 1 93.75 65 ASN B N 1
ATOM 3093 C CA . ASN B 1 65 ? -21.719 -4.879 -20.766 1 93.75 65 ASN B CA 1
ATOM 3094 C C . ASN B 1 65 ? -20.719 -5.738 -21.531 1 93.75 65 ASN B C 1
ATOM 3096 O O . ASN B 1 65 ? -20.625 -5.66 -22.766 1 93.75 65 ASN B O 1
ATOM 3100 N N . VAL B 1 66 ? -20 -6.562 -20.859 1 90.12 66 VAL B N 1
ATOM 3101 C CA . VAL B 1 66 ? -19 -7.434 -21.484 1 90.12 66 VAL B CA 1
ATOM 3102 C C . VAL B 1 66 ? -19.703 -8.523 -22.297 1 90.12 66 VAL B C 1
ATOM 3104 O O . VAL B 1 66 ? -19.359 -8.75 -23.453 1 90.12 66 VAL B O 1
ATOM 3107 N N . ILE B 1 67 ? -20.672 -9.156 -21.703 1 85.88 67 ILE B N 1
ATOM 3108 C CA . ILE B 1 67 ? -21.375 -10.266 -22.312 1 85.88 67 ILE B CA 1
ATOM 3109 C C . ILE B 1 67 ? -22.141 -9.781 -23.547 1 85.88 67 ILE B C 1
ATOM 3111 O O . ILE B 1 67 ? -22.234 -10.492 -24.547 1 85.88 67 ILE B O 1
ATOM 3115 N N . GLU B 1 68 ? -22.578 -8.562 -23.469 1 88.81 68 GLU B N 1
ATOM 3116 C CA . GLU B 1 68 ? -23.359 -7.992 -24.562 1 88.81 68 GLU B CA 1
ATOM 3117 C C . GLU B 1 68 ? -22.438 -7.391 -25.625 1 88.81 68 GLU B C 1
ATOM 3119 O O . GLU B 1 68 ? -22.906 -6.945 -26.672 1 88.81 68 GLU B O 1
ATOM 3124 N N . GLY B 1 69 ? -21.25 -7.324 -25.375 1 88.5 69 GLY B N 1
ATOM 3125 C CA . GLY B 1 69 ? -20.297 -6.836 -26.359 1 88.5 69 GLY B CA 1
ATOM 3126 C C . GLY B 1 69 ? -20.172 -5.324 -26.375 1 88.5 69 GLY B C 1
ATOM 3127 O O . GLY B 1 69 ? -19.609 -4.75 -27.297 1 88.5 69 GLY B O 1
ATOM 3128 N N . LYS B 1 70 ? -20.703 -4.617 -25.359 1 93.81 70 LYS B N 1
ATOM 3129 C CA . LYS B 1 70 ? -20.609 -3.164 -25.266 1 93.81 70 LYS B CA 1
ATOM 3130 C C . LYS B 1 70 ? -19.219 -2.723 -24.812 1 93.81 70 LYS B C 1
ATOM 3132 O O . LYS B 1 70 ? -18.766 -1.627 -25.141 1 93.81 70 LYS B O 1
ATOM 3137 N N . LYS B 1 71 ? -18.547 -3.496 -23.984 1 93.12 71 LYS B N 1
ATOM 3138 C CA . LYS B 1 71 ? -17.188 -3.285 -23.5 1 93.12 71 LYS B CA 1
ATOM 3139 C C . LYS B 1 71 ? -16.359 -4.562 -23.609 1 93.12 71 LYS B C 1
ATOM 3141 O O . LYS B 1 71 ? -16.891 -5.668 -23.516 1 93.12 71 LYS B O 1
ATOM 3146 N N . SER B 1 72 ? -15.109 -4.324 -23.875 1 91.69 72 SER B N 1
ATOM 3147 C CA . SER B 1 72 ? -14.219 -5.484 -23.812 1 91.69 72 SER B CA 1
ATOM 3148 C C . SER B 1 72 ? -13.859 -5.832 -22.375 1 91.69 72 SER B C 1
ATOM 3150 O O . SER B 1 72 ? -13.969 -4.992 -21.484 1 91.69 72 SER B O 1
ATOM 3152 N N . ILE B 1 73 ? -13.492 -7.043 -22.156 1 90.19 73 ILE B N 1
ATOM 3153 C CA . ILE B 1 73 ? -13.07 -7.484 -20.844 1 90.19 73 ILE B CA 1
ATOM 3154 C C . ILE B 1 73 ? -11.867 -6.66 -20.375 1 90.19 73 ILE B C 1
ATOM 3156 O O . ILE B 1 73 ? -11.766 -6.289 -19.203 1 90.19 73 ILE B O 1
ATOM 3160 N N . LEU B 1 74 ? -10.953 -6.363 -21.297 1 91.81 74 LEU B N 1
ATOM 3161 C CA . LEU B 1 74 ? -9.75 -5.598 -20.969 1 91.81 74 LEU B CA 1
ATOM 3162 C C . LEU B 1 74 ? -10.109 -4.184 -20.531 1 91.81 74 LEU B C 1
ATOM 3164 O O . LEU B 1 74 ? -9.508 -3.652 -19.594 1 91.81 74 LEU B O 1
ATOM 3168 N N . GLU B 1 75 ? -11.086 -3.652 -21.219 1 93.94 75 GLU B N 1
ATOM 3169 C CA . GLU B 1 75 ? -11.555 -2.326 -20.828 1 93.94 75 GLU B CA 1
ATOM 3170 C C . GLU B 1 75 ? -12.117 -2.328 -19.406 1 93.94 75 GLU B C 1
ATOM 3172 O O . GLU B 1 75 ? -11.805 -1.439 -18.609 1 93.94 75 GLU B O 1
ATOM 3177 N N . VAL B 1 76 ? -12.93 -3.299 -19.141 1 94.06 76 VAL B N 1
ATOM 3178 C CA . VAL B 1 76 ? -13.547 -3.41 -17.812 1 94.06 76 VAL B CA 1
ATOM 3179 C C . VAL B 1 76 ? -12.469 -3.664 -16.766 1 94.06 76 VAL B C 1
ATOM 3181 O O . VAL B 1 76 ? -12.531 -3.113 -15.664 1 94.06 76 VAL B O 1
ATOM 3184 N N . MET B 1 77 ? -11.484 -4.434 -17.094 1 94 77 MET B N 1
ATOM 3185 C CA . MET B 1 77 ? -10.391 -4.738 -16.172 1 94 77 MET B CA 1
ATOM 3186 C C . MET B 1 77 ? -9.586 -3.486 -15.852 1 94 77 MET B C 1
ATOM 3188 O O . MET B 1 77 ? -9.25 -3.232 -14.695 1 94 77 MET B O 1
ATOM 3192 N N . GLU B 1 78 ? -9.312 -2.738 -16.875 1 96 78 GLU B N 1
ATOM 3193 C CA . GLU B 1 78 ? -8.555 -1.502 -16.672 1 96 78 GLU B CA 1
ATOM 3194 C C . GLU B 1 78 ? -9.336 -0.523 -15.797 1 96 78 GLU B C 1
ATOM 3196 O O . GLU B 1 78 ? -8.766 0.087 -14.891 1 96 78 GLU B O 1
ATOM 3201 N N . GLU B 1 79 ? -10.578 -0.408 -16.094 1 96.94 79 GLU B N 1
ATOM 3202 C CA . GLU B 1 79 ? -11.43 0.469 -15.297 1 96.94 79 GLU B CA 1
ATOM 3203 C C . GLU B 1 79 ? -11.5 -0.004 -13.844 1 96.94 79 GLU B C 1
ATOM 3205 O O . GLU B 1 79 ? -11.469 0.81 -12.922 1 96.94 79 GLU B O 1
ATOM 3210 N N . THR B 1 80 ? -11.633 -1.306 -13.703 1 97 80 THR B N 1
ATOM 3211 C CA . THR B 1 80 ? -11.703 -1.887 -12.367 1 97 80 THR B CA 1
ATOM 3212 C C . THR B 1 80 ? -10.398 -1.664 -11.609 1 97 80 THR B C 1
ATOM 3214 O O . THR B 1 80 ? -10.406 -1.332 -10.422 1 97 80 THR B O 1
ATOM 3217 N N . LYS B 1 81 ? -9.312 -1.854 -12.289 1 97.44 81 LYS B N 1
ATOM 3218 C CA . LYS B 1 81 ? -8.008 -1.621 -11.68 1 97.44 81 LYS B CA 1
ATOM 3219 C C . LYS B 1 81 ? -7.887 -0.191 -11.156 1 97.44 81 LYS B C 1
ATOM 3221 O O . LYS B 1 81 ? -7.414 0.034 -10.039 1 97.44 81 LYS B O 1
ATOM 3226 N N . ASN B 1 82 ? -8.32 0.758 -11.969 1 97.38 82 ASN B N 1
ATOM 3227 C CA . ASN B 1 82 ? -8.297 2.16 -11.562 1 97.38 82 ASN B CA 1
ATOM 3228 C C . ASN B 1 82 ? -9.188 2.412 -10.352 1 97.38 82 ASN B C 1
ATOM 3230 O O . ASN B 1 82 ? -8.812 3.158 -9.445 1 97.38 82 ASN B O 1
ATOM 3234 N N . LYS B 1 83 ? -10.336 1.833 -10.344 1 97.06 83 LYS B N 1
ATOM 3235 C CA . LYS B 1 83 ? -11.258 1.951 -9.211 1 97.06 83 LYS B CA 1
ATOM 3236 C C . LYS B 1 83 ? -10.641 1.365 -7.941 1 97.06 83 LYS B C 1
ATOM 3238 O O . LYS B 1 83 ? -10.758 1.95 -6.863 1 97.06 83 LYS B O 1
ATOM 3243 N N . ILE B 1 84 ? -10.008 0.224 -8.109 1 97.44 84 ILE B N 1
ATOM 3244 C CA . ILE B 1 84 ? -9.359 -0.436 -6.977 1 97.44 84 ILE B CA 1
ATOM 3245 C C . ILE B 1 84 ? -8.266 0.468 -6.406 1 97.44 84 ILE B C 1
ATOM 3247 O O . ILE B 1 84 ? -8.156 0.624 -5.188 1 97.44 84 ILE B O 1
ATOM 3251 N N . ASN B 1 85 ? -7.484 1.071 -7.309 1 96.94 85 ASN B N 1
ATOM 3252 C CA . ASN B 1 85 ? -6.434 1.98 -6.859 1 96.94 85 ASN B CA 1
ATOM 3253 C C . ASN B 1 85 ? -7.004 3.137 -6.047 1 96.94 85 ASN B C 1
ATOM 3255 O O . ASN B 1 85 ? -6.453 3.498 -5.004 1 96.94 85 ASN B O 1
ATOM 3259 N N . ARG B 1 86 ? -8.078 3.691 -6.461 1 96 86 ARG B N 1
ATOM 3260 C CA . ARG B 1 86 ? -8.727 4.777 -5.738 1 96 86 ARG B CA 1
ATOM 3261 C C . ARG B 1 86 ? -9.258 4.305 -4.391 1 96 86 ARG B C 1
ATOM 3263 O O . ARG B 1 86 ? -9.148 5.016 -3.389 1 96 86 ARG B O 1
ATOM 3270 N N . ASN B 1 87 ? -9.82 3.125 -4.418 1 96.19 87 ASN B N 1
ATOM 3271 C CA . ASN B 1 87 ? -10.352 2.561 -3.184 1 96.19 87 ASN B CA 1
ATOM 3272 C C . ASN B 1 87 ? -9.25 2.322 -2.158 1 96.19 87 ASN B C 1
ATOM 3274 O O . ASN B 1 87 ? -9.422 2.613 -0.973 1 96.19 87 ASN B O 1
ATOM 3278 N N . ILE B 1 88 ? -8.172 1.786 -2.602 1 96.81 88 ILE B N 1
ATOM 3279 C CA . ILE B 1 88 ? -7.043 1.532 -1.718 1 96.81 88 ILE B CA 1
ATOM 3280 C C . ILE B 1 88 ? -6.539 2.85 -1.131 1 96.81 88 ILE B C 1
ATOM 3282 O O . ILE B 1 88 ? -6.277 2.941 0.07 1 96.81 88 ILE B O 1
ATOM 3286 N N . ASP B 1 89 ? -6.453 3.85 -1.959 1 96.25 89 ASP B N 1
ATOM 3287 C CA . ASP B 1 89 ? -6.012 5.164 -1.507 1 96.25 89 ASP B CA 1
ATOM 3288 C C . ASP B 1 89 ? -6.926 5.707 -0.412 1 96.25 89 ASP B C 1
ATOM 3290 O O . ASP B 1 89 ? -6.449 6.211 0.608 1 96.25 89 ASP B O 1
ATOM 3294 N N . ASN B 1 90 ? -8.156 5.598 -0.637 1 96 90 ASN B N 1
ATOM 3295 C CA . ASN B 1 90 ? -9.133 6.074 0.339 1 96 90 ASN B CA 1
ATOM 3296 C C . ASN B 1 90 ? -9.031 5.309 1.655 1 96 90 ASN B C 1
ATOM 3298 O O . ASN B 1 90 ? -9.109 5.906 2.73 1 96 90 ASN B O 1
ATOM 3302 N N . LEU B 1 91 ? -8.898 4.035 1.566 1 96.94 91 LEU B N 1
ATOM 3303 C CA . LEU B 1 91 ? -8.773 3.201 2.758 1 96.94 91 LEU B CA 1
ATOM 3304 C C . LEU B 1 91 ? -7.504 3.543 3.531 1 96.94 91 LEU B C 1
ATOM 3306 O O . LEU B 1 91 ? -7.516 3.586 4.762 1 96.94 91 LEU B O 1
ATOM 3310 N N . GLU B 1 92 ? -6.484 3.818 2.795 1 97.25 92 GLU B N 1
ATOM 3311 C CA . GLU B 1 92 ? -5.227 4.195 3.438 1 97.25 92 GLU B CA 1
ATOM 3312 C C . GLU B 1 92 ? -5.363 5.516 4.191 1 97.25 92 GLU B C 1
ATOM 3314 O O . GLU B 1 92 ? -4.84 5.664 5.297 1 97.25 92 GLU B O 1
ATOM 3319 N N . LYS B 1 93 ? -6 6.441 3.553 1 97.25 93 LYS B N 1
ATOM 3320 C CA . LYS B 1 93 ? -6.258 7.711 4.23 1 97.25 93 LYS B CA 1
ATOM 3321 C C . LYS B 1 93 ? -7.047 7.492 5.52 1 97.25 93 LYS B C 1
ATOM 3323 O O . LYS B 1 93 ? -6.707 8.055 6.562 1 97.25 93 LYS B O 1
ATOM 3328 N N . SER B 1 94 ? -8.086 6.703 5.469 1 97.44 94 SER B N 1
ATOM 3329 C CA . SER B 1 94 ? -8.883 6.395 6.652 1 97.44 94 SER B CA 1
ATOM 3330 C C . SER B 1 94 ? -8.039 5.723 7.727 1 97.44 94 SER B C 1
ATOM 3332 O O . SER B 1 94 ? -8.156 6.051 8.914 1 97.44 94 SER B O 1
ATOM 3334 N N . LYS B 1 95 ? -7.246 4.82 7.301 1 97.5 95 LYS B N 1
ATOM 3335 C CA . LYS B 1 95 ? -6.367 4.105 8.219 1 97.5 95 LYS B CA 1
ATOM 3336 C C . LYS B 1 95 ? -5.449 5.07 8.961 1 97.5 95 LYS B C 1
ATOM 3338 O O . LYS B 1 95 ? -5.258 4.949 10.172 1 97.5 95 LYS B O 1
ATOM 3343 N N . MET B 1 96 ? -4.914 6.047 8.242 1 97.5 96 MET B N 1
ATOM 3344 C CA . MET B 1 96 ? -4.008 7.02 8.844 1 97.5 96 MET B CA 1
ATOM 3345 C C . MET B 1 96 ? -4.738 7.895 9.852 1 97.5 96 MET B C 1
ATOM 3347 O O . MET B 1 96 ? -4.203 8.188 10.93 1 97.5 96 MET B O 1
ATOM 3351 N N . VAL B 1 97 ? -5.898 8.297 9.492 1 97.19 97 VAL B N 1
ATOM 3352 C CA . VAL B 1 97 ? -6.703 9.109 10.398 1 97.19 97 VAL B CA 1
ATOM 3353 C C . VAL B 1 97 ? -7.023 8.32 11.664 1 97.19 97 VAL B C 1
ATOM 3355 O O . VAL B 1 97 ? -6.887 8.828 12.773 1 97.19 97 VAL B O 1
ATOM 3358 N N . ILE B 1 98 ? -7.426 7.074 11.484 1 96.44 98 ILE B N 1
ATOM 3359 C CA . ILE B 1 98 ? -7.734 6.203 12.609 1 96.44 98 ILE B CA 1
ATOM 3360 C C . ILE B 1 98 ? -6.516 6.086 13.516 1 96.44 98 ILE B C 1
ATOM 3362 O O . ILE B 1 98 ? -6.629 6.199 14.742 1 96.44 98 ILE B O 1
ATOM 3366 N N . GLN B 1 99 ? -5.398 5.91 12.93 1 96.06 99 GLN B N 1
ATOM 3367 C CA . GLN B 1 99 ? -4.168 5.777 13.703 1 96.06 99 GLN B CA 1
ATOM 3368 C C . GLN B 1 99 ? -3.883 7.047 14.508 1 96.06 99 GLN B C 1
ATOM 3370 O O . GLN B 1 99 ? -3.438 6.977 15.648 1 96.06 99 GLN B O 1
ATOM 3375 N N . CYS B 1 100 ? -4.117 8.195 13.867 1 94.31 100 CYS B N 1
ATOM 3376 C CA . CYS B 1 100 ? -3.938 9.461 14.57 1 94.31 100 CYS B CA 1
ATOM 3377 C C . CYS B 1 100 ? -4.812 9.523 15.812 1 94.31 100 CYS B C 1
ATOM 3379 O O . CYS B 1 100 ? -4.355 9.961 16.875 1 94.31 100 CYS B O 1
ATOM 3381 N N . ILE B 1 101 ? -6.039 9.094 15.703 1 93.12 101 ILE B N 1
ATOM 3382 C CA . ILE B 1 101 ? -6.98 9.141 16.812 1 93.12 101 ILE B CA 1
ATOM 3383 C C . ILE B 1 101 ? -6.551 8.156 17.906 1 93.12 101 ILE B C 1
ATOM 3385 O O . ILE B 1 101 ? -6.586 8.484 19.094 1 93.12 101 ILE B O 1
ATOM 3389 N N . ILE B 1 102 ? -6.137 6.98 17.5 1 93.38 102 ILE B N 1
ATOM 3390 C CA . ILE B 1 102 ? -5.684 5.965 18.438 1 93.38 102 ILE B CA 1
ATOM 3391 C C . ILE B 1 102 ? -4.477 6.488 19.219 1 93.38 102 ILE B C 1
ATOM 3393 O O . ILE B 1 102 ? -4.398 6.312 20.438 1 93.38 102 ILE B O 1
ATOM 3397 N N . ASP B 1 103 ? -3.59 7.133 18.562 1 92.81 103 ASP B N 1
ATOM 3398 C CA . ASP B 1 103 ? -2.359 7.625 19.172 1 92.81 103 ASP B CA 1
ATOM 3399 C C . ASP B 1 103 ? -2.66 8.695 20.219 1 92.81 103 ASP B C 1
ATOM 3401 O O . ASP B 1 103 ? -1.952 8.812 21.219 1 92.81 103 ASP B O 1
ATOM 3405 N N . LYS B 1 104 ? -3.646 9.516 19.984 1 88.38 104 LYS B N 1
ATOM 3406 C CA . LYS B 1 104 ? -4.016 10.562 20.922 1 88.38 104 LYS B CA 1
ATOM 3407 C C . LYS B 1 104 ? -4.699 9.984 22.156 1 88.38 104 LYS B C 1
ATOM 3409 O O . LYS B 1 104 ? -4.734 10.617 23.203 1 88.38 104 LYS B O 1
ATOM 3414 N N . ASN B 1 105 ? -5.227 8.797 22.062 1 81.88 105 ASN B N 1
ATOM 3415 C CA . ASN B 1 105 ? -5.832 8.039 23.156 1 81.88 105 ASN B CA 1
ATOM 3416 C C . ASN B 1 105 ? -6.836 8.883 23.938 1 81.88 105 ASN B C 1
ATOM 3418 O O . ASN B 1 105 ? -6.852 8.867 25.172 1 81.88 105 ASN B O 1
ATOM 3422 N N . SER B 1 106 ? -7.473 9.75 23.203 1 74.19 106 SER B N 1
ATOM 3423 C CA . SER B 1 106 ? -8.5 10.523 23.906 1 74.19 106 SER B CA 1
ATOM 3424 C C . SER B 1 106 ? -9.844 9.812 23.875 1 74.19 106 SER B C 1
ATOM 3426 O O . SER B 1 106 ? -10.156 9.109 22.906 1 74.19 106 SER B O 1
ATOM 3428 N N . GLU B 1 107 ? -10.492 9.859 24.984 1 70.25 107 GLU B N 1
ATOM 3429 C CA . GLU B 1 107 ? -11.805 9.227 25.062 1 70.25 107 GLU B CA 1
ATOM 3430 C C . GLU B 1 107 ? -12.922 10.258 24.969 1 70.25 107 GLU B C 1
ATOM 3432 O O . GLU B 1 107 ? -14.102 9.914 25.094 1 70.25 107 GLU B O 1
ATOM 3437 N N . ASP B 1 108 ? -12.477 11.484 24.719 1 76.62 108 ASP B N 1
ATOM 3438 C CA . ASP B 1 108 ? -13.508 12.508 24.641 1 76.62 108 ASP B CA 1
ATOM 3439 C C . ASP B 1 108 ? -14.211 12.477 23.281 1 76.62 108 ASP B C 1
ATOM 3441 O O . ASP B 1 108 ? -13.68 12.984 22.281 1 76.62 108 ASP B O 1
ATOM 3445 N N . TYR B 1 109 ? -15.414 11.984 23.297 1 72.75 109 TYR B N 1
ATOM 3446 C CA . TYR B 1 109 ? -16.203 11.773 22.094 1 72.75 109 TYR B CA 1
ATOM 3447 C C . TYR B 1 109 ? -16.516 13.094 21.406 1 72.75 109 TYR B C 1
ATOM 3449 O O . TYR B 1 109 ? -16.672 13.148 20.172 1 72.75 109 TYR B O 1
ATOM 3457 N N . THR B 1 110 ? -16.578 14.141 22.266 1 76.44 110 THR B N 1
ATOM 3458 C CA . THR B 1 110 ? -16.984 15.43 21.719 1 76.44 110 THR B CA 1
ATOM 3459 C C . THR B 1 110 ? -15.938 15.984 20.766 1 76.44 110 THR B C 1
ATOM 3461 O O . THR B 1 110 ? -16.266 16.656 19.781 1 76.44 110 THR B O 1
ATOM 3464 N N . GLN B 1 111 ? -14.719 15.547 20.984 1 85 111 GLN B N 1
ATOM 3465 C CA . GLN B 1 111 ? -13.625 16.125 20.219 1 85 111 GLN B CA 1
ATOM 3466 C C . GLN B 1 111 ? -13.203 15.195 19.078 1 85 111 GLN B C 1
ATOM 3468 O O . GLN B 1 111 ? -12.703 15.656 18.047 1 85 111 GLN B O 1
ATOM 3473 N N . ILE B 1 112 ? -13.562 13.984 19.234 1 89.38 112 ILE B N 1
ATOM 3474 C CA . ILE B 1 112 ? -13.094 12.984 18.281 1 89.38 112 ILE B CA 1
ATOM 3475 C C . ILE B 1 112 ? -13.758 13.211 16.922 1 89.38 112 ILE B C 1
ATOM 3477 O O . ILE B 1 112 ? -13.094 13.172 15.883 1 89.38 112 ILE B O 1
ATOM 3481 N N . GLY B 1 113 ? -15.047 13.445 16.875 1 89.69 113 GLY B N 1
ATOM 3482 C CA . GLY B 1 113 ? -15.758 13.688 15.633 1 89.69 113 GLY B CA 1
ATOM 3483 C C . GLY B 1 113 ? -15.172 14.836 14.828 1 89.69 113 GLY B C 1
ATOM 3484 O O . GLY B 1 113 ? -14.961 14.711 13.617 1 89.69 113 GLY B O 1
ATOM 3485 N N . GLU B 1 114 ? -14.906 15.891 15.555 1 89.5 114 GLU B N 1
ATOM 3486 C CA . GLU B 1 114 ? -14.352 17.078 14.898 1 89.5 114 GLU B CA 1
ATOM 3487 C C . GLU B 1 114 ? -12.945 16.797 14.375 1 89.5 114 GLU B C 1
ATOM 3489 O O . GLU B 1 114 ? -12.594 17.25 13.281 1 89.5 114 GLU B O 1
ATOM 3494 N N . GLU B 1 115 ? -12.227 16.125 15.164 1 92.5 115 GLU B N 1
ATOM 3495 C CA . GLU B 1 115 ? -10.852 15.805 14.773 1 92.5 115 GLU B CA 1
ATOM 3496 C C . GLU B 1 115 ? -10.82 14.906 13.539 1 92.5 115 GLU B C 1
ATOM 3498 O O . GLU B 1 115 ? -10.07 15.172 12.594 1 92.5 115 GLU B O 1
ATOM 3503 N N . VAL B 1 116 ? -11.656 13.898 13.539 1 94.19 116 VAL B N 1
ATOM 3504 C CA . VAL B 1 116 ? -11.727 12.969 12.414 1 94.19 116 VAL B CA 1
ATOM 3505 C C . VAL B 1 116 ? -12.117 13.727 11.148 1 94.19 116 VAL B C 1
ATOM 3507 O O . VAL B 1 116 ? -11.477 13.57 10.102 1 94.19 116 VAL B O 1
ATOM 3510 N N . LYS B 1 117 ? -13.094 14.531 11.258 1 92.94 117 LYS B N 1
ATOM 3511 C CA . LYS B 1 117 ? -13.57 15.305 10.117 1 92.94 117 LYS B CA 1
ATOM 3512 C C . LYS B 1 117 ? -12.469 16.203 9.562 1 92.94 117 LYS B C 1
ATOM 3514 O O . LYS B 1 117 ? -12.227 16.234 8.359 1 92.94 117 LYS B O 1
ATOM 3519 N N . LYS B 1 118 ? -11.844 16.844 10.469 1 94.44 118 LYS B N 1
ATOM 3520 C CA . LYS B 1 118 ? -10.789 17.781 10.07 1 94.44 118 LYS B CA 1
ATOM 3521 C C . LYS B 1 118 ? -9.664 17.047 9.344 1 94.44 118 LYS B C 1
ATOM 3523 O O . LYS B 1 118 ? -9.281 17.438 8.242 1 94.44 118 LYS B O 1
ATOM 3528 N N . LEU B 1 119 ? -9.188 15.984 9.969 1 96.88 119 LEU B N 1
ATOM 3529 C CA . LEU B 1 119 ? -8.062 15.25 9.398 1 96.88 119 LEU B CA 1
ATOM 3530 C C . LEU B 1 119 ? -8.438 14.664 8.039 1 96.88 119 LEU B C 1
ATOM 3532 O O . LEU B 1 119 ? -7.68 14.789 7.074 1 96.88 119 LEU B O 1
ATOM 3536 N N . LYS B 1 120 ? -9.594 14.094 7.93 1 95.94 120 LYS B N 1
ATOM 3537 C CA . LYS B 1 120 ? -10.023 13.461 6.684 1 95.94 120 LYS B CA 1
ATOM 3538 C C . LYS B 1 120 ? -10.258 14.5 5.59 1 95.94 120 LYS B C 1
ATOM 3540 O O . LYS B 1 120 ? -9.812 14.32 4.453 1 95.94 120 LYS B O 1
ATOM 3545 N N . GLU B 1 121 ? -10.844 15.602 5.922 1 94.94 121 GLU B N 1
ATOM 3546 C CA . GLU B 1 121 ? -11.172 16.641 4.941 1 94.94 121 GLU B CA 1
ATOM 3547 C C . GLU B 1 121 ? -9.914 17.344 4.441 1 94.94 121 GLU B C 1
ATOM 3549 O O . GLU B 1 121 ? -9.805 17.656 3.256 1 94.94 121 GLU B O 1
ATOM 3554 N N . THR B 1 122 ? -8.977 17.578 5.344 1 97.25 122 THR B N 1
ATOM 3555 C CA . THR B 1 122 ? -7.789 18.312 4.941 1 97.25 122 THR B CA 1
ATOM 3556 C C . THR B 1 122 ? -6.934 17.5 3.982 1 97.25 122 THR B C 1
ATOM 3558 O O . THR B 1 122 ? -6.203 18.047 3.158 1 97.25 122 THR B O 1
ATOM 3561 N N . LEU B 1 123 ? -7.039 16.156 4.109 1 96.94 123 LEU B N 1
ATOM 3562 C CA . LEU B 1 123 ? -6.301 15.297 3.197 1 96.94 123 LEU B CA 1
ATOM 3563 C C . LEU B 1 123 ? -6.789 15.477 1.764 1 96.94 123 LEU B C 1
ATOM 3565 O O . LEU B 1 123 ? -6.023 15.297 0.814 1 96.94 123 LEU B O 1
ATOM 3569 N N . GLU B 1 124 ? -8.031 15.898 1.569 1 95.69 124 GLU B N 1
ATOM 3570 C CA . GLU B 1 124 ? -8.656 15.961 0.252 1 95.69 124 GLU B CA 1
ATOM 3571 C C . GLU B 1 124 ? -8.492 17.344 -0.372 1 95.69 124 GLU B C 1
ATOM 3573 O O . GLU B 1 124 ? -8.883 17.562 -1.522 1 95.69 124 GLU B O 1
ATOM 3578 N N . LEU B 1 125 ? -7.879 18.266 0.327 1 97 125 LEU B N 1
ATOM 3579 C CA . LEU B 1 125 ? -7.711 19.641 -0.164 1 97 125 LEU B CA 1
ATOM 3580 C C . LEU B 1 125 ? -6.734 19.672 -1.335 1 97 125 LEU B C 1
ATOM 3582 O O . LEU B 1 125 ? -5.789 18.891 -1.387 1 97 125 LEU B O 1
ATOM 3586 N N . SER B 1 126 ? -6.969 20.609 -2.24 1 96.88 126 SER B N 1
ATOM 3587 C CA . SER B 1 126 ? -6.031 20.891 -3.322 1 96.88 126 SER B CA 1
ATOM 3588 C C . SER B 1 126 ? -4.773 21.578 -2.799 1 96.88 126 SER B C 1
ATOM 3590 O O . SER B 1 126 ? -4.707 21.953 -1.625 1 96.88 126 SER B O 1
ATOM 3592 N N . ILE B 1 127 ? -3.824 21.734 -3.658 1 97.44 127 ILE B N 1
ATOM 3593 C CA . ILE B 1 127 ? -2.57 22.391 -3.293 1 97.44 127 ILE B CA 1
ATOM 3594 C C . ILE B 1 127 ? -2.852 23.812 -2.801 1 97.44 127 ILE B C 1
ATOM 3596 O O . ILE B 1 127 ? -2.35 24.219 -1.753 1 97.44 127 ILE B O 1
ATOM 3600 N N . GLU B 1 128 ? -3.717 24.5 -3.48 1 97.12 128 GLU B N 1
ATOM 3601 C CA . GLU B 1 128 ? -4.043 25.875 -3.117 1 97.12 128 GLU B CA 1
ATOM 3602 C C . GLU B 1 128 ? -4.836 25.938 -1.815 1 97.12 128 GLU B C 1
ATOM 3604 O O . GLU B 1 128 ? -4.625 26.828 -0.989 1 97.12 128 GLU B O 1
ATOM 3609 N N . GLU B 1 129 ? -5.656 24.984 -1.662 1 97.75 129 GLU B N 1
ATOM 3610 C CA . GLU B 1 129 ? -6.457 24.938 -0.442 1 97.75 129 GLU B CA 1
ATOM 3611 C C . GLU B 1 129 ? -5.594 24.594 0.771 1 97.75 129 GLU B C 1
ATOM 3613 O O . GLU B 1 129 ? -5.84 25.094 1.872 1 97.75 129 GLU B O 1
ATOM 3618 N N . LYS B 1 130 ? -4.672 23.75 0.613 1 98.06 130 LYS B N 1
ATOM 3619 C CA . LYS B 1 130 ? -3.752 23.438 1.699 1 98.06 130 LYS B CA 1
ATOM 3620 C C . LYS B 1 130 ? -2.91 24.641 2.088 1 98.06 130 LYS B C 1
ATOM 3622 O O . LYS B 1 130 ? -2.67 24.891 3.271 1 98.06 130 LYS B O 1
ATOM 3627 N N . LYS B 1 131 ? -2.467 25.406 1.06 1 97.69 131 LYS B N 1
ATOM 3628 C CA . LYS B 1 131 ? -1.762 26.656 1.327 1 97.69 131 LYS B CA 1
ATOM 3629 C C . LYS B 1 131 ? -2.611 27.594 2.178 1 97.69 131 LYS B C 1
ATOM 3631 O O . LYS B 1 131 ? -2.137 28.141 3.176 1 97.69 131 LYS B O 1
ATOM 3636 N N . GLU B 1 132 ? -3.803 27.734 1.81 1 97.31 132 GLU B N 1
ATOM 3637 C CA . GLU B 1 132 ? -4.719 28.594 2.543 1 97.31 132 GLU B CA 1
ATOM 3638 C C . GLU B 1 132 ? -4.961 28.078 3.955 1 97.31 132 GLU B C 1
ATOM 3640 O O . GLU B 1 132 ? -5.047 28.859 4.906 1 97.31 132 GLU B O 1
ATOM 3645 N N . TYR B 1 133 ? -5.117 26.812 4.008 1 97.62 133 TYR B N 1
ATOM 3646 C CA . TYR B 1 133 ? -5.348 26.219 5.312 1 97.62 133 TYR B CA 1
ATOM 3647 C C . TYR B 1 133 ? -4.207 26.531 6.273 1 97.62 133 TYR B C 1
ATOM 3649 O O . TYR B 1 133 ? -4.445 26.969 7.402 1 97.62 133 TYR B O 1
ATOM 3657 N N . ILE B 1 134 ? -2.969 26.328 5.871 1 97.44 134 ILE B N 1
ATOM 3658 C CA . ILE B 1 134 ? -1.802 26.578 6.711 1 97.44 134 ILE B CA 1
ATOM 3659 C C . ILE B 1 134 ? -1.742 28.047 7.086 1 97.44 134 ILE B C 1
ATOM 3661 O O . ILE B 1 134 ? -1.566 28.391 8.258 1 97.44 134 ILE B O 1
ATOM 3665 N N . SER B 1 135 ? -1.924 28.891 6.102 1 96.25 135 SER B N 1
ATOM 3666 C CA . SER B 1 135 ? -1.874 30.344 6.328 1 96.25 135 SER B CA 1
ATOM 3667 C C . SER B 1 135 ? -2.914 30.766 7.355 1 96.25 135 SER B C 1
ATOM 3669 O O . SER B 1 135 ? -2.605 31.531 8.281 1 96.25 135 SER B O 1
ATOM 3671 N N . THR B 1 136 ? -4.078 30.266 7.195 1 96.12 136 THR B N 1
ATOM 3672 C CA . THR B 1 136 ? -5.168 30.609 8.094 1 96.12 136 THR B CA 1
ATOM 3673 C C . THR B 1 136 ? -4.898 30.094 9.508 1 96.12 136 THR B C 1
ATOM 3675 O O . THR B 1 136 ? -5.195 30.766 10.492 1 96.12 136 THR B O 1
ATOM 3678 N N . ALA B 1 137 ? -4.398 28.906 9.57 1 95.06 137 ALA B N 1
ATOM 3679 C CA . ALA B 1 137 ? -4.078 28.328 10.875 1 95.06 137 ALA B CA 1
ATOM 3680 C C . ALA B 1 137 ? -3.033 29.156 11.609 1 95.06 137 ALA B C 1
ATOM 3682 O O . ALA B 1 137 ? -3.164 29.422 12.805 1 95.06 137 ALA B O 1
ATOM 3683 N N . ILE B 1 138 ? -2.029 29.625 10.906 1 92.94 138 ILE B N 1
ATOM 3684 C CA . ILE B 1 138 ? -0.985 30.469 11.484 1 92.94 138 ILE B CA 1
ATOM 3685 C C . ILE B 1 138 ? -1.589 31.781 11.969 1 92.94 138 ILE B C 1
ATOM 3687 O O . ILE B 1 138 ? -1.361 32.188 13.102 1 92.94 138 ILE B O 1
ATOM 3691 N N . MET B 1 139 ? -2.383 32.312 11.156 1 92.38 139 MET B N 1
ATOM 3692 C CA . MET B 1 139 ? -2.959 33.625 11.492 1 92.38 139 MET B CA 1
ATOM 3693 C C . MET B 1 139 ? -3.926 33.5 12.664 1 92.38 139 MET B C 1
ATOM 3695 O O . MET B 1 139 ? -4.039 34.406 13.484 1 92.38 139 MET B O 1
ATOM 3699 N N . ARG B 1 140 ? -4.586 32.469 12.68 1 92.12 140 ARG B N 1
ATOM 3700 C CA . ARG B 1 140 ? -5.508 32.219 13.781 1 92.12 140 ARG B CA 1
ATOM 3701 C C . ARG B 1 140 ? -4.754 32.125 15.109 1 92.12 140 ARG B C 1
ATOM 3703 O O . ARG B 1 140 ? -5.199 32.656 16.125 1 92.12 140 ARG B O 1
ATOM 3710 N N . LYS B 1 141 ? -3.66 31.469 15.117 1 89.81 141 LYS B N 1
ATOM 3711 C CA . LYS B 1 141 ? -2.869 31.281 16.328 1 89.81 141 LYS B CA 1
ATOM 3712 C C . LYS B 1 141 ? -2.08 32.531 16.688 1 89.81 141 LYS B C 1
ATOM 3714 O O . LYS B 1 141 ? -1.879 32.844 17.859 1 89.81 141 LYS B O 1
ATOM 3719 N N . PHE B 1 142 ? -1.616 33.156 15.625 1 89.06 142 PHE B N 1
ATOM 3720 C CA . PHE B 1 142 ? -0.815 34.375 15.797 1 89.06 142 PHE B CA 1
ATOM 3721 C C . PHE B 1 142 ? -1.432 35.531 15.039 1 89.06 142 PHE B C 1
ATOM 3723 O O . PHE B 1 142 ? -0.916 35.938 14 1 89.06 142 PHE B O 1
ATOM 3730 N N . PRO B 1 143 ? -2.365 36.062 15.883 1 85.94 143 PRO B N 1
ATOM 3731 C CA . PRO B 1 143 ? -2.934 37.25 15.227 1 85.94 143 PRO B CA 1
ATOM 3732 C C . PRO B 1 143 ? -2.027 38.469 15.32 1 85.94 143 PRO B C 1
ATOM 3734 O O . PRO B 1 143 ? -1.185 38.562 16.219 1 85.94 143 PRO B O 1
ATOM 3737 N N . GLY B 1 144 ? -1.873 39.344 14.266 1 83.19 144 GLY B N 1
ATOM 3738 C CA . GLY B 1 144 ? -1.081 40.562 14.32 1 83.19 144 GLY B CA 1
ATOM 3739 C C . GLY B 1 144 ? 0.167 40.5 13.461 1 83.19 144 GLY B C 1
ATOM 3740 O O . GLY B 1 144 ? 0.188 39.812 12.438 1 83.19 144 GLY B O 1
ATOM 3741 N N . GLY B 1 145 ? 1.172 41.25 13.977 1 83.25 145 GLY B N 1
ATOM 3742 C CA . GLY B 1 145 ? 2.375 41.406 13.172 1 83.25 145 GLY B CA 1
ATOM 3743 C C . GLY B 1 145 ? 3.227 40.156 13.109 1 83.25 145 GLY B C 1
ATOM 3744 O O . GLY B 1 145 ? 3.812 39.844 12.07 1 83.25 145 GLY B O 1
ATOM 3745 N N . PHE B 1 146 ? 3.307 39.469 14.188 1 86.06 146 PHE B N 1
ATOM 3746 C CA . PHE B 1 146 ? 4.113 38.25 14.219 1 86.06 146 PHE B CA 1
ATOM 3747 C C . PHE B 1 146 ? 3.576 37.219 13.234 1 86.06 146 PHE B C 1
ATOM 3749 O O . PHE B 1 146 ? 4.344 36.594 12.484 1 86.06 146 PHE B O 1
ATOM 3756 N N . GLY B 1 147 ? 2.295 36.969 13.227 1 87.62 147 GLY B N 1
ATOM 3757 C CA . GLY B 1 147 ? 1.69 36.062 12.258 1 87.62 147 GLY B CA 1
ATOM 3758 C C . GLY B 1 147 ? 1.902 36.5 10.82 1 87.62 147 GLY B C 1
ATOM 3759 O O . GLY B 1 147 ? 2.154 35.688 9.953 1 87.62 147 GLY B O 1
ATOM 3760 N N . LYS B 1 148 ? 1.854 37.75 10.633 1 87.62 148 LYS B N 1
ATOM 3761 C CA . LYS B 1 148 ? 2.057 38.312 9.297 1 87.62 148 LYS B CA 1
ATOM 3762 C C . LYS B 1 148 ? 3.471 38.031 8.797 1 87.62 148 LYS B C 1
ATOM 3764 O O . LYS B 1 148 ? 3.668 37.688 7.625 1 87.62 148 LYS B O 1
ATOM 3769 N N . ILE B 1 149 ? 4.402 38.156 9.672 1 86.88 149 ILE B N 1
ATOM 3770 C CA . ILE B 1 149 ? 5.793 37.938 9.289 1 86.88 149 ILE B CA 1
ATOM 3771 C C . ILE B 1 149 ? 6 36.438 9 1 86.88 149 ILE B C 1
ATOM 3773 O O . ILE B 1 149 ? 6.738 36.094 8.086 1 86.88 149 ILE B O 1
ATOM 3777 N N . LEU B 1 150 ? 5.367 35.656 9.789 1 88.88 150 LEU B N 1
ATOM 3778 C CA . LEU B 1 150 ? 5.473 34.219 9.555 1 88.88 150 LEU B CA 1
ATOM 3779 C C . LEU B 1 150 ? 4.91 33.844 8.18 1 88.88 150 LEU B C 1
ATOM 3781 O O . LEU B 1 150 ? 5.531 33.094 7.434 1 88.88 150 LEU B O 1
ATOM 3785 N N . ILE B 1 151 ? 3.809 34.344 7.859 1 90.62 151 ILE B N 1
ATOM 3786 C CA . ILE B 1 151 ? 3.189 34.094 6.562 1 90.62 151 ILE B CA 1
ATOM 3787 C C . ILE B 1 151 ? 4.09 34.594 5.445 1 90.62 151 ILE B C 1
ATOM 3789 O O . ILE B 1 151 ? 4.277 33.938 4.43 1 90.62 151 ILE B O 1
ATOM 3793 N N . TYR B 1 152 ? 4.621 35.75 5.73 1 88.44 152 TYR B N 1
ATOM 3794 C CA . TYR B 1 152 ? 5.539 36.344 4.762 1 88.44 152 TYR B CA 1
ATOM 3795 C C . TYR B 1 152 ? 6.73 35.406 4.516 1 88.44 152 TYR B C 1
ATOM 3797 O O . TYR B 1 152 ? 7.125 35.188 3.367 1 88.44 152 TYR B O 1
ATOM 3805 N N . MET B 1 153 ? 7.219 34.906 5.48 1 90.19 153 MET B N 1
ATOM 3806 C CA . MET B 1 153 ? 8.414 34.062 5.422 1 90.19 153 MET B CA 1
ATOM 3807 C C . MET B 1 153 ? 8.117 32.75 4.738 1 90.19 153 MET B C 1
ATOM 3809 O O . MET B 1 153 ? 8.922 32.25 3.945 1 90.19 153 MET B O 1
ATOM 3813 N N . TYR B 1 154 ? 6.914 32.219 5.012 1 94.44 154 TYR B N 1
ATOM 3814 C CA . TYR B 1 154 ? 6.668 30.828 4.598 1 94.44 154 TYR B CA 1
ATOM 3815 C C . TYR B 1 154 ? 5.812 30.781 3.338 1 94.44 154 TYR B C 1
ATOM 3817 O O . TYR B 1 154 ? 5.742 29.75 2.664 1 94.44 154 TYR B O 1
ATOM 3825 N N . GLU B 1 155 ? 5.199 31.797 2.959 1 92.62 155 GLU B N 1
ATOM 3826 C CA . GLU B 1 155 ? 4.195 31.844 1.902 1 92.62 155 GLU B CA 1
ATOM 3827 C C . GLU B 1 155 ? 4.73 31.25 0.603 1 92.62 155 GLU B C 1
ATOM 3829 O O . GLU B 1 155 ? 4.047 30.453 -0.049 1 92.62 155 GLU B O 1
ATOM 3834 N N . PRO B 1 156 ? 5.949 31.531 0.207 1 93.56 156 PRO B N 1
ATOM 3835 C CA . PRO B 1 156 ? 6.449 31 -1.059 1 93.56 156 PRO B CA 1
ATOM 3836 C C . PRO B 1 156 ? 6.551 29.469 -1.048 1 93.56 156 PRO B C 1
ATOM 3838 O O . PRO B 1 156 ? 6.707 28.859 -2.104 1 93.56 156 PRO B O 1
ATOM 3841 N N . PHE B 1 157 ? 6.445 28.922 0.104 1 96.81 157 PHE B N 1
ATOM 3842 C CA . PHE B 1 157 ? 6.762 27.516 0.216 1 96.81 157 PHE B CA 1
ATOM 3843 C C . PHE B 1 157 ? 5.543 26.719 0.675 1 96.81 157 PHE B C 1
ATOM 3845 O O . PHE B 1 157 ? 5.645 25.516 0.954 1 96.81 157 PHE B O 1
ATOM 3852 N N . LEU B 1 158 ? 4.406 27.312 0.727 1 97.19 158 LEU B N 1
ATOM 3853 C CA . LEU B 1 158 ? 3.244 26.688 1.343 1 97.19 158 LEU B CA 1
ATOM 3854 C C . LEU B 1 158 ? 2.443 25.891 0.312 1 97.19 158 LEU B C 1
ATOM 3856 O O . LEU B 1 158 ? 1.454 25.25 0.654 1 97.19 158 LEU B O 1
ATOM 3860 N N . ARG B 1 159 ? 2.842 25.953 -0.975 1 96.12 159 ARG B N 1
ATOM 3861 C CA . ARG B 1 159 ? 2.248 25.062 -1.97 1 96.12 159 ARG B CA 1
ATOM 3862 C C . ARG B 1 159 ? 2.803 23.656 -1.839 1 96.12 159 ARG B C 1
ATOM 3864 O O . ARG B 1 159 ? 3.562 23.188 -2.695 1 96.12 159 ARG B O 1
ATOM 3871 N N . VAL B 1 160 ? 2.285 22.938 -0.859 1 97.69 160 VAL B N 1
ATOM 3872 C CA . VAL B 1 160 ? 2.814 21.625 -0.492 1 97.69 160 VAL B CA 1
ATOM 3873 C C . VAL B 1 160 ? 2.191 20.547 -1.379 1 97.69 160 VAL B C 1
ATOM 3875 O O . VAL B 1 160 ? 1.044 20.688 -1.813 1 97.69 160 VAL B O 1
ATOM 3878 N N . VAL B 1 161 ? 2.977 19.547 -1.651 1 96.38 161 VAL B N 1
ATOM 3879 C CA . VAL B 1 161 ? 2.535 18.406 -2.447 1 96.38 161 VAL B CA 1
ATOM 3880 C C . VAL B 1 161 ? 2.42 17.172 -1.56 1 96.38 161 VAL B C 1
ATOM 3882 O O . VAL B 1 161 ? 3.41 16.719 -0.976 1 96.38 161 VAL B O 1
ATOM 3885 N N . VAL B 1 162 ? 1.229 16.625 -1.46 1 96.88 162 VAL B N 1
ATOM 3886 C CA . VAL B 1 162 ? 0.941 15.445 -0.65 1 96.88 162 VAL B CA 1
ATOM 3887 C C . VAL B 1 162 ? 0.51 14.289 -1.552 1 96.88 162 VAL B C 1
ATOM 3889 O O . VAL B 1 162 ? -0.685 14.031 -1.714 1 96.88 162 VAL B O 1
ATOM 3892 N N . ASP B 1 163 ? 1.537 13.578 -2.127 1 94.19 163 ASP B N 1
ATOM 3893 C CA . ASP B 1 163 ? 1.231 12.617 -3.182 1 94.19 163 ASP B CA 1
ATOM 3894 C C . ASP B 1 163 ? 1.711 11.219 -2.803 1 94.19 163 ASP B C 1
ATOM 3896 O O . ASP B 1 163 ? 1.749 10.32 -3.646 1 94.19 163 ASP B O 1
ATOM 3900 N N . SER B 1 164 ? 2.172 11.008 -1.577 1 95.69 164 SER B N 1
ATOM 3901 C CA . SER B 1 164 ? 2.59 9.703 -1.078 1 95.69 164 SER B CA 1
ATOM 3902 C C . SER B 1 164 ? 2.053 9.453 0.327 1 95.69 164 SER B C 1
ATOM 3904 O O . SER B 1 164 ? 1.66 10.391 1.024 1 95.69 164 SER B O 1
ATOM 3906 N N . ASP B 1 165 ? 1.994 8.195 0.708 1 94.19 165 ASP B N 1
ATOM 3907 C CA . ASP B 1 165 ? 1.515 7.855 2.045 1 94.19 165 ASP B CA 1
ATOM 3908 C C . ASP B 1 165 ? 2.379 8.508 3.121 1 94.19 165 ASP B C 1
ATOM 3910 O O . ASP B 1 165 ? 1.868 8.945 4.152 1 94.19 165 ASP B O 1
ATOM 3914 N N . GLU B 1 166 ? 3.635 8.531 2.842 1 96.12 166 GLU B N 1
ATOM 3915 C CA . GLU B 1 166 ? 4.539 9.188 3.783 1 96.12 166 GLU B CA 1
ATOM 3916 C C . GLU B 1 166 ? 4.191 10.664 3.943 1 96.12 166 GLU B C 1
ATOM 3918 O O . GLU B 1 166 ? 4.109 11.172 5.062 1 96.12 166 GLU B O 1
ATOM 3923 N N . LYS B 1 167 ? 3.973 11.312 2.869 1 97.75 167 LYS B N 1
ATOM 3924 C CA . LYS B 1 167 ? 3.658 12.742 2.906 1 97.75 167 LYS B CA 1
ATOM 3925 C C . LYS B 1 167 ? 2.279 12.984 3.516 1 97.75 167 LYS B C 1
ATOM 3927 O O . LYS B 1 167 ? 2.061 13.992 4.188 1 97.75 167 LYS B O 1
ATOM 3932 N N . LYS B 1 168 ? 1.322 12.102 3.279 1 97.88 168 LYS B N 1
ATOM 3933 C CA . LYS B 1 168 ? 0.017 12.195 3.926 1 97.88 168 LYS B CA 1
ATOM 3934 C C . LYS B 1 168 ? 0.154 12.18 5.445 1 97.88 168 LYS B C 1
ATOM 3936 O O . LYS B 1 168 ? -0.489 12.961 6.145 1 97.88 168 LYS B O 1
ATOM 3941 N N . ARG B 1 169 ? 1.005 11.32 5.926 1 97.12 169 ARG B N 1
ATOM 3942 C CA . ARG B 1 169 ? 1.247 11.234 7.363 1 97.12 169 ARG B CA 1
ATOM 3943 C C . ARG B 1 169 ? 1.862 12.531 7.891 1 97.12 169 ARG B C 1
ATOM 3945 O O . ARG B 1 169 ? 1.445 13.039 8.93 1 97.12 169 ARG B O 1
ATOM 3952 N N . VAL B 1 170 ? 2.803 12.984 7.16 1 97.81 170 VAL B N 1
ATOM 3953 C CA . VAL B 1 170 ? 3.457 14.227 7.559 1 97.81 170 VAL B CA 1
ATOM 3954 C C . VAL B 1 170 ? 2.438 15.359 7.582 1 97.81 170 VAL B C 1
ATOM 3956 O O . VAL B 1 170 ? 2.436 16.188 8.5 1 97.81 170 VAL B O 1
ATOM 3959 N N . TRP B 1 171 ? 1.622 15.422 6.582 1 98.38 171 TRP B N 1
ATOM 3960 C CA . TRP B 1 171 ? 0.579 16.438 6.52 1 98.38 171 TRP B CA 1
ATOM 3961 C C . TRP B 1 171 ? -0.337 16.359 7.734 1 98.38 171 TRP B C 1
ATOM 3963 O O . TRP B 1 171 ? -0.622 17.375 8.375 1 98.38 171 TRP B O 1
ATOM 3973 N N . LEU B 1 172 ? -0.779 15.164 8.047 1 98.06 172 LEU B N 1
ATOM 3974 C CA . LEU B 1 172 ? -1.653 14.977 9.195 1 98.06 172 LEU B CA 1
ATOM 3975 C C . LEU B 1 172 ? -0.955 15.406 10.484 1 98.06 172 LEU B C 1
ATOM 3977 O O . LEU B 1 172 ? -1.565 16.047 11.344 1 98.06 172 LEU B O 1
ATOM 3981 N N . ASP B 1 173 ? 0.291 15.062 10.594 1 96.38 173 ASP B N 1
ATOM 3982 C CA . ASP B 1 173 ? 1.072 15.492 11.75 1 96.38 173 ASP B CA 1
ATOM 3983 C C . ASP B 1 173 ? 1.135 17.016 11.836 1 96.38 173 ASP B C 1
ATOM 3985 O O . ASP B 1 173 ? 1.032 17.578 12.93 1 96.38 173 ASP B O 1
ATOM 3989 N N . MET B 1 174 ? 1.335 17.625 10.711 1 96.94 174 MET B N 1
ATOM 3990 C CA . MET B 1 174 ? 1.392 19.078 10.672 1 96.94 174 MET B CA 1
ATOM 3991 C C . MET B 1 174 ? 0.061 19.688 11.102 1 96.94 174 MET B C 1
ATOM 3993 O O . MET B 1 174 ? 0.032 20.625 11.898 1 96.94 174 MET B O 1
ATOM 3997 N N . VAL B 1 175 ? -1.037 19.156 10.578 1 97 175 VAL B N 1
ATOM 3998 C CA . VAL B 1 175 ? -2.371 19.641 10.922 1 97 175 VAL B CA 1
ATOM 3999 C C . VAL B 1 175 ? -2.592 19.516 12.422 1 97 175 VAL B C 1
ATOM 4001 O O . VAL B 1 175 ? -3.033 20.484 13.07 1 97 175 VAL B O 1
ATOM 4004 N N . GLU B 1 176 ? -2.283 18.359 12.969 1 93.88 176 GLU B N 1
ATOM 4005 C CA . GLU B 1 176 ? -2.443 18.156 14.406 1 93.88 176 GLU B CA 1
ATOM 4006 C C . GLU B 1 176 ? -1.556 19.094 15.203 1 93.88 176 GLU B C 1
ATOM 4008 O O . GLU B 1 176 ? -1.983 19.656 16.219 1 93.88 176 GLU B O 1
ATOM 4013 N N . TYR B 1 177 ? -0.377 19.234 14.75 1 93.75 177 TYR B N 1
ATOM 4014 C CA . TYR B 1 177 ? 0.571 20.125 15.422 1 93.75 177 TYR B CA 1
ATOM 4015 C C . TYR B 1 177 ? 0.032 21.547 15.492 1 93.75 177 TYR B C 1
ATOM 4017 O O . TYR B 1 177 ? 0.037 22.156 16.562 1 93.75 177 TYR B O 1
ATOM 4025 N N . LEU B 1 178 ? -0.414 22.062 14.375 1 93.19 178 LEU B N 1
ATOM 4026 C CA . LEU B 1 178 ? -0.948 23.422 14.305 1 93.19 178 LEU B CA 1
ATOM 4027 C C . LEU B 1 178 ? -2.184 23.562 15.188 1 93.19 178 LEU B C 1
ATOM 4029 O O . LEU B 1 178 ? -2.389 24.609 15.805 1 93.19 178 LEU B O 1
ATOM 4033 N N . ASP B 1 179 ? -2.922 22.547 15.242 1 90.06 179 ASP B N 1
ATOM 4034 C CA . ASP B 1 179 ? -4.148 22.562 16.031 1 90.06 179 ASP B CA 1
ATOM 4035 C C . ASP B 1 179 ? -3.846 22.5 17.531 1 90.06 179 ASP B C 1
ATOM 4037 O O . ASP B 1 179 ? -4.594 23.047 18.344 1 90.06 179 ASP B O 1
ATOM 4041 N N . GLU B 1 180 ? -2.826 21.875 17.938 1 89.19 180 GLU B N 1
ATOM 4042 C CA . GLU B 1 180 ? -2.527 21.609 19.344 1 89.19 180 GLU B CA 1
ATOM 4043 C C . GLU B 1 180 ? -1.73 22.75 19.969 1 89.19 180 GLU B C 1
ATOM 4045 O O . GLU B 1 180 ? -1.596 22.828 21.188 1 89.19 180 GLU B O 1
ATOM 4050 N N . LEU B 1 181 ? -1.177 23.609 19.109 1 91.38 181 LEU B N 1
ATOM 4051 C CA . LEU B 1 181 ? -0.481 24.766 19.641 1 91.38 181 LEU B CA 1
ATOM 4052 C C . LEU B 1 181 ? -1.389 25.562 20.578 1 91.38 181 LEU B C 1
ATOM 4054 O O . LEU B 1 181 ? -2.576 25.734 20.297 1 91.38 181 LEU B O 1
ATOM 4058 N N . GLY B 1 182 ? -0.783 25.906 21.672 1 90.31 182 GLY B N 1
ATOM 4059 C CA . GLY B 1 182 ? -1.528 26.703 22.625 1 90.31 182 GLY B CA 1
ATOM 4060 C C . GLY B 1 182 ? -1.786 28.125 22.156 1 90.31 182 GLY B C 1
ATOM 4061 O O . GLY B 1 182 ? -1.279 28.547 21.109 1 90.31 182 GLY B O 1
ATOM 4062 N N . ASP B 1 183 ? -2.621 28.828 22.875 1 88.81 183 ASP B N 1
ATOM 4063 C CA . ASP B 1 183 ? -2.891 30.234 22.578 1 88.81 183 ASP B CA 1
ATOM 4064 C C . ASP B 1 183 ? -1.774 31.141 23.109 1 88.81 183 ASP B C 1
ATOM 4066 O O . ASP B 1 183 ? -1.417 31.062 24.281 1 88.81 183 ASP B O 1
ATOM 4070 N N . PRO B 1 184 ? -1.251 31.875 22.219 1 88.62 184 PRO B N 1
ATOM 4071 C CA . PRO B 1 184 ? -0.157 32.75 22.641 1 88.62 184 PRO B CA 1
ATOM 4072 C C . PRO B 1 184 ? -0.61 33.812 23.641 1 88.62 184 PRO B C 1
ATOM 4074 O O . PRO B 1 184 ? -1.734 34.312 23.547 1 88.62 184 PRO B O 1
ATOM 4077 N N . ASP B 1 185 ? 0.274 34.062 24.625 1 88.81 185 ASP B N 1
ATOM 4078 C CA . ASP B 1 185 ? 0.075 35.188 25.516 1 88.81 185 ASP B CA 1
ATOM 4079 C C . ASP B 1 185 ? 0.423 36.5 24.828 1 88.81 185 ASP B C 1
ATOM 4081 O O . ASP B 1 185 ? 1.6 36.812 24.625 1 88.81 185 ASP B O 1
ATOM 4085 N N . GLU B 1 186 ? -0.551 37.25 24.531 1 84.5 186 GLU B N 1
ATOM 4086 C CA . GLU B 1 186 ? -0.362 38.5 23.781 1 84.5 186 GLU B CA 1
ATOM 4087 C C . GLU B 1 186 ? 0.436 39.5 24.594 1 84.5 186 GLU B C 1
ATOM 4089 O O . GLU B 1 186 ? 0.971 40.469 24.031 1 84.5 186 GLU B O 1
ATOM 4094 N N . ASN B 1 187 ? 0.52 39.219 25.859 1 87.12 187 ASN B N 1
ATOM 4095 C CA . ASN B 1 187 ? 1.223 40.156 26.719 1 87.12 187 ASN B CA 1
ATOM 4096 C C . ASN B 1 187 ? 2.674 39.75 26.938 1 87.12 187 ASN B C 1
ATOM 4098 O O . ASN B 1 187 ? 3.439 40.469 27.594 1 87.12 187 ASN B O 1
ATOM 4102 N N . HIS B 1 188 ? 3.016 38.688 26.359 1 89.88 188 HIS B N 1
ATOM 4103 C CA . HIS B 1 188 ? 4.422 38.312 26.453 1 89.88 188 HIS B CA 1
ATOM 4104 C C . HIS B 1 188 ? 5.32 39.375 25.828 1 89.88 188 HIS B C 1
ATOM 4106 O O . HIS B 1 188 ? 5.008 39.906 24.781 1 89.88 188 HIS B O 1
ATOM 4112 N N . PRO B 1 189 ? 6.449 39.656 26.422 1 86.38 189 PRO B N 1
ATOM 4113 C CA . PRO B 1 189 ? 7.301 40.781 25.984 1 86.38 189 PRO B CA 1
ATOM 4114 C C . PRO B 1 189 ? 7.746 40.625 24.531 1 86.38 189 PRO B C 1
ATOM 4116 O O . PRO B 1 189 ? 7.801 41.625 23.797 1 86.38 189 PRO B O 1
ATOM 4119 N N . PHE B 1 190 ? 7.996 39.531 24.156 1 87.81 190 PHE B N 1
ATOM 4120 C CA . PHE B 1 190 ? 8.477 39.312 22.797 1 87.81 190 PHE B CA 1
ATOM 4121 C C . PHE B 1 190 ? 7.426 39.719 21.766 1 87.81 190 PHE B C 1
ATOM 4123 O O . PHE B 1 190 ? 7.711 40.5 20.859 1 87.81 190 PHE B O 1
ATOM 4130 N N . ILE B 1 191 ? 6.25 39.219 21.906 1 86.88 191 ILE B N 1
ATOM 4131 C CA . ILE B 1 191 ? 5.184 39.438 20.953 1 86.88 191 ILE B CA 1
ATOM 4132 C C . ILE B 1 191 ? 4.758 40.906 21 1 86.88 191 ILE B C 1
ATOM 4134 O O . ILE B 1 191 ? 4.465 41.5 19.953 1 86.88 191 ILE B O 1
ATOM 4138 N N . LYS B 1 192 ? 4.746 41.406 22.156 1 84.56 192 LYS B N 1
ATOM 4139 C CA . LYS B 1 192 ? 4.355 42.781 22.328 1 84.56 192 LYS B CA 1
ATOM 4140 C C . LYS B 1 192 ? 5.328 43.719 21.609 1 84.56 192 LYS B C 1
ATOM 4142 O O . LYS B 1 192 ? 4.906 44.625 20.891 1 84.56 192 LYS B O 1
ATOM 4147 N N . ASN B 1 193 ? 6.582 43.469 21.859 1 82.75 193 ASN B N 1
ATOM 4148 C CA . ASN B 1 193 ? 7.605 44.312 21.234 1 82.75 193 ASN B CA 1
ATOM 4149 C C . ASN B 1 193 ? 7.629 44.125 19.719 1 82.75 193 ASN B C 1
ATOM 4151 O O . ASN B 1 193 ? 7.805 45.094 18.984 1 82.75 193 ASN B O 1
ATOM 4155 N N . PHE B 1 194 ? 7.461 42.938 19.344 1 83.31 194 PHE B N 1
ATOM 4156 C CA . PHE B 1 194 ? 7.484 42.656 17.922 1 83.31 194 PHE B CA 1
ATOM 4157 C C . PHE B 1 194 ? 6.32 43.344 17.203 1 83.31 194 PHE B C 1
ATOM 4159 O O . PHE B 1 194 ? 6.512 44 16.188 1 83.31 194 PHE B O 1
ATOM 4166 N N . ASN B 1 195 ? 5.117 43.219 17.688 1 82.31 195 ASN B N 1
ATOM 4167 C CA . ASN B 1 195 ? 3.922 43.781 17.078 1 82.31 195 ASN B CA 1
ATOM 4168 C C . ASN B 1 195 ? 3.98 45.312 17.062 1 82.31 195 ASN B C 1
ATOM 4170 O O . ASN B 1 195 ? 3.537 45.938 16.094 1 82.31 195 ASN B O 1
ATOM 4174 N N . LYS B 1 196 ? 4.586 45.812 18.047 1 79.94 196 LYS B N 1
ATOM 4175 C CA . LYS B 1 196 ? 4.758 47.25 18.094 1 79.94 196 LYS B CA 1
ATOM 4176 C C . LYS B 1 196 ? 5.715 47.719 17.016 1 79.94 196 LYS B C 1
ATOM 4178 O O . LYS B 1 196 ? 5.469 48.75 16.359 1 79.94 196 LYS B O 1
ATOM 4183 N N . ALA B 1 197 ? 6.746 46.938 16.844 1 77.75 197 ALA B N 1
ATOM 4184 C CA . ALA B 1 197 ? 7.75 47.281 15.844 1 77.75 197 ALA B CA 1
ATOM 4185 C C . ALA B 1 197 ? 7.172 47.188 14.43 1 77.75 197 ALA B C 1
ATOM 4187 O O . ALA B 1 197 ? 7.578 47.906 13.531 1 77.75 197 ALA B O 1
ATOM 4188 N N . GLN B 1 198 ? 6.203 46.344 14.211 1 75.88 198 GLN B N 1
ATOM 4189 C CA . GLN B 1 198 ? 5.652 46.062 12.883 1 75.88 198 GLN B CA 1
ATOM 4190 C C . GLN B 1 198 ? 4.523 47.031 12.555 1 75.88 198 GLN B C 1
ATOM 4192 O O . GLN B 1 198 ? 4.168 47.219 11.391 1 75.88 198 GLN B O 1
ATOM 4197 N N . GLU B 1 199 ? 3.734 47.531 13.516 1 69.19 199 GLU B N 1
ATOM 4198 C CA . GLU B 1 199 ? 2.611 48.438 13.312 1 69.19 199 GLU B CA 1
ATOM 4199 C C . GLU B 1 199 ? 2.98 49.562 12.359 1 69.19 199 GLU B C 1
ATOM 4201 O O . GLU B 1 199 ? 2.141 50.031 11.586 1 69.19 199 GLU B O 1
ATOM 4206 N N . ASN B 1 200 ? 4.223 50 12.297 1 63.28 200 ASN B N 1
ATOM 4207 C CA . ASN B 1 200 ? 4.57 51.188 11.5 1 63.28 200 ASN B CA 1
ATOM 4208 C C . ASN B 1 200 ? 5.27 50.781 10.203 1 63.28 200 ASN B C 1
ATOM 4210 O O . ASN B 1 200 ? 5.727 51.656 9.445 1 63.28 200 ASN B O 1
ATOM 4214 N N . LYS B 1 201 ? 5.414 49.469 9.891 1 66.88 201 LYS B N 1
ATOM 4215 C CA . LYS B 1 201 ? 6.125 49.094 8.68 1 66.88 201 LYS B CA 1
ATOM 4216 C C . LYS B 1 201 ? 5.148 48.75 7.551 1 66.88 201 LYS B C 1
ATOM 4218 O O . LYS B 1 201 ? 4.078 48.188 7.793 1 66.88 201 LYS B O 1
ATOM 4223 N N . GLU B 1 202 ? 5.375 49.375 6.359 1 58.19 202 GLU B N 1
ATOM 4224 C CA . GLU B 1 202 ? 4.586 49.188 5.148 1 58.19 202 GLU B CA 1
ATOM 4225 C C . GLU B 1 202 ? 4.676 47.719 4.672 1 58.19 202 GLU B C 1
ATOM 4227 O O . GLU B 1 202 ? 5.715 47.094 4.828 1 58.19 202 GLU B O 1
ATOM 4232 N N . ASP B 1 203 ? 3.576 46.969 4.203 1 58.91 203 ASP B N 1
ATOM 4233 C CA . ASP B 1 203 ? 3.295 45.625 3.744 1 58.91 203 ASP B CA 1
ATOM 4234 C C . ASP B 1 203 ? 4.113 45.281 2.502 1 58.91 203 ASP B C 1
ATOM 4236 O O . ASP B 1 203 ? 4 44.156 1.959 1 58.91 203 ASP B O 1
ATOM 4240 N N . ASN B 1 204 ? 4.945 46.156 1.86 1 55.06 204 ASN B N 1
ATOM 4241 C CA . ASN B 1 204 ? 5.477 46.031 0.508 1 55.06 204 ASN B CA 1
ATOM 4242 C C . ASN B 1 204 ? 6.566 44.969 0.431 1 55.06 204 ASN B C 1
ATOM 4244 O O . ASN B 1 204 ? 7.047 44.656 -0.656 1 55.06 204 ASN B O 1
ATOM 4248 N N . LYS B 1 205 ? 7.062 44.344 1.325 1 59.78 205 LYS B N 1
ATOM 4249 C CA . LYS B 1 205 ? 8.289 43.562 1.365 1 59.78 205 LYS B CA 1
ATOM 4250 C C . LYS B 1 205 ? 8.031 42.094 0.997 1 59.78 205 LYS B C 1
ATOM 4252 O O . LYS B 1 205 ? 8.969 41.312 0.8 1 59.78 205 LYS B O 1
ATOM 4257 N N . ASN B 1 206 ? 6.746 41.656 0.611 1 67.25 206 ASN B N 1
ATOM 4258 C CA . ASN B 1 206 ? 6.441 40.25 0.334 1 67.25 206 ASN B CA 1
ATOM 4259 C C . ASN B 1 206 ? 6.992 39.812 -1.021 1 67.25 206 ASN B C 1
ATOM 4261 O O . ASN B 1 206 ? 7.574 38.75 -1.143 1 67.25 206 ASN B O 1
ATOM 4265 N N . GLU B 1 207 ? 7.121 40.656 -1.866 1 78.31 207 GLU B N 1
ATOM 4266 C CA . GLU B 1 207 ? 7.488 40.25 -3.225 1 78.31 207 GLU B CA 1
ATOM 4267 C C . GLU B 1 207 ? 9 40.062 -3.359 1 78.31 207 GLU B C 1
ATOM 4269 O O . GLU B 1 207 ? 9.461 39.156 -4.051 1 78.31 207 GLU B O 1
ATOM 4274 N N . GLU B 1 208 ? 9.719 40.844 -2.623 1 85.5 208 GLU B N 1
ATOM 4275 C CA . GLU B 1 208 ? 11.172 40.781 -2.725 1 85.5 208 GLU B CA 1
ATOM 4276 C C . GLU B 1 208 ? 11.695 39.469 -2.145 1 85.5 208 GLU B C 1
ATOM 4278 O O . GLU B 1 208 ? 12.578 38.812 -2.725 1 85.5 208 GLU B O 1
ATOM 4283 N N . TRP B 1 209 ? 11.133 39.094 -1.071 1 89.81 209 TRP B N 1
ATOM 4284 C CA . TRP B 1 209 ? 11.539 37.875 -0.422 1 89.81 209 TRP B CA 1
ATOM 4285 C C . TRP B 1 209 ? 11.266 36.656 -1.323 1 89.81 209 TRP B C 1
ATOM 4287 O O . TRP B 1 209 ? 12.141 35.812 -1.52 1 89.81 209 TRP B O 1
ATOM 4297 N N . SER B 1 210 ? 10.133 36.656 -1.884 1 90.25 210 SER B N 1
ATOM 4298 C CA . SER B 1 210 ? 9.75 35.562 -2.754 1 90.25 210 SER B CA 1
ATOM 4299 C C . SER B 1 210 ? 10.688 35.438 -3.953 1 90.25 210 SER B C 1
ATOM 4301 O O . SER B 1 210 ? 11.078 34.344 -4.336 1 90.25 210 SER B O 1
ATOM 4303 N N . ILE B 1 211 ? 11 36.594 -4.457 1 91.81 211 ILE B N 1
ATOM 4304 C CA . ILE B 1 211 ? 11.875 36.656 -5.621 1 91.81 211 ILE B CA 1
ATOM 4305 C C . ILE B 1 211 ? 13.273 36.156 -5.234 1 91.81 211 ILE B C 1
ATOM 4307 O O . ILE B 1 211 ? 13.875 35.344 -5.953 1 91.81 211 ILE B O 1
ATOM 4311 N N . GLN B 1 212 ? 13.75 36.594 -4.105 1 92.56 212 GLN B N 1
ATOM 4312 C CA . GLN B 1 212 ? 15.07 36.188 -3.629 1 92.56 212 GLN B CA 1
ATOM 4313 C C . GLN B 1 212 ? 15.125 34.656 -3.41 1 92.56 212 GLN B C 1
ATOM 4315 O O . GLN B 1 212 ? 16.094 34.031 -3.814 1 92.56 212 GLN B O 1
ATOM 4320 N N . CYS B 1 213 ? 14.109 34.188 -2.826 1 94.5 213 CYS B N 1
ATOM 4321 C CA . CYS B 1 213 ? 14.07 32.75 -2.559 1 94.5 213 CYS B CA 1
ATOM 4322 C C . CYS B 1 213 ? 14.062 31.969 -3.857 1 94.5 213 CYS B C 1
ATOM 4324 O O . CYS B 1 213 ? 14.789 30.984 -3.99 1 94.5 213 CYS B O 1
ATOM 4326 N N . ARG B 1 214 ? 13.281 32.344 -4.789 1 93.88 214 ARG B N 1
ATOM 4327 C CA . ARG B 1 214 ? 13.188 31.672 -6.07 1 93.88 214 ARG B CA 1
ATOM 4328 C C . ARG B 1 214 ? 14.539 31.656 -6.789 1 93.88 214 ARG B C 1
ATOM 4330 O O . ARG B 1 214 ? 14.945 30.641 -7.344 1 93.88 214 ARG B O 1
ATOM 4337 N N . LYS B 1 215 ? 15.148 32.812 -6.703 1 95.62 215 LYS B N 1
ATOM 4338 C CA . LYS B 1 215 ? 16.453 32.906 -7.352 1 95.62 215 LYS B CA 1
ATOM 4339 C C . LYS B 1 215 ? 17.484 32.031 -6.66 1 95.62 215 LYS B C 1
ATOM 4341 O O . LYS B 1 215 ? 18.297 31.375 -7.32 1 95.62 215 LYS B O 1
ATOM 4346 N N . LEU B 1 216 ? 17.453 32.031 -5.391 1 96.5 216 LEU B N 1
ATOM 4347 C CA . LEU B 1 216 ? 18.406 31.25 -4.629 1 96.5 216 LEU B CA 1
ATOM 4348 C C . LEU B 1 216 ? 18.234 29.766 -4.914 1 96.5 216 LEU B C 1
ATOM 4350 O O . LEU B 1 216 ? 19.203 29.047 -5.137 1 96.5 216 LEU B O 1
ATOM 4354 N N . ILE B 1 217 ? 17.016 29.312 -4.973 1 96.19 217 ILE B N 1
ATOM 4355 C CA . ILE B 1 217 ? 16.703 27.906 -5.168 1 96.19 217 ILE B CA 1
ATOM 4356 C C . ILE B 1 217 ? 17.078 27.484 -6.59 1 96.19 217 ILE B C 1
ATOM 4358 O O . ILE B 1 217 ? 17.438 26.328 -6.828 1 96.19 217 ILE B O 1
ATOM 4362 N N . LYS B 1 218 ? 17.078 28.406 -7.484 1 95.81 218 LYS B N 1
ATOM 4363 C CA . LYS B 1 218 ? 17.422 28.125 -8.875 1 95.81 218 LYS B CA 1
ATOM 4364 C C . LYS B 1 218 ? 18.938 28.172 -9.078 1 95.81 218 LYS B C 1
ATOM 4366 O O . LYS B 1 218 ? 19.438 27.922 -10.18 1 95.81 218 LYS B O 1
ATOM 4371 N N . GLY B 1 219 ? 19.641 28.547 -8.023 1 94.31 219 GLY B N 1
ATOM 4372 C CA . GLY B 1 219 ? 21.094 28.484 -8.086 1 94.31 219 GLY B CA 1
ATOM 4373 C C . GLY B 1 219 ? 21.719 29.781 -8.555 1 94.31 219 GLY B C 1
ATOM 4374 O O . GLY B 1 219 ? 22.812 29.781 -9.133 1 94.31 219 GLY B O 1
ATOM 4375 N N . ASP B 1 220 ? 21.047 30.844 -8.312 1 96.12 220 ASP B N 1
ATOM 4376 C CA . ASP B 1 220 ? 21.594 32.156 -8.664 1 96.12 220 ASP B CA 1
ATOM 4377 C C . ASP B 1 220 ? 22.812 32.5 -7.809 1 96.12 220 ASP B C 1
ATOM 4379 O O . ASP B 1 220 ? 22.688 32.781 -6.617 1 96.12 220 ASP B O 1
ATOM 4383 N N . GLU B 1 221 ? 23.922 32.688 -8.406 1 95.06 221 GLU B N 1
ATOM 4384 C CA . GLU B 1 221 ? 25.172 32.875 -7.688 1 95.06 221 GLU B CA 1
ATOM 4385 C C . GLU B 1 221 ? 25.266 34.281 -7.094 1 95.06 221 GLU B C 1
ATOM 4387 O O . GLU B 1 221 ? 25.891 34.469 -6.043 1 95.06 221 GLU B O 1
ATOM 4392 N N . GLU B 1 222 ? 24.719 35.188 -7.746 1 95.88 222 GLU B N 1
ATOM 4393 C CA . GLU B 1 222 ? 24.766 36.562 -7.246 1 95.88 222 GLU B CA 1
ATOM 4394 C C . GLU B 1 222 ? 23.953 36.719 -5.953 1 95.88 222 GLU B C 1
ATOM 4396 O O . GLU B 1 222 ? 24.406 37.344 -5 1 95.88 222 GLU B O 1
ATOM 4401 N N . ILE B 1 223 ? 22.859 36.125 -6.023 1 95.88 223 ILE B N 1
ATOM 4402 C CA . ILE B 1 223 ? 22.016 36.156 -4.844 1 95.88 223 ILE B CA 1
ATOM 4403 C C . ILE B 1 223 ? 22.672 35.406 -3.699 1 95.88 223 ILE B C 1
ATOM 4405 O O . ILE B 1 223 ? 22.625 35.844 -2.547 1 95.88 223 ILE B O 1
ATOM 4409 N N . LYS B 1 224 ? 23.156 34.312 -3.986 1 96.38 224 LYS B N 1
ATOM 4410 C CA . LYS B 1 224 ? 23.859 33.531 -2.99 1 96.38 224 LYS B CA 1
ATOM 4411 C C . LYS B 1 224 ? 24.984 34.344 -2.328 1 96.38 224 LYS B C 1
ATOM 4413 O O . LYS B 1 224 ? 25.109 34.312 -1.104 1 96.38 224 LYS B O 1
ATOM 4418 N N . LYS B 1 225 ? 25.734 35 -3.135 1 94.81 225 LYS B N 1
ATOM 4419 C CA . LYS B 1 225 ? 26.828 35.812 -2.629 1 94.81 225 LYS B CA 1
ATOM 4420 C C . LYS B 1 225 ? 26.29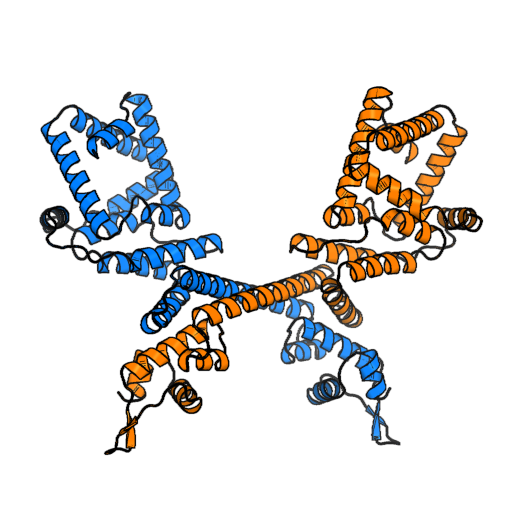7 36.969 -1.747 1 94.81 225 LYS B C 1
ATOM 4422 O O . LYS B 1 225 ? 26.891 37.281 -0.713 1 94.81 225 LYS B O 1
ATOM 4427 N N . GLU B 1 226 ? 25.312 37.469 -2.234 1 94.81 226 GLU B N 1
ATOM 4428 C CA . GLU B 1 226 ? 24.703 38.562 -1.475 1 94.81 226 GLU B CA 1
ATOM 4429 C C . GLU B 1 226 ? 24.266 38.062 -0.095 1 94.81 226 GLU B C 1
ATOM 4431 O O . GLU B 1 226 ? 24.531 38.75 0.911 1 94.81 226 GLU B O 1
ATOM 4436 N N . ILE B 1 227 ? 23.594 37 -0.099 1 93.75 227 ILE B N 1
ATOM 4437 C CA . ILE B 1 227 ? 23.094 36.438 1.157 1 93.75 227 ILE B CA 1
ATOM 4438 C C . ILE B 1 227 ? 24.281 36.062 2.059 1 93.75 227 ILE B C 1
ATOM 4440 O O . ILE B 1 227 ? 24.266 36.375 3.256 1 93.75 227 ILE B O 1
ATOM 4444 N N . LYS B 1 228 ? 25.219 35.469 1.532 1 93.69 228 LYS B N 1
ATOM 4445 C CA . LYS B 1 228 ? 26.406 35.094 2.283 1 93.69 228 LYS B CA 1
ATOM 4446 C C . LYS B 1 228 ? 27.078 36.312 2.904 1 93.69 228 LYS B C 1
ATOM 4448 O O . LYS B 1 228 ? 27.453 36.312 4.078 1 93.69 228 LYS B O 1
ATOM 4453 N N . ASN B 1 229 ? 27.188 37.375 2.139 1 92.75 229 ASN B N 1
ATOM 4454 C CA . ASN B 1 229 ? 27.812 38.594 2.613 1 92.75 229 ASN B CA 1
ATOM 4455 C C . ASN B 1 229 ? 27 39.219 3.746 1 92.75 229 ASN B C 1
ATOM 4457 O O . ASN B 1 229 ? 27.578 39.688 4.734 1 92.75 229 ASN B O 1
ATOM 4461 N N . ASN B 1 230 ? 25.781 39.219 3.502 1 91.62 230 ASN B N 1
ATOM 4462 C CA . ASN B 1 230 ? 24.922 39.812 4.531 1 91.62 230 ASN B CA 1
ATOM 4463 C C . ASN B 1 230 ? 25 39 5.832 1 91.62 230 ASN B C 1
ATOM 4465 O O . ASN B 1 230 ? 25.062 39.594 6.914 1 91.62 230 ASN B O 1
ATOM 4469 N N . LEU B 1 231 ? 24.984 37.719 5.707 1 89.94 231 LEU B N 1
ATOM 4470 C CA . LEU B 1 231 ? 25.125 36.875 6.887 1 89.94 231 LEU B CA 1
ATOM 4471 C C . LEU B 1 231 ? 26.469 37.094 7.562 1 89.94 231 LEU B C 1
ATOM 4473 O O . LEU B 1 231 ? 26.547 37.188 8.789 1 89.94 231 LEU B O 1
ATOM 4477 N N . GLY B 1 232 ? 27.406 37.188 6.742 1 87.56 232 GLY B N 1
ATOM 4478 C CA . GLY B 1 232 ? 28.734 37.438 7.266 1 87.56 232 GLY B CA 1
ATOM 4479 C C . GLY B 1 232 ? 28.828 38.75 8.031 1 87.56 232 GLY B C 1
ATOM 4480 O O . GLY B 1 232 ? 29.438 38.812 9.109 1 87.56 232 GLY B O 1
ATOM 4481 N N . LEU B 1 233 ? 28.281 39.719 7.473 1 88.38 233 LEU B N 1
ATOM 4482 C CA . LEU B 1 233 ? 28.281 41.031 8.133 1 88.38 233 LEU B CA 1
ATOM 4483 C C . LEU B 1 233 ? 27.531 40.969 9.461 1 88.38 233 LEU B C 1
ATOM 4485 O O . LEU B 1 233 ? 27.969 41.531 10.453 1 88.38 233 LEU B O 1
ATOM 4489 N N . MET B 1 234 ? 26.453 40.312 9.406 1 86.88 234 MET B N 1
ATOM 4490 C CA . MET B 1 234 ? 25.672 40.156 10.625 1 86.88 234 MET B CA 1
ATOM 4491 C C . MET B 1 234 ? 26.469 39.469 11.719 1 86.88 234 MET B C 1
ATOM 4493 O O . MET B 1 234 ? 26.5 39.938 12.859 1 86.88 234 MET B O 1
ATOM 4497 N N . PHE B 1 235 ? 27.156 38.469 11.445 1 85.62 235 PHE B N 1
ATOM 4498 C CA . PHE B 1 235 ? 27.922 37.719 12.438 1 85.62 235 PHE B CA 1
ATOM 4499 C C . PHE B 1 235 ? 29.125 38.531 12.914 1 85.62 235 PHE B C 1
ATOM 4501 O O . PHE B 1 235 ? 29.516 38.469 14.086 1 85.62 235 PHE B O 1
ATOM 4508 N N . LYS B 1 236 ? 29.641 39.281 12.008 1 84.38 236 LYS B N 1
ATOM 4509 C CA . LYS B 1 236 ? 30.766 40.156 12.375 1 84.38 236 LYS B CA 1
ATOM 4510 C C . LYS B 1 236 ? 30.328 41.219 13.375 1 84.38 236 LYS B C 1
ATOM 4512 O O . LYS B 1 236 ? 31.016 41.469 14.352 1 84.38 236 LYS B O 1
ATOM 4517 N N . VAL B 1 237 ? 29.234 41.75 13.086 1 86.31 237 VAL B N 1
ATOM 4518 C CA . VAL B 1 237 ? 28.703 42.781 13.977 1 86.31 237 VAL B CA 1
ATOM 4519 C C . VAL B 1 237 ? 28.406 42.156 15.344 1 86.31 237 VAL B C 1
ATOM 4521 O O . VAL B 1 237 ? 28.703 42.75 16.375 1 86.31 237 VAL B O 1
ATOM 4524 N N . MET B 1 238 ? 27.875 41 15.352 1 83.94 238 MET B N 1
ATOM 4525 C CA . MET B 1 238 ? 27.547 40.312 16.594 1 83.94 238 MET B CA 1
ATOM 4526 C C . MET B 1 238 ? 28.797 40 17.391 1 83.94 238 MET B C 1
ATOM 4528 O O . MET B 1 238 ? 28.797 40 18.625 1 83.94 238 MET B O 1
ATOM 4532 N N . GLN B 1 239 ? 29.781 39.781 16.719 1 81.56 239 GLN B N 1
ATOM 4533 C CA . GLN B 1 239 ? 31.047 39.438 17.359 1 81.56 239 GLN B CA 1
ATOM 4534 C C . GLN B 1 239 ? 31.719 40.688 17.938 1 81.56 239 GLN B C 1
ATOM 4536 O O . GLN B 1 239 ? 32.312 40.656 19.016 1 81.56 239 GLN B O 1
ATOM 4541 N N . GLU B 1 240 ? 31.625 41.781 17.234 1 85.94 240 GLU B N 1
ATOM 4542 C CA . GLU B 1 240 ? 32.406 42.969 17.562 1 85.94 240 GLU B CA 1
ATOM 4543 C C . GLU B 1 240 ? 31.625 43.875 18.484 1 85.94 240 GLU B C 1
ATOM 4545 O O . GLU B 1 240 ? 32.219 44.688 19.219 1 85.94 240 GLU B O 1
ATOM 4550 N N . ASN B 1 241 ? 30.375 43.875 18.453 1 88.94 241 ASN B N 1
ATOM 4551 C CA . ASN B 1 241 ? 29.516 44.781 19.219 1 88.94 241 ASN B CA 1
ATOM 4552 C C . ASN B 1 241 ? 28.797 44.031 20.344 1 88.94 241 ASN B C 1
ATOM 4554 O O . ASN B 1 241 ? 27.781 43.375 20.109 1 88.94 241 ASN B O 1
ATOM 4558 N N . GLU B 1 242 ? 29.141 44.344 21.5 1 86.94 242 GLU B N 1
ATOM 4559 C CA . GLU B 1 242 ? 28.594 43.625 22.656 1 86.94 242 GLU B CA 1
ATOM 4560 C C . GLU B 1 242 ? 27.125 43.969 22.875 1 86.94 242 GLU B C 1
ATOM 4562 O O . GLU B 1 242 ? 26.344 43.094 23.266 1 86.94 242 GLU B O 1
ATOM 4567 N N . LEU B 1 243 ? 26.828 45.156 22.672 1 89.56 243 LEU B N 1
ATOM 4568 C CA . LEU B 1 243 ? 25.438 45.594 22.859 1 89.56 243 LEU B CA 1
ATOM 4569 C C . LEU B 1 243 ? 24.516 44.875 21.891 1 89.56 243 LEU B C 1
ATOM 4571 O O . LEU B 1 243 ? 23.453 44.406 22.281 1 89.56 243 LEU B O 1
ATOM 4575 N N . VAL B 1 244 ? 24.969 44.812 20.703 1 87.38 244 VAL B N 1
ATOM 4576 C CA . VAL B 1 244 ? 24.188 44.156 19.672 1 87.38 244 VAL B CA 1
ATOM 4577 C C . VAL B 1 244 ? 24.109 42.656 19.969 1 87.38 244 VAL B C 1
ATOM 4579 O O . VAL B 1 244 ? 23.031 42.031 19.859 1 87.38 244 VAL B O 1
ATOM 4582 N N . ARG B 1 245 ? 25.141 42.156 20.359 1 86.81 245 ARG B N 1
ATOM 4583 C CA . ARG B 1 245 ? 25.203 40.719 20.688 1 86.81 245 ARG B CA 1
ATOM 4584 C C . ARG B 1 245 ? 24.25 40.375 21.828 1 86.81 245 ARG B C 1
ATOM 4586 O O . ARG B 1 245 ? 23.5 39.406 21.75 1 86.81 245 ARG B O 1
ATOM 4593 N N . ASN B 1 246 ? 24.281 41.188 22.781 1 86.88 246 ASN B N 1
ATOM 4594 C CA . ASN B 1 246 ? 23.453 40.938 23.953 1 86.88 246 ASN B CA 1
ATOM 4595 C C . ASN B 1 246 ? 21.969 41.125 23.641 1 86.88 246 ASN B C 1
ATOM 4597 O O . ASN B 1 246 ? 21.125 40.375 24.141 1 86.88 246 ASN B O 1
ATOM 4601 N N . ASN B 1 247 ? 21.719 42.094 22.812 1 85 247 ASN B N 1
ATOM 4602 C CA . ASN B 1 247 ? 20.328 42.312 22.406 1 85 247 ASN B CA 1
ATOM 4603 C C . ASN B 1 247 ? 19.797 41.125 21.594 1 85 247 ASN B C 1
ATOM 4605 O O . ASN B 1 247 ? 18.656 40.719 21.766 1 85 247 ASN B O 1
ATOM 4609 N N . CYS B 1 248 ? 20.594 40.656 20.734 1 83.75 248 CYS B N 1
ATOM 4610 C CA . CYS B 1 248 ? 20.219 39.531 19.922 1 83.75 248 CYS B CA 1
ATOM 4611 C C . CYS B 1 248 ? 19.984 38.281 20.797 1 83.75 248 CYS B C 1
ATOM 4613 O O . CYS B 1 248 ? 19.016 37.562 20.594 1 83.75 248 CYS B O 1
ATOM 4615 N N . LYS B 1 249 ? 20.828 38.094 21.688 1 85.38 249 LYS B N 1
ATOM 4616 C CA . LYS B 1 249 ? 20.719 36.969 22.609 1 85.38 249 LYS B CA 1
ATOM 4617 C C . LYS B 1 249 ? 19.406 37.031 23.406 1 85.38 249 LYS B C 1
ATOM 4619 O O . LYS B 1 249 ? 18.703 36.031 23.562 1 85.38 249 LYS B O 1
ATOM 4624 N N . GLU B 1 250 ? 19.219 38.219 23.844 1 86.38 250 GLU B N 1
ATOM 4625 C CA . GLU B 1 250 ? 18.031 38.406 24.656 1 86.38 250 GLU B CA 1
ATOM 4626 C C . GLU B 1 250 ? 16.75 38.219 23.844 1 86.38 250 GLU B C 1
ATOM 4628 O O . GLU B 1 250 ? 15.805 37.594 24.312 1 86.38 250 GLU B O 1
ATOM 4633 N N . THR B 1 251 ? 16.734 38.719 22.672 1 84.5 251 THR B N 1
ATOM 4634 C CA . THR B 1 251 ? 15.578 38.594 21.797 1 84.5 251 THR B CA 1
ATOM 4635 C C . THR B 1 251 ? 15.359 37.125 21.438 1 84.5 251 THR B C 1
ATOM 4637 O O . THR B 1 251 ? 14.219 36.656 21.406 1 84.5 251 THR B O 1
ATOM 4640 N N . SER B 1 252 ? 16.375 36.469 21.125 1 84.31 252 SER B N 1
ATOM 4641 C CA . SER B 1 252 ? 16.281 35.062 20.797 1 84.31 252 SER B CA 1
ATOM 4642 C C . SER B 1 252 ? 15.75 34.219 21.969 1 84.31 252 SER B C 1
ATOM 4644 O O . SER B 1 252 ? 14.953 33.312 21.781 1 84.31 252 SER B O 1
ATOM 4646 N N . ARG B 1 253 ? 16.281 34.531 23.094 1 86.88 253 ARG B N 1
ATOM 4647 C CA . ARG B 1 253 ? 15.828 33.875 24.297 1 86.88 253 ARG B CA 1
ATOM 4648 C C . ARG B 1 253 ? 14.336 34.094 24.531 1 86.88 253 ARG B C 1
ATOM 4650 O O . ARG B 1 253 ? 13.602 33.156 24.812 1 86.88 253 ARG B O 1
ATOM 4657 N N . GLN B 1 254 ? 13.906 35.312 24.375 1 87.25 254 GLN B N 1
ATOM 4658 C CA . GLN B 1 254 ? 12.5 35.625 24.578 1 87.25 254 GLN B CA 1
ATOM 4659 C C . GLN B 1 254 ? 11.625 34.938 23.531 1 87.25 254 GLN B C 1
ATOM 4661 O O . GLN B 1 254 ? 10.531 34.469 23.859 1 87.25 254 GLN B O 1
ATOM 4666 N N . CYS B 1 255 ? 12.094 34.906 22.359 1 86.94 255 CYS B N 1
ATOM 4667 C CA . CYS B 1 255 ? 11.359 34.219 21.297 1 86.94 255 CYS B CA 1
ATOM 4668 C C . CYS B 1 255 ? 11.195 32.719 21.609 1 86.94 255 CYS B C 1
ATOM 4670 O O . CYS B 1 255 ? 10.094 32.188 21.531 1 86.94 255 CYS B O 1
ATOM 4672 N N . ARG B 1 256 ? 12.25 32.156 21.984 1 86.81 256 ARG B N 1
ATOM 4673 C CA . ARG B 1 256 ? 12.219 30.734 22.328 1 86.81 256 ARG B CA 1
ATOM 4674 C C . ARG B 1 256 ? 11.258 30.453 23.484 1 86.81 256 ARG B C 1
ATOM 4676 O O . ARG B 1 256 ? 10.516 29.469 23.469 1 86.81 256 ARG B O 1
ATOM 4683 N N . GLU B 1 257 ? 11.359 31.25 24.422 1 87.31 257 GLU B N 1
ATOM 4684 C CA . GLU B 1 257 ? 10.469 31.109 25.562 1 87.31 257 GLU B CA 1
ATOM 4685 C C . GLU B 1 257 ? 9.008 31.266 25.156 1 87.31 257 GLU B C 1
ATOM 4687 O O . GLU B 1 257 ? 8.148 30.5 25.609 1 87.31 257 GLU B O 1
ATOM 4692 N N . PHE B 1 258 ? 8.781 32.188 24.391 1 90.56 258 PHE B N 1
ATOM 4693 C CA . PHE B 1 258 ? 7.434 32.469 23.906 1 90.56 258 PHE B CA 1
ATOM 4694 C C . PHE B 1 258 ? 6.891 31.25 23.141 1 90.56 258 PHE B C 1
ATOM 4696 O O . PHE B 1 258 ? 5.789 30.781 23.422 1 90.56 258 PHE B O 1
ATOM 4703 N N . LEU B 1 259 ? 7.676 30.781 22.25 1 88.19 259 LEU B N 1
ATOM 4704 C CA . LEU B 1 259 ? 7.27 29.656 21.422 1 88.19 259 LEU B CA 1
ATOM 4705 C C . LEU B 1 259 ? 7.094 28.391 22.266 1 88.19 259 LEU B C 1
ATOM 4707 O O . LEU B 1 259 ? 6.133 27.641 22.078 1 88.19 259 LEU B O 1
ATOM 4711 N N . ASN B 1 260 ? 7.988 28.188 23.141 1 87.44 260 ASN B N 1
ATOM 4712 C CA . ASN B 1 260 ? 7.887 27.047 24.031 1 87.44 260 ASN B CA 1
ATOM 4713 C C . ASN B 1 260 ? 6.613 27.094 24.875 1 87.44 260 ASN B C 1
ATOM 4715 O O . ASN B 1 260 ? 6.031 26.047 25.188 1 87.44 260 ASN B O 1
ATOM 4719 N N . SER B 1 261 ? 6.223 28.281 25.203 1 88.94 261 SER B N 1
ATOM 4720 C CA . SER B 1 261 ? 5.055 28.438 26.062 1 88.94 261 SER B CA 1
ATOM 4721 C C . SER B 1 261 ? 3.783 27.969 25.375 1 88.94 261 SER B C 1
ATOM 4723 O O . SER B 1 261 ? 2.803 27.625 26.031 1 88.94 261 SER B O 1
ATOM 4725 N N . ILE B 1 262 ? 3.814 27.906 24.109 1 89.56 262 ILE B N 1
ATOM 4726 C CA . ILE B 1 262 ? 2.611 27.484 23.406 1 89.56 262 ILE B CA 1
ATOM 4727 C C . ILE B 1 262 ? 2.791 26.062 22.875 1 89.56 262 ILE B C 1
ATOM 4729 O O . ILE B 1 262 ? 1.956 25.578 22.109 1 89.56 262 ILE B O 1
ATOM 4733 N N . GLY B 1 263 ? 3.922 25.469 23.141 1 87.38 263 GLY B N 1
ATOM 4734 C CA . GLY B 1 263 ? 4.16 24.094 22.766 1 87.38 263 GLY B CA 1
ATOM 4735 C C . GLY B 1 263 ? 4.93 23.953 21.469 1 87.38 263 GLY B C 1
ATOM 4736 O O . GLY B 1 263 ? 5.008 22.859 20.891 1 87.38 263 GLY B O 1
ATOM 4737 N N . TYR B 1 264 ? 5.316 25.141 20.969 1 84.38 264 TYR B N 1
ATOM 4738 C CA . TYR B 1 264 ? 6.145 25.094 19.781 1 84.38 264 TYR B CA 1
ATOM 4739 C C . TYR B 1 264 ? 7.559 24.625 20.109 1 84.38 264 TYR B C 1
ATOM 4741 O O . TYR B 1 264 ? 8.234 25.234 20.938 1 84.38 264 TYR B O 1
ATOM 4749 N N . LYS B 1 265 ? 7.812 23.484 19.688 1 76.62 265 LYS B N 1
ATOM 4750 C CA . LYS B 1 265 ? 9.125 22.906 19.984 1 76.62 265 LYS B CA 1
ATOM 4751 C C . LYS B 1 265 ? 10.016 22.906 18.734 1 76.62 265 LYS B C 1
ATOM 4753 O O . LYS B 1 265 ? 9.656 22.328 17.719 1 76.62 265 LYS B O 1
ATOM 4758 N N . ASP B 1 266 ? 11.086 23.453 18.953 1 75.88 266 ASP B N 1
ATOM 4759 C CA . ASP B 1 266 ? 12.172 23.234 18 1 75.88 266 ASP B CA 1
ATOM 4760 C C . ASP B 1 266 ? 11.68 23.422 16.562 1 75.88 266 ASP B C 1
ATOM 4762 O O . ASP B 1 266 ? 10.797 24.234 16.297 1 75.88 266 ASP B O 1
ATOM 4766 N N . ASN B 1 267 ? 12.367 23.125 15.438 1 83.19 267 ASN B N 1
ATOM 4767 C CA . ASN B 1 267 ? 12.219 23.234 13.992 1 83.19 267 ASN B CA 1
ATOM 4768 C C . ASN B 1 267 ? 11.188 22.25 13.453 1 83.19 267 ASN B C 1
ATOM 4770 O O . ASN B 1 267 ? 11.281 21.812 12.305 1 83.19 267 ASN B O 1
ATOM 4774 N N . THR B 1 268 ? 10.047 22.125 14.375 1 91.06 268 THR B N 1
ATOM 4775 C CA . THR B 1 268 ? 9.086 21.094 14.016 1 91.06 268 THR B CA 1
ATOM 4776 C C . THR B 1 268 ? 8.336 21.469 12.734 1 91.06 268 THR B C 1
ATOM 4778 O O . THR B 1 268 ? 8.227 20.656 11.812 1 91.06 268 THR B O 1
ATOM 4781 N N . PHE B 1 269 ? 7.809 22.75 12.742 1 93.81 269 PHE B N 1
ATOM 4782 C CA . PHE B 1 269 ? 7.086 23.188 11.555 1 93.81 269 PHE B CA 1
ATOM 4783 C C . PHE B 1 269 ? 7.992 23.156 10.328 1 93.81 269 PHE B C 1
ATOM 4785 O O . PHE B 1 269 ? 7.578 22.734 9.25 1 93.81 269 PHE B O 1
ATOM 4792 N N . ASP B 1 270 ? 9.211 23.516 10.516 1 93.31 270 ASP B N 1
ATOM 4793 C CA . ASP B 1 270 ? 10.203 23.5 9.445 1 93.31 270 ASP B CA 1
ATOM 4794 C C . ASP B 1 270 ? 10.422 22.078 8.93 1 93.31 270 ASP B C 1
ATOM 4796 O O . ASP B 1 270 ? 10.547 21.859 7.727 1 93.31 270 ASP B O 1
ATOM 4800 N N . ASP B 1 271 ? 10.492 21.219 9.883 1 95.75 271 ASP B N 1
ATOM 4801 C CA . ASP B 1 271 ? 10.719 19.812 9.523 1 95.75 271 ASP B CA 1
ATOM 4802 C C . ASP B 1 271 ? 9.578 19.281 8.656 1 95.75 271 ASP B C 1
ATOM 4804 O O . ASP B 1 271 ? 9.812 18.547 7.695 1 95.75 271 ASP B O 1
ATOM 4808 N N . PHE B 1 272 ? 8.32 19.688 9.016 1 97.19 272 PHE B N 1
ATOM 4809 C CA . PHE B 1 272 ? 7.184 19.297 8.195 1 97.19 272 PHE B CA 1
ATOM 4810 C C . PHE B 1 272 ? 7.309 19.875 6.789 1 97.19 272 PHE B C 1
ATOM 4812 O O . PHE B 1 272 ? 7.109 19.156 5.801 1 97.19 272 PHE B O 1
ATOM 4819 N N . LEU B 1 273 ? 7.703 21.156 6.715 1 97.06 273 LEU B N 1
ATOM 4820 C CA . LEU B 1 273 ? 7.73 21.844 5.434 1 97.06 273 LEU B CA 1
ATOM 4821 C C . LEU B 1 273 ? 8.836 21.312 4.539 1 97.06 273 LEU B C 1
ATOM 4823 O O . LEU B 1 273 ? 8.688 21.25 3.318 1 97.06 273 LEU B O 1
ATOM 4827 N N . VAL B 1 274 ? 9.945 20.906 5.105 1 97.44 274 VAL B N 1
ATOM 4828 C CA . VAL B 1 274 ? 11.047 20.328 4.332 1 97.44 274 VAL B CA 1
ATOM 4829 C C . VAL B 1 274 ? 10.578 19.062 3.623 1 97.44 274 VAL B C 1
ATOM 4831 O O . VAL B 1 274 ? 10.984 18.797 2.492 1 97.44 274 VAL B O 1
ATOM 4834 N N . LEU B 1 275 ? 9.719 18.359 4.27 1 97.56 275 LEU B N 1
ATOM 4835 C CA . LEU B 1 275 ? 9.258 17.094 3.734 1 97.56 275 LEU B CA 1
ATOM 4836 C C . LEU B 1 275 ? 8.117 17.297 2.74 1 97.56 275 LEU B C 1
ATOM 4838 O O . LEU B 1 275 ? 7.953 16.5 1.811 1 97.56 275 LEU B O 1
ATOM 4842 N N . LEU B 1 276 ? 7.367 18.391 2.832 1 98.19 276 LEU B N 1
ATOM 4843 C CA . LEU B 1 276 ? 6.152 18.562 2.047 1 98.19 276 LEU B CA 1
ATOM 4844 C C . LEU B 1 276 ? 6.379 19.531 0.893 1 98.19 276 LEU B C 1
ATOM 4846 O O . LEU B 1 276 ? 5.598 19.562 -0.061 1 98.19 276 LEU B O 1
ATOM 4850 N N . SER B 1 277 ? 7.422 20.359 1.012 1 97.88 277 SER B N 1
ATOM 4851 C CA . SER B 1 277 ? 7.703 21.375 0.008 1 97.88 277 SER B CA 1
ATOM 4852 C C . SER B 1 277 ? 9.109 21.219 -0.556 1 97.88 277 SER B C 1
ATOM 4854 O O . SER B 1 277 ? 10.102 21.484 0.138 1 97.88 277 SER B O 1
ATOM 4856 N N . GLU B 1 278 ? 9.141 20.859 -1.82 1 96.38 278 GLU B N 1
ATOM 4857 C CA . GLU B 1 278 ? 10.438 20.719 -2.475 1 96.38 278 GLU B CA 1
ATOM 4858 C C . GLU B 1 278 ? 11.203 22.031 -2.482 1 96.38 278 GLU B C 1
ATOM 4860 O O . GLU B 1 278 ? 12.422 22.047 -2.297 1 96.38 278 GLU B O 1
ATOM 4865 N N . ASP B 1 279 ? 10.516 23.078 -2.68 1 96.44 279 ASP B N 1
ATOM 4866 C CA . ASP B 1 279 ? 11.148 24.391 -2.709 1 96.44 279 ASP B CA 1
ATOM 4867 C C . ASP B 1 279 ? 11.75 24.734 -1.35 1 96.44 279 ASP B C 1
ATOM 4869 O O . ASP B 1 279 ? 12.844 25.312 -1.276 1 96.44 279 ASP B O 1
ATOM 4873 N N . TYR B 1 280 ? 11.078 24.438 -0.334 1 97.62 280 TYR B N 1
ATOM 4874 C CA . TYR B 1 280 ? 11.594 24.734 1 1 97.62 280 TYR B CA 1
ATOM 4875 C C . TYR B 1 280 ? 12.82 23.875 1.304 1 97.62 280 TYR B C 1
ATOM 4877 O O . TYR B 1 280 ? 13.766 24.344 1.935 1 97.62 280 TYR B O 1
ATOM 4885 N N . LYS B 1 281 ? 12.727 22.641 0.929 1 97.62 281 LYS B N 1
ATOM 4886 C CA . LYS B 1 281 ? 13.875 21.75 1.087 1 97.62 281 LYS B CA 1
ATOM 4887 C C . LYS B 1 281 ? 15.117 22.328 0.404 1 97.62 281 LYS B C 1
ATOM 4889 O O . LYS B 1 281 ? 16.188 22.375 1 1 97.62 281 LYS B O 1
ATOM 4894 N N . LYS B 1 282 ? 14.914 22.766 -0.791 1 97.19 282 LYS B N 1
ATOM 4895 C CA . LYS B 1 282 ? 16 23.359 -1.551 1 97.19 282 LYS B CA 1
ATOM 4896 C C . LYS B 1 282 ? 16.531 24.625 -0.862 1 97.19 282 LYS B C 1
ATOM 4898 O O . LYS B 1 282 ? 17.734 24.875 -0.86 1 97.19 282 LYS B O 1
ATOM 4903 N N . LEU B 1 283 ? 15.602 25.406 -0.382 1 96.75 283 LEU B N 1
ATOM 4904 C CA . LEU B 1 283 ? 16 26.625 0.317 1 96.75 283 LEU B CA 1
ATOM 4905 C C . LEU B 1 283 ? 16.891 26.297 1.511 1 96.75 283 LEU B C 1
ATOM 4907 O O . LEU B 1 283 ? 17.953 26.906 1.692 1 96.75 283 LEU B O 1
ATOM 4911 N N . LYS B 1 284 ? 16.469 25.344 2.311 1 95.56 284 LYS B N 1
ATOM 4912 C CA . LYS B 1 284 ? 17.219 24.953 3.498 1 95.56 284 LYS B CA 1
ATOM 4913 C C . LYS B 1 284 ? 18.609 24.422 3.123 1 95.56 284 LYS B C 1
ATOM 4915 O O . LYS B 1 284 ? 19.594 24.703 3.801 1 95.56 284 LYS B O 1
ATOM 4920 N N . GLU B 1 285 ? 18.609 23.703 2.109 1 96.31 285 GLU B N 1
ATOM 4921 C CA . GLU B 1 285 ? 19.891 23.188 1.631 1 96.31 285 GLU B CA 1
ATOM 4922 C C . GLU B 1 285 ? 20.812 24.312 1.168 1 96.31 285 GLU B C 1
ATOM 4924 O O . GLU B 1 285 ? 22.016 24.297 1.443 1 96.31 285 GLU B O 1
ATOM 4929 N N . ALA B 1 286 ? 20.25 25.203 0.462 1 95.88 286 ALA B N 1
ATOM 4930 C CA . ALA B 1 286 ? 21.031 26.344 -0.014 1 95.88 286 ALA B CA 1
ATOM 4931 C C . ALA B 1 286 ? 21.609 27.141 1.153 1 95.88 286 ALA B C 1
ATOM 4933 O O . ALA B 1 286 ? 22.781 27.516 1.125 1 95.88 286 ALA B O 1
ATOM 4934 N N . TYR B 1 287 ? 20.844 27.375 2.135 1 93.81 287 TYR B N 1
ATOM 4935 C CA . TYR B 1 287 ? 21.328 28.109 3.299 1 93.81 287 TYR B CA 1
ATOM 4936 C C . TYR B 1 287 ? 22.391 27.328 4.039 1 93.81 287 TYR B C 1
ATOM 4938 O O . TYR B 1 287 ? 23.328 27.906 4.594 1 93.81 287 TYR B O 1
ATOM 4946 N N . LYS B 1 288 ? 22.266 26.047 4.074 1 93.75 288 LYS B N 1
ATOM 4947 C CA . LYS B 1 288 ? 23.281 25.203 4.688 1 93.75 288 LYS B CA 1
ATOM 4948 C C . LYS B 1 288 ? 24.625 25.359 3.971 1 93.75 288 LYS B C 1
ATOM 4950 O O . LYS B 1 288 ? 25.656 25.5 4.613 1 93.75 288 LYS B O 1
ATOM 4955 N N . ILE B 1 289 ? 24.531 25.328 2.723 1 94.19 289 ILE B N 1
ATOM 4956 C CA . ILE B 1 289 ? 25.734 25.469 1.913 1 94.19 289 ILE B CA 1
ATOM 4957 C C . ILE B 1 289 ? 26.344 26.844 2.152 1 94.19 289 ILE B C 1
ATOM 4959 O O . ILE B 1 289 ? 27.562 26.969 2.32 1 94.19 289 ILE B O 1
ATOM 4963 N N . ILE B 1 290 ? 25.531 27.812 2.162 1 93.69 290 ILE B N 1
ATOM 4964 C CA . ILE B 1 290 ? 26 29.172 2.365 1 93.69 290 ILE B CA 1
ATOM 4965 C C . ILE B 1 290 ? 26.703 29.297 3.719 1 93.69 290 ILE B C 1
ATOM 4967 O O . ILE B 1 290 ? 27.766 29.891 3.828 1 93.69 290 ILE B O 1
ATOM 4971 N N . ARG B 1 291 ? 26.156 28.734 4.711 1 90.62 291 ARG B N 1
ATOM 4972 C CA . ARG B 1 291 ? 26.734 28.781 6.051 1 90.62 291 ARG B CA 1
ATOM 4973 C C . ARG B 1 291 ? 28.078 28.047 6.09 1 90.62 291 ARG B C 1
ATOM 4975 O O . ARG B 1 291 ? 29.031 28.531 6.715 1 90.62 291 ARG B O 1
ATOM 4982 N N . GLU B 1 292 ? 28.094 26.984 5.453 1 91.12 292 GLU B N 1
ATOM 4983 C CA . GLU B 1 292 ? 29.3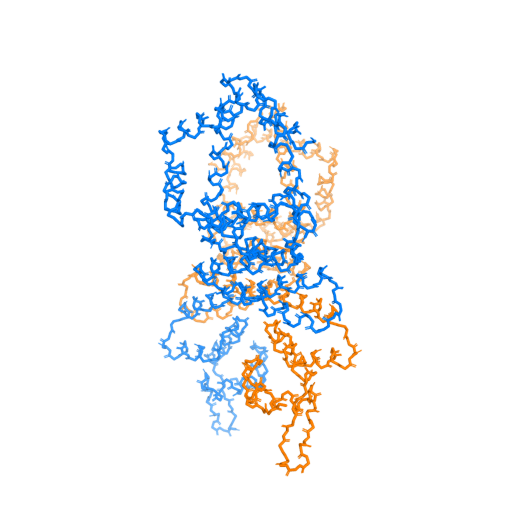44 26.219 5.406 1 91.12 292 GLU B CA 1
ATOM 4984 C C . GLU B 1 292 ? 30.453 27 4.691 1 91.12 292 GLU B C 1
ATOM 4986 O O . GLU B 1 292 ? 31.594 27.031 5.148 1 91.12 292 GLU B O 1
ATOM 4991 N N . GLU B 1 293 ? 30.031 27.547 3.67 1 92 293 GLU B N 1
ATOM 4992 C CA . GLU B 1 293 ? 31 28.344 2.93 1 92 293 GLU B CA 1
ATOM 4993 C C . GLU B 1 293 ? 31.484 29.531 3.764 1 92 293 GLU B C 1
ATOM 4995 O O . GLU B 1 293 ? 32.656 29.875 3.742 1 92 293 GLU B O 1
ATOM 5000 N N . LEU B 1 294 ? 30.594 30.156 4.355 1 90.75 294 LEU B N 1
ATOM 5001 C CA . LEU B 1 294 ? 30.922 31.297 5.203 1 90.75 294 LEU B CA 1
ATOM 5002 C C . LEU B 1 294 ? 31.859 30.891 6.328 1 90.75 294 LEU B C 1
ATOM 5004 O O . LEU B 1 294 ? 32.812 31.609 6.648 1 90.75 294 LEU B O 1
ATOM 5008 N N . GLU B 1 295 ? 31.578 29.766 6.918 1 87.94 295 GLU B N 1
ATOM 5009 C CA . GLU B 1 295 ? 32.438 29.266 7.984 1 87.94 295 GLU B CA 1
ATOM 5010 C C . GLU B 1 295 ? 33.844 28.969 7.469 1 87.94 295 GLU B C 1
ATOM 5012 O O . GLU B 1 295 ? 34.844 29.266 8.141 1 87.94 295 GLU B O 1
ATOM 5017 N N . ASN B 1 296 ? 33.875 28.453 6.367 1 88.94 296 ASN B N 1
ATOM 5018 C CA . ASN B 1 296 ? 35.156 28.125 5.777 1 88.94 296 ASN B CA 1
ATOM 5019 C C . ASN B 1 296 ? 35.938 29.375 5.418 1 88.94 296 ASN B C 1
ATOM 5021 O O . ASN B 1 296 ? 37.156 29.391 5.551 1 88.94 296 ASN B O 1
ATOM 5025 N N . GLU B 1 297 ? 35.25 30.312 5.027 1 87.5 297 GLU B N 1
ATOM 5026 C CA . GLU B 1 297 ? 35.906 31.531 4.551 1 87.5 297 GLU B CA 1
ATOM 5027 C C . GLU B 1 297 ? 36.281 32.438 5.715 1 87.5 297 GLU B C 1
ATOM 5029 O O . GLU B 1 297 ? 37.312 33.094 5.668 1 87.5 297 GLU B O 1
ATOM 5034 N N . SER B 1 298 ? 35.469 32.625 6.703 1 81.12 298 SER B N 1
ATOM 5035 C CA . SER B 1 298 ? 35.656 33.594 7.762 1 81.12 298 SER B CA 1
ATOM 5036 C C . SER B 1 298 ? 36.281 32.938 9 1 81.12 298 SER B C 1
ATOM 5038 O O . SER B 1 298 ? 36.812 33.656 9.875 1 81.12 298 SER B O 1
ATOM 5040 N N . GLY B 1 299 ? 36.281 31.656 9.062 1 74.62 299 GLY B N 1
ATOM 5041 C CA . GLY B 1 299 ? 36.75 30.969 10.25 1 74.62 299 GLY B CA 1
ATOM 5042 C C . GLY B 1 299 ? 35.812 31.062 11.43 1 74.62 299 GLY B C 1
ATOM 5043 O O . GLY B 1 299 ? 36.125 30.625 12.531 1 74.62 299 GLY B O 1
ATOM 504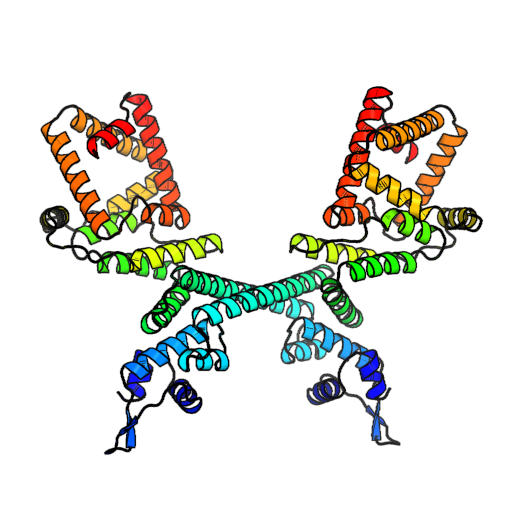4 N N . ILE B 1 300 ? 34.719 31.75 11.219 1 75 300 ILE B N 1
ATOM 5045 C CA . ILE B 1 300 ? 33.75 31.922 12.289 1 75 300 ILE B CA 1
ATOM 5046 C C . ILE B 1 300 ? 32.938 30.641 12.453 1 75 300 ILE B C 1
ATOM 5048 O O . ILE B 1 300 ? 32.469 30.047 11.461 1 75 300 ILE B O 1
ATOM 5052 N N . ASN B 1 301 ? 32.875 30.125 13.68 1 73.81 301 ASN B N 1
ATOM 5053 C CA . ASN B 1 301 ? 32.031 29 13.984 1 73.81 301 ASN B CA 1
ATOM 5054 C C . ASN B 1 301 ? 30.578 29.438 14.203 1 73.81 301 ASN B C 1
ATOM 5056 O O . ASN B 1 301 ? 30.203 29.812 15.312 1 73.81 301 ASN B O 1
ATOM 5060 N N . ILE B 1 302 ? 29.859 29.375 13.156 1 75.19 302 ILE B N 1
ATOM 5061 C CA . ILE B 1 302 ? 28.5 29.891 13.172 1 75.19 302 ILE B CA 1
ATOM 5062 C C . ILE B 1 302 ? 27.672 29.141 14.219 1 75.19 302 ILE B C 1
ATOM 5064 O O . ILE B 1 302 ? 26.891 29.75 14.945 1 75.19 302 ILE B O 1
ATOM 5068 N N . LYS B 1 303 ? 27.906 27.875 14.312 1 71 303 LYS B N 1
ATOM 5069 C CA . LYS B 1 303 ? 27.172 27.078 15.289 1 71 303 LYS B CA 1
ATOM 5070 C C . LYS B 1 303 ? 27.469 27.547 16.719 1 71 303 LYS B C 1
ATOM 5072 O O . LYS B 1 303 ? 26.578 27.625 17.547 1 71 303 LYS B O 1
ATOM 5077 N N . GLN B 1 304 ? 28.578 27.844 16.844 1 69.19 304 GLN B N 1
ATOM 5078 C CA . GLN B 1 304 ? 29.016 28.312 18.156 1 69.19 304 GLN B CA 1
ATOM 5079 C C . GLN B 1 304 ? 28.453 29.703 18.453 1 69.19 304 GLN B C 1
ATOM 5081 O O . GLN B 1 304 ? 27.984 29.969 19.562 1 69.19 304 GLN B O 1
ATOM 5086 N N . VAL B 1 305 ? 28.453 30.469 17.453 1 67.56 305 VAL B N 1
ATOM 5087 C CA . VAL B 1 305 ? 27.938 31.828 17.625 1 67.56 305 VAL B CA 1
ATOM 5088 C C . VAL B 1 305 ? 26.438 31.781 17.938 1 67.56 305 VAL B C 1
ATOM 5090 O O . VAL B 1 305 ? 25.953 32.5 18.812 1 67.56 305 VAL B O 1
ATOM 5093 N N . MET B 1 306 ? 25.844 30.953 17.234 1 68.5 306 MET B N 1
ATOM 5094 C CA . MET B 1 306 ? 24.406 30.828 17.438 1 68.5 306 MET B CA 1
ATOM 5095 C C . MET B 1 306 ? 24.094 30.234 18.812 1 68.5 306 MET B C 1
ATOM 5097 O O . MET B 1 306 ? 23.172 30.688 19.484 1 68.5 306 MET B O 1
ATOM 5101 N N . ARG B 1 307 ? 24.891 29.203 19.172 1 65.81 307 ARG B N 1
ATOM 5102 C CA . ARG B 1 307 ? 24.703 28.609 20.484 1 65.81 307 ARG B CA 1
ATOM 5103 C C . ARG B 1 307 ? 24.953 29.625 21.594 1 65.81 307 ARG B C 1
ATOM 5105 O O . ARG B 1 307 ? 24.234 29.641 22.594 1 65.81 307 ARG B O 1
ATOM 5112 N N . ASP B 1 308 ? 25.938 30.359 21.391 1 62.59 308 ASP B N 1
ATOM 5113 C CA . ASP B 1 308 ? 26.312 31.359 22.375 1 62.59 308 ASP B CA 1
ATOM 5114 C C . ASP B 1 308 ? 25.266 32.469 22.469 1 62.59 308 ASP B C 1
ATOM 5116 O O . ASP B 1 308 ? 25.125 33.125 23.516 1 62.59 308 ASP B O 1
ATOM 5120 N N . SER B 1 309 ? 24.625 32.562 21.375 1 59.34 309 SER B N 1
ATOM 5121 C CA . SER B 1 309 ? 23.625 33.656 21.344 1 59.34 309 SER B CA 1
ATOM 5122 C C . SER B 1 309 ? 22.266 33.156 21.812 1 59.34 309 SER B C 1
ATOM 5124 O O . SER B 1 309 ? 21.359 33.938 22.047 1 59.34 309 SER B O 1
ATOM 5126 N N . MET B 1 310 ? 22.125 31.891 21.766 1 60.22 310 MET B N 1
ATOM 5127 C CA . MET B 1 310 ? 20.844 31.328 22.188 1 60.22 310 MET B CA 1
ATOM 5128 C C . MET B 1 310 ? 20.875 30.906 23.641 1 60.22 310 MET B C 1
ATOM 5130 O O . MET B 1 310 ? 19.844 30.609 24.234 1 60.22 310 MET B O 1
ATOM 5134 N N . LYS B 1 311 ? 22.109 30.703 24.406 1 52.38 311 LYS B N 1
ATOM 5135 C CA . LYS B 1 311 ? 22.25 30.406 25.828 1 52.38 311 LYS B CA 1
ATOM 5136 C C . LYS B 1 311 ? 22.172 31.688 26.656 1 52.38 311 LYS B C 1
ATOM 5138 O O . LYS B 1 311 ? 22.703 32.719 26.266 1 52.38 311 LYS B O 1
#

Organism: NCBI:txid2716538

Nearest PDB structures (foldseek):
  6jni-assembly4_G  TM=9.057E-01  e=2.978E-03  Pseudomonas putida
  6jyw-assembly1_A  TM=9.042E-01  e=5.996E-03  Pseudomonas putida
  6jni-assembly3_E  TM=8.626E-01  e=4.975E-03  Pseudomonas putida
  6jni-assembly2_D  TM=6.761E-01  e=3.589E-03  Pseudomonas putida
  3gp4-assembly1_A  TM=6.091E-01  e=7.226E-03  Listeria monocytogenes serotype 4b str. F2365

Foldseek 3Di:
DALVVLCVLQVNDSVVLVVCVVVVQDPFDQDPPPRGGDADPVNSVSSNVVVVVVVLVQDPVVSSCCSVVVDPPVRSVVVSVVVVVVVVVLVLQLVLLVVVLVVVVDPPPVVSVVSSCVLSVLLVDALVRQLVVVLVLLCVQDPADVSLVVCLQCVLFSSFDQDDSVLSNLSSVLVVVSVQFARFDCPQPLNVVRRVVCVPDDSPCSVVNSVLLVCLLVPNPVSLVVVLVVVLVVLVCLVPPVVSLQVLLVSLQSVVVRCVVRPNDDCSNVVSSCVGGVSSVSSVVSVVVSVVVSCVVVVDPVVVSVVVSPD/DALVVLCVVQVHDSVVLVVCVVVVQDPFDQDPPPRGGDADPVNSVSSNVVVVVVVLVQDPVVSSCCSVVVDPPVRSVVVSVVVVVVVVVLVLQLVLLVVVLVVVVDPPPVVSVVSSCVLSVLLVDALVRQLVVVLVLLCVQDPADVSLVVCLQCVLFRSFDQDDSVLSNLSSVLVVVSVQFARFDCPQPLNVVRRVVCVPDDSPCSVVNSVLLVCLLVPNPVSLVVVLVVVLVVLVCLVPPVVVLQVLLVSLQSVVVRCVVRPNDDCSNVVSSCVGGVSSVSSVVSVVVSVVVSCVVVVDPVVVSVVVSPD

Secondary structure (DSSP, 8-state):
--HHHHHHHH---HHHHHHHHHTTS--PEEPTTT--EE--HHHHHHHHHHHHHHHTT--HHHHHHHHTTSS-HHHHHHHHHHHHHHHHHHHHHHHHHHHHHHHHT---HHHHHHHHHHHHHHHT--HHHHHHHHHHHHHHHS-SHHHHHHHHHHGGG------SHHHHHHHHHHHHHHHHPPPP-TTSHHHHHHHHHHHTS-STTHHHHHHHHHHHHTT-HHHHHHHHHHHHHHHHHHHH-HHHHHHHHHHHHHHHHHHHHTT--TTHHHHHHHHH-HHHHHHHHHHHHHHHHHHHHH---HHHHHHHHH-/--HHHHHHHH---HHHHHHHHHTTS--PEEPTTT--EE--HHHHHHHHHHHHHHHTT--HHHHHHHHTTSS-HHHHHHHHHHHHHHHHHHHHHHHHHHHHHHHHT---HHHHHHHHHHHHHHHT--HHHHHHHHHHHHHHHS-SHHHHHHHHHHGGG------SHHHHHHHHHHHHHHHHPPPP-TTSHHHHHHHHHHHTS-STTHHHHHHHHHHHHTT-HHHHHHHHHHHHHHHHHHHH-HHHHHHHHHHHHHHHHHHHHTT--TTHHHHHHHHH-HHHHHHHHHHHHHHHHHHHHH---HHHHHHHHH-

InterPro domains:
  IPR000551 MerR-type HTH domain [PF13411] (1-69)
  IPR000551 MerR-type HTH domain [PS50937] (1-69)
  IPR000551 MerR-type HTH domain [SM00422] (1-70)
  IPR009061 Putative DNA-binding domain superfamily [SSF46955] (1-104)
  IPR047057 MerR transcriptional regulator [PTHR30204] (1-174)

Sequence (622 aa):
MNIKVVSEITGLTKKAIKYYENEGLISPLKNIENNYREYTKEDIVKLNLIAALRMLDIPIIEIKNVIEGKKSILEVMEETKNKINRNIDNLEKSKMVIQCIIDKNSEDYTQIGEEVKKLKETLELSIEEKKEYISTAIMRKFPGGFGKILIYMYEPFLRVVVDSDEKKRVWLDMVEYLDELGDPDENHPFIKNFNKAQENKEDNKNEEWSIQCRKLIKGDEEIKKEIKNNLGLMFKVMQENELVRNNCKETSRQCREFLNSIGYKDNTFDDFLVLLSEDYKKLKEAYKIIREELENESGINIKQVMRDSMKMNIKVVSEITGLTKKAIKYYENEGLISPLKNIENNYREYTKEDIVKLNLIAALRMLDIPIIEIKNVIEGKKSILEVMEETKNKINRNIDNLEKSKMVIQCIIDKNSEDYTQIGEEVKKLKETLELSIEEKKEYISTAIMRKFPGGFGKILIYMYEPFLRVVVDSDEKKRVWLDMVEYLDELGDPDENHPFIKNFNKAQENKEDNKNEEWSIQCRKLIKGDEEIKKEIKNNLGLMFKVMQENELVRNNCKETSRQCREFLNSIGYKDNTFDDFLVLLSEDYKKLKEAYKIIREELENESGINIKQVMRDSMK

Solvent-accessible surface area (backbone atoms only — not comparable to full-atom values): 33459 Å² total; per-residue (Å²): 79,43,66,68,59,49,23,66,75,65,69,45,50,65,67,57,54,50,48,38,36,74,71,63,73,39,80,61,46,62,35,84,87,77,64,41,59,35,41,52,73,65,44,51,44,49,50,38,26,51,55,26,43,43,74,60,69,48,50,68,70,59,52,47,31,36,77,71,64,78,38,53,65,63,57,52,43,52,52,47,43,54,50,48,53,52,50,44,52,52,48,50,52,40,43,52,48,45,49,54,51,56,72,64,66,67,82,54,60,74,54,46,16,55,48,46,39,49,54,58,51,59,70,72,46,50,46,68,50,45,27,49,48,53,51,49,52,44,37,69,58,28,68,62,45,62,24,50,50,50,43,58,71,43,54,84,42,36,69,37,60,70,86,44,72,67,38,46,49,44,49,50,52,47,54,51,51,66,65,65,42,44,77,63,62,71,78,38,67,51,58,42,53,49,29,58,65,41,74,79,54,80,85,76,62,56,60,58,53,46,50,51,51,54,40,43,58,72,62,36,62,68,56,46,49,50,52,41,50,51,51,47,50,51,53,50,46,41,70,73,32,64,68,57,30,50,50,51,20,50,51,47,39,40,47,51,50,55,39,46,72,20,66,50,56,87,64,49,70,56,53,44,40,40,71,30,8,69,66,40,33,42,42,54,51,50,52,50,51,41,51,51,50,47,27,70,71,70,68,48,57,60,68,54,51,50,50,60,29,58,103,79,44,64,68,58,49,21,65,75,65,68,45,51,64,66,56,53,51,48,39,37,74,72,63,74,41,78,63,45,62,35,85,87,77,65,41,58,35,41,51,74,65,47,52,44,49,50,38,27,50,55,26,43,44,72,60,68,48,52,68,69,59,52,47,33,36,77,70,63,77,39,52,66,61,56,52,43,53,54,48,44,52,50,47,54,52,49,44,51,53,48,50,52,39,44,51,51,47,49,53,50,55,72,65,65,66,82,55,60,76,53,47,17,55,48,47,41,49,54,58,52,61,70,71,47,49,46,68,50,46,27,49,49,53,50,49,53,46,37,68,55,28,69,63,44,62,23,50,50,51,44,58,71,44,53,83,39,38,68,37,59,71,87,44,74,67,36,46,50,44,49,49,51,47,53,51,50,65,66,65,44,43,77,62,64,72,77,37,66,52,57,42,54,48,29,59,64,39,72,79,54,81,84,77,62,55,61,58,53,46,50,50,49,52,40,43,56,73,63,36,62,66,56,45,49,50,52,41,49,51,51,48,50,52,52,48,46,40,70,72,31,65,68,57,31,50,49,51,21,50,51,46,39,40,45,50,50,54,38,45,72,20,65,49,56,84,66,49,71,55,54,44,40,41,71,29,9,70,64,39,34,42,43,54,50,51,52,50,50,42,50,52,50,47,28,70,70,69,68,50,58,61,68,55,52,50,49,61,31,57,103